Protein AF-0000000084557389 (afdb_homodimer)

Radius of gyration: 29.48 Å; Cα contacts (8 Å, |Δi|>4): 893; chains: 2; bounding box: 69×88×70 Å

Sequence (562 aa):
MQDIIFGEVLIMKFTFINSYTQDKFFKGLSLVSSILTIILLFGTPDILQECTVFCKYFVIFLLFAMPVVYSLTSWHCRKRFSIPVVGEKYINVLSGDLFNQKGIIVIPVNSAFDTIVDNRIIAESTVHGSFINKFFKNNTHRLDLEIKQQLANCGITPVKQNKAGNCEKYPLGTIVEIPCGEVKAVLVAITDFDDDNHIIDNPEGYFQALFRLFQYICKCSQALPVYMPLIGLGISKVAMSSEDSIRNVVQVVRSLHMNLPVEISIVVLPKEFPKVNKDFEMQDIIFGEVLIMKFTFINSYTQDKFFKGLSLVSSILTIILLFGTPDILQECTVFCKYFVIFLLFAMPVVYSLTSWHCRKRFSIPVVGEKYINVLSGDLFNQKGIIVIPVNSAFDTIVDNRIIAESTVHGSFINKFFKNNTHRLDLEIKQQLANCGITPVKQNKAGNCEKYPLGTIVEIPCGEVKAVLVAITDFDDDNHIIDNPEGYFQALFRLFQYICKCSQALPVYMPLIGLGISKVAMSSEDSIRNVVQVVRSLHMNLPVEISIVVLPKEFPKVNKDFE

Organism: NCBI:txid82374

InterPro domains:
  IPR045535 Thoeris protein ThsA, Macro domain [PF20016] (91-268)

Structure (mmCIF, N/CA/C/O backbone):
data_AF-0000000084557389-model_v1
#
loop_
_entity.id
_entity.type
_entity.pdbx_description
1 polymer 'Thoeris protein ThsA Macro domain-containing protein'
#
loop_
_atom_site.group_PDB
_atom_site.id
_atom_site.type_symbol
_atom_site.label_atom_id
_atom_site.label_alt_id
_atom_site.label_comp_id
_atom_site.label_asym_id
_atom_site.label_entity_id
_atom_site.label_seq_id
_atom_site.pdbx_PDB_ins_code
_atom_site.Cartn_x
_atom_site.Cartn_y
_atom_site.Cartn_z
_atom_site.occupancy
_atom_site.B_iso_or_equiv
_atom_site.auth_seq_id
_atom_site.auth_comp_id
_atom_site.auth_asym_id
_atom_site.auth_atom_id
_atom_site.pdbx_PDB_model_num
ATOM 1 N N . MET A 1 1 ? -4.746 47.5 -6.957 1 28.09 1 MET A N 1
ATOM 2 C CA . MET A 1 1 ? -4.727 46.344 -7.836 1 28.09 1 MET A CA 1
ATOM 3 C C . MET A 1 1 ? -3.414 45.562 -7.699 1 28.09 1 MET A C 1
ATOM 5 O O . MET A 1 1 ? -3.393 44.344 -7.793 1 28.09 1 MET A O 1
ATOM 9 N N . GLN A 1 2 ? -2.279 46.219 -7.48 1 35.84 2 GLN A N 1
ATOM 10 C CA . GLN A 1 2 ? -0.951 45.625 -7.402 1 35.84 2 GLN A CA 1
ATOM 11 C C . GLN A 1 2 ? -0.756 44.875 -6.078 1 35.84 2 GLN A C 1
ATOM 13 O O . GLN A 1 2 ? -0.13 43.812 -6.039 1 35.84 2 GLN A O 1
ATOM 18 N N . ASP A 1 3 ? -1.16 45.438 -4.965 1 37.72 3 ASP A N 1
ATOM 19 C CA . ASP A 1 3 ? -0.923 44.844 -3.648 1 37.72 3 ASP A CA 1
ATOM 20 C C . ASP A 1 3 ? -1.721 43.531 -3.471 1 37.72 3 ASP A C 1
ATOM 22 O O . ASP A 1 3 ? -1.301 42.656 -2.738 1 37.72 3 ASP A O 1
ATOM 26 N N . ILE A 1 4 ? -2.926 43.469 -4.102 1 36.59 4 ILE A N 1
ATOM 27 C CA . ILE A 1 4 ? -3.691 42.219 -4.059 1 36.59 4 ILE A CA 1
ATOM 28 C C . ILE A 1 4 ? -2.941 41.125 -4.809 1 36.59 4 ILE A C 1
ATOM 30 O O . ILE A 1 4 ? -2.973 39.969 -4.41 1 36.59 4 ILE A O 1
ATOM 34 N N . ILE A 1 5 ? -2.205 41.5 -5.859 1 36.78 5 ILE A N 1
ATOM 35 C CA . ILE A 1 5 ? -1.468 40.531 -6.652 1 36.78 5 ILE A CA 1
ATOM 36 C C . ILE A 1 5 ? -0.301 39.969 -5.836 1 36.78 5 ILE A C 1
ATOM 38 O O . ILE A 1 5 ? -0.017 38.781 -5.883 1 36.78 5 ILE A O 1
ATOM 42 N N . PHE A 1 6 ? 0.349 40.812 -5.031 1 35.75 6 PHE A N 1
ATOM 43 C CA . PHE A 1 6 ? 1.465 40.312 -4.234 1 35.75 6 PHE A CA 1
ATOM 44 C C . PHE A 1 6 ? 0.976 39.344 -3.156 1 35.75 6 PHE A C 1
ATOM 46 O O . PHE A 1 6 ? 1.679 38.406 -2.797 1 35.75 6 PHE A O 1
ATOM 53 N N . GLY A 1 7 ? -0.168 39.531 -2.596 1 3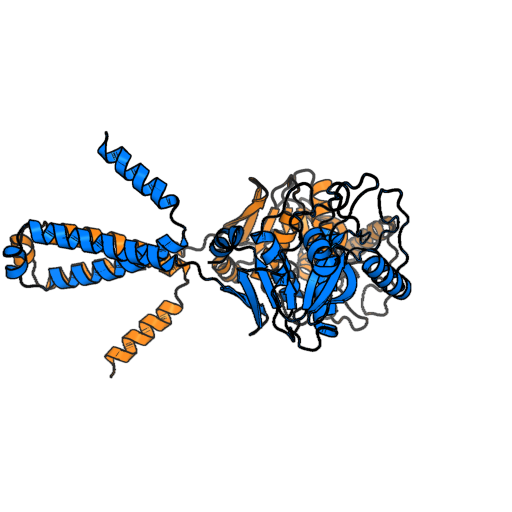4.22 7 GLY A N 1
ATOM 54 C CA . GLY A 1 7 ? -0.729 38.594 -1.64 1 34.22 7 GLY A CA 1
ATOM 55 C C . GLY A 1 7 ? -1.031 37.219 -2.246 1 34.22 7 GLY A C 1
ATOM 56 O O . GLY A 1 7 ? -0.771 36.188 -1.628 1 34.22 7 GLY A O 1
ATOM 57 N N . GLU A 1 8 ? -1.6 37.219 -3.369 1 37.19 8 GLU A N 1
ATOM 58 C CA . GLU A 1 8 ? -1.9 35.969 -4.039 1 37.19 8 GLU A CA 1
ATOM 59 C C . GLU A 1 8 ? -0.622 35.25 -4.453 1 37.19 8 GLU A C 1
ATOM 61 O O . GLU A 1 8 ? -0.541 34 -4.363 1 37.19 8 GLU A O 1
ATOM 66 N N . VAL A 1 9 ? 0.336 35.969 -5.016 1 35.66 9 VAL A N 1
ATOM 67 C CA . VAL A 1 9 ? 1.594 35.344 -5.41 1 35.66 9 VAL A CA 1
ATOM 68 C C . VAL A 1 9 ? 2.311 34.812 -4.18 1 35.66 9 VAL A C 1
ATOM 70 O O . VAL A 1 9 ? 2.896 33.719 -4.223 1 35.66 9 VAL A O 1
ATOM 73 N N . LEU A 1 10 ? 2.348 35.562 -3.086 1 33.91 10 LEU A N 1
ATOM 74 C CA . LEU A 1 10 ? 2.936 35.031 -1.856 1 33.91 10 LEU A CA 1
ATOM 75 C C . LEU A 1 10 ? 2.145 33.812 -1.344 1 33.91 10 LEU A C 1
ATOM 77 O O . LEU A 1 10 ? 2.73 32.844 -0.866 1 33.91 10 LEU A O 1
ATOM 81 N N . ILE A 1 11 ? 0.824 33.906 -1.316 1 36.94 11 ILE A N 1
ATOM 82 C CA . ILE A 1 11 ? 0.01 32.75 -0.955 1 36.94 11 ILE A CA 1
ATOM 83 C C . ILE A 1 11 ? 0.259 31.609 -1.944 1 36.94 11 ILE A C 1
ATOM 85 O O . ILE A 1 11 ? 0.341 30.438 -1.551 1 36.94 11 ILE A O 1
ATOM 89 N N . MET A 1 12 ? 0.231 31.844 -3.238 1 36.38 12 MET A N 1
ATOM 90 C CA . MET A 1 12 ? 0.483 30.797 -4.227 1 36.38 12 MET A CA 1
ATOM 91 C C . MET A 1 12 ? 1.869 30.188 -4.039 1 36.38 12 MET A C 1
ATOM 93 O O . MET A 1 12 ? 2.053 28.984 -4.211 1 36.38 12 MET A O 1
ATOM 97 N N . LYS A 1 13 ? 2.916 31.031 -4.094 1 39.62 13 LYS A N 1
ATOM 98 C CA . LYS A 1 13 ? 4.273 30.531 -3.902 1 39.62 13 LYS A CA 1
ATOM 99 C C . LYS A 1 13 ? 4.414 29.828 -2.553 1 39.62 13 LYS A C 1
ATOM 101 O O . LYS A 1 13 ? 5.203 28.891 -2.414 1 39.62 13 LYS A O 1
ATOM 106 N N . PHE A 1 14 ? 3.826 30.375 -1.591 1 37.66 14 PHE A N 1
ATOM 107 C CA . PHE A 1 14 ? 3.791 29.656 -0.323 1 37.66 14 PHE A CA 1
ATOM 108 C C . PHE A 1 14 ? 3.051 28.344 -0.47 1 37.66 14 PHE A C 1
ATOM 110 O O . PHE A 1 14 ? 3.057 27.516 0.445 1 37.66 14 PHE A O 1
ATOM 117 N N . THR A 1 15 ? 2.166 28.297 -1.313 1 37.75 15 THR A N 1
ATOM 118 C CA . THR A 1 15 ? 1.529 27.016 -1.591 1 37.75 15 THR A CA 1
ATOM 119 C C . THR A 1 15 ? 2.57 25.969 -1.964 1 37.75 15 THR A C 1
ATOM 121 O O . THR A 1 15 ? 2.301 24.766 -1.891 1 37.75 15 THR A O 1
ATOM 124 N N . PHE A 1 16 ? 3.559 26.484 -2.676 1 39.53 16 PHE A N 1
ATOM 125 C CA . PHE A 1 16 ? 4.555 25.469 -2.977 1 39.53 16 PHE A CA 1
ATOM 126 C C . PHE A 1 16 ? 5.227 24.984 -1.701 1 39.53 16 PHE A C 1
ATOM 128 O O . PHE A 1 16 ? 6.156 24.172 -1.757 1 39.53 16 PHE A O 1
ATOM 135 N N . ILE A 1 17 ? 5.164 25.781 -0.697 1 42.81 17 ILE A N 1
ATOM 136 C CA . ILE A 1 17 ? 5.789 25.359 0.549 1 42.81 17 ILE A CA 1
ATOM 137 C C . ILE A 1 17 ? 5.09 24.109 1.077 1 42.81 17 ILE A C 1
ATOM 139 O O . ILE A 1 17 ? 3.859 24.078 1.186 1 42.81 17 ILE A O 1
ATOM 143 N N . ASN A 1 18 ? 5.738 23.016 1.062 1 50.69 18 ASN A N 1
ATOM 144 C CA . ASN A 1 18 ? 5.391 21.672 1.501 1 50.69 18 ASN A CA 1
ATOM 145 C C . ASN A 1 18 ? 4.566 21.688 2.787 1 50.69 18 ASN A C 1
ATOM 147 O O . ASN A 1 18 ? 4.719 22.594 3.607 1 50.69 18 ASN A O 1
ATOM 151 N N . SER A 1 19 ? 3.406 21.141 2.721 1 54.59 19 SER A N 1
ATOM 152 C CA . SER A 1 19 ? 2.457 21.062 3.828 1 54.59 19 SER A CA 1
ATOM 153 C C . SER A 1 19 ? 3.18 20.938 5.164 1 54.59 19 SER A C 1
ATOM 155 O O . SER A 1 19 ? 2.781 21.547 6.156 1 54.59 19 SER A O 1
ATOM 157 N N . TYR A 1 20 ? 4.277 20.297 5.039 1 56.34 20 TYR A N 1
ATOM 158 C CA . TYR A 1 20 ? 5.047 20.078 6.262 1 56.34 20 TYR A CA 1
ATOM 159 C C . TYR A 1 20 ? 5.715 21.359 6.727 1 56.34 20 TYR A C 1
ATOM 161 O O . TYR A 1 20 ? 5.68 21.703 7.914 1 56.34 20 TYR A O 1
ATOM 169 N N . THR A 1 21 ? 6.285 21.984 5.762 1 60.22 21 THR A N 1
ATOM 170 C CA . THR A 1 21 ? 6.969 23.234 6.09 1 60.22 21 THR A CA 1
ATOM 171 C C . THR A 1 21 ? 5.977 24.281 6.559 1 60.22 21 THR A C 1
ATOM 173 O O . THR A 1 21 ? 6.277 25.078 7.461 1 60.22 21 THR A O 1
ATOM 176 N N . GLN A 1 22 ? 4.836 24.062 6.062 1 62.88 22 GLN A N 1
ATOM 177 C CA . GLN A 1 22 ? 3.818 25.047 6.453 1 62.88 22 GLN A CA 1
ATOM 178 C C . GLN A 1 22 ? 3.361 24.812 7.891 1 62.88 22 GLN A C 1
ATOM 180 O O . GLN A 1 22 ? 3.158 25.766 8.641 1 62.88 22 GLN A O 1
ATOM 185 N N . ASP A 1 23 ? 3.357 23.547 8.117 1 67.12 23 ASP A N 1
ATOM 186 C CA . ASP A 1 23 ? 2.91 23.25 9.477 1 67.12 23 ASP A CA 1
ATOM 187 C C . ASP A 1 23 ? 3.928 23.734 10.508 1 67.12 23 ASP A C 1
ATOM 189 O O . ASP A 1 23 ? 3.555 24.297 11.539 1 67.12 23 ASP A O 1
ATOM 193 N N . LYS A 1 24 ? 5.098 23.547 10.18 1 66.25 24 LYS A N 1
ATOM 194 C CA . LYS A 1 24 ? 6.133 24.016 11.094 1 66.25 24 LYS A CA 1
ATOM 195 C C . LYS A 1 24 ? 6.164 25.531 11.18 1 66.25 24 LYS A C 1
ATOM 197 O O . LYS A 1 24 ? 6.402 26.094 12.25 1 66.25 24 LYS A O 1
ATOM 202 N N . PHE A 1 25 ? 5.965 26.141 10.102 1 69.5 25 PHE A N 1
ATOM 203 C CA . PHE A 1 25 ? 5.922 27.594 10.055 1 69.5 25 PHE A CA 1
ATOM 204 C C . PHE A 1 25 ? 4.809 28.141 10.938 1 69.5 25 PHE A C 1
ATOM 206 O O . PHE A 1 25 ? 5.039 29.016 11.773 1 69.5 25 PHE A O 1
ATOM 213 N N . PHE A 1 26 ? 3.672 27.531 10.812 1 71.88 26 PHE A N 1
ATOM 214 C CA . PHE A 1 26 ? 2.535 28.062 11.547 1 71.88 26 PHE A CA 1
ATOM 215 C C . PHE A 1 26 ? 2.65 27.734 13.031 1 71.88 26 PHE A C 1
ATOM 217 O O . PHE A 1 26 ? 2.219 28.5 13.883 1 71.88 26 PHE A O 1
ATOM 224 N N . LYS A 1 27 ? 3.211 26.656 13.156 1 74.25 27 LYS A N 1
ATOM 225 C CA . LYS A 1 27 ? 3.461 26.328 14.562 1 74.25 27 LYS A CA 1
ATOM 226 C C . LYS A 1 27 ? 4.453 27.312 15.18 1 74.25 27 LYS A C 1
ATOM 228 O O . LYS A 1 27 ? 4.246 27.781 16.297 1 74.25 27 LYS A O 1
ATOM 233 N N . GLY A 1 28 ? 5.512 27.562 14.469 1 69.75 28 GLY A N 1
ATOM 234 C CA . GLY A 1 28 ? 6.477 28.547 14.938 1 69.75 28 GLY A CA 1
ATOM 235 C C . GLY A 1 28 ? 5.887 29.938 15.07 1 69.75 28 GLY A C 1
ATOM 236 O O . GLY A 1 28 ? 6.117 30.609 16.078 1 69.75 28 GLY A O 1
ATOM 237 N N . LEU A 1 29 ? 5.184 30.359 14.125 1 73.81 29 LEU A N 1
ATOM 238 C CA . LEU A 1 29 ? 4.566 31.688 14.125 1 73.81 29 LEU A CA 1
ATOM 239 C C . LEU A 1 29 ? 3.592 31.828 15.289 1 73.81 29 LEU A C 1
ATOM 241 O O . LEU A 1 29 ? 3.52 32.875 15.922 1 73.81 29 LEU A O 1
ATOM 245 N N . SER A 1 30 ? 2.898 30.734 15.484 1 74.25 30 SER A N 1
ATOM 246 C CA . SER A 1 30 ? 1.932 30.781 16.578 1 74.25 30 SER A CA 1
ATOM 247 C C . SER A 1 30 ? 2.627 30.938 17.922 1 74.25 30 SER A C 1
ATOM 249 O O . SER A 1 30 ? 2.174 31.703 18.766 1 74.25 30 SER A O 1
ATOM 251 N N . LEU A 1 31 ? 3.605 30.297 18.062 1 73.25 31 LEU A N 1
ATOM 252 C CA . LEU A 1 31 ? 4.324 30.359 19.328 1 73.25 31 LEU A CA 1
ATOM 253 C C . LEU A 1 31 ? 4.926 31.75 19.547 1 73.25 31 LEU A C 1
ATOM 255 O O . LEU A 1 31 ? 4.762 32.344 20.609 1 73.25 31 LEU A O 1
ATOM 259 N N . VAL A 1 32 ? 5.594 32.281 18.578 1 73.81 32 VAL A N 1
ATOM 260 C CA . VAL A 1 32 ? 6.273 33.562 18.703 1 73.81 32 VAL A CA 1
ATOM 261 C C . VAL A 1 32 ? 5.246 34.656 18.859 1 73.81 32 VAL A C 1
ATOM 263 O O . VAL A 1 32 ? 5.406 35.562 19.703 1 73.81 32 VAL A O 1
ATOM 266 N N . SER A 1 33 ? 4.18 34.594 18.172 1 76.38 33 SER A N 1
ATOM 267 C CA . SER A 1 33 ? 3.172 35.656 18.203 1 76.38 33 SER A CA 1
ATOM 268 C C . SER A 1 33 ? 2.389 35.625 19.516 1 76.38 33 SER A C 1
ATOM 270 O O . SER A 1 33 ? 2.018 36.688 20.047 1 76.38 33 SER A O 1
ATOM 272 N N . SER A 1 34 ? 2.125 34.5 19.984 1 75.81 34 SER A N 1
ATOM 273 C CA . SER A 1 34 ? 1.401 34.406 21.25 1 75.81 34 SER A CA 1
ATOM 274 C C . SER A 1 34 ? 2.227 34.969 22.406 1 75.81 34 SER A C 1
ATOM 276 O O . SER A 1 34 ? 1.705 35.688 23.25 1 75.81 34 SER A O 1
ATOM 278 N N . ILE A 1 35 ? 3.389 34.719 22.359 1 73.94 35 ILE A N 1
ATOM 279 C CA . ILE A 1 35 ? 4.273 35.219 23.406 1 73.94 35 ILE A CA 1
ATOM 280 C C . ILE A 1 35 ? 4.375 36.75 23.297 1 73.94 35 ILE A C 1
ATOM 282 O O . ILE A 1 35 ? 4.301 37.469 24.297 1 73.94 35 ILE A O 1
ATOM 286 N N . LEU A 1 36 ? 4.539 37.25 22.125 1 74.69 36 LEU A N 1
ATOM 287 C CA . LEU A 1 36 ? 4.648 38.688 21.906 1 74.69 36 LEU A CA 1
ATOM 288 C C . LEU A 1 36 ? 3.355 39.375 22.297 1 74.69 36 LEU A C 1
ATOM 290 O O . LEU A 1 36 ? 3.389 40.469 22.875 1 74.69 36 LEU A O 1
ATOM 294 N N . THR A 1 37 ? 2.275 38.719 22.047 1 72.62 37 THR A N 1
ATOM 295 C CA . THR A 1 37 ? 0.989 39.312 22.422 1 72.62 37 THR A CA 1
ATOM 296 C C . THR A 1 37 ? 0.854 39.406 23.938 1 72.62 37 THR A C 1
ATOM 298 O O . THR A 1 37 ? 0.386 40.406 24.453 1 72.62 37 THR A O 1
ATOM 301 N N . ILE A 1 38 ? 1.324 38.406 24.531 1 70.12 38 ILE A N 1
ATOM 302 C CA . ILE A 1 38 ? 1.242 38.406 25.984 1 70.12 38 ILE A CA 1
ATOM 303 C C . ILE A 1 38 ? 2.162 39.5 26.547 1 70.12 38 ILE A C 1
ATOM 305 O O . ILE A 1 38 ? 1.779 40.219 27.469 1 70.12 38 ILE A O 1
ATOM 309 N N . ILE A 1 39 ? 3.324 39.656 26 1 70.81 39 ILE A N 1
ATOM 310 C CA . ILE A 1 39 ? 4.285 40.656 26.469 1 70.81 39 ILE A CA 1
ATOM 311 C C . ILE A 1 39 ? 3.756 42.062 26.203 1 70.81 39 ILE A C 1
ATOM 313 O O . ILE A 1 39 ? 3.885 42.938 27.047 1 70.81 39 ILE A O 1
ATOM 317 N N . LEU A 1 40 ? 3.119 42.25 25.094 1 71.25 40 LEU A N 1
ATOM 318 C CA . LEU A 1 40 ? 2.607 43.562 24.734 1 71.25 40 LEU A CA 1
ATOM 319 C C . LEU A 1 40 ? 1.377 43.938 25.562 1 71.25 40 LEU A C 1
ATOM 321 O O . LEU A 1 40 ? 1.141 45.094 25.875 1 71.25 40 LEU A O 1
ATOM 325 N N . LEU A 1 41 ? 0.66 42.875 25.875 1 67.81 41 LEU A N 1
ATOM 326 C CA . LEU A 1 41 ? -0.543 43.125 26.672 1 67.81 41 LEU A CA 1
ATOM 327 C C . LEU A 1 41 ? -0.186 43.5 28.109 1 67.81 41 LEU A C 1
ATOM 329 O O . LEU A 1 41 ? -0.832 44.375 28.703 1 67.81 41 LEU A O 1
ATOM 333 N N . PHE A 1 42 ? 0.8 42.781 28.609 1 63.69 42 PHE A N 1
ATOM 334 C CA . PHE A 1 42 ? 1.16 43.031 30 1 63.69 42 PHE A CA 1
ATOM 335 C C . PHE A 1 42 ? 2.301 44.031 30.094 1 63.69 42 PHE A C 1
ATOM 337 O O . PHE A 1 42 ? 2.602 44.531 31.172 1 63.69 42 PHE A O 1
ATOM 344 N N . GLY A 1 43 ? 2.977 44.188 29.047 1 60.12 43 GLY A N 1
ATOM 345 C CA . GLY A 1 43 ? 4.078 45.156 29.094 1 60.12 43 GLY A CA 1
ATOM 346 C C . GLY A 1 43 ? 3.621 46.594 29.266 1 60.12 43 GLY A C 1
ATOM 347 O O . GLY A 1 43 ? 2.479 46.938 28.953 1 60.12 43 GLY A O 1
ATOM 348 N N . THR A 1 44 ? 4.297 47.344 30.094 1 56.62 44 THR A N 1
ATOM 349 C CA . THR A 1 44 ? 4.039 48.719 30.516 1 56.62 44 THR A CA 1
ATOM 350 C C . THR A 1 44 ? 3.879 49.656 29.312 1 56.62 44 THR A C 1
ATOM 352 O O . THR A 1 44 ? 4.688 49.594 28.375 1 56.62 44 THR A O 1
ATOM 355 N N . PRO A 1 45 ? 2.619 50.188 29.141 1 56.34 45 PRO A N 1
ATOM 356 C CA . PRO A 1 45 ? 2.352 51.188 28.109 1 56.34 45 PRO A CA 1
ATOM 357 C C . PRO A 1 45 ? 3.557 52.094 27.828 1 56.34 45 PRO A C 1
ATOM 359 O O . PRO A 1 45 ? 3.727 52.562 26.703 1 56.34 45 PRO A O 1
ATOM 362 N N . ASP A 1 46 ? 4.367 52.219 28.859 1 58.62 46 ASP A N 1
ATOM 363 C CA . ASP A 1 46 ? 5.484 53.156 28.688 1 58.62 46 ASP A CA 1
ATOM 364 C C . ASP A 1 46 ? 6.516 52.594 27.719 1 58.62 46 ASP A C 1
ATOM 366 O O . ASP A 1 46 ? 7.125 53.344 26.953 1 58.62 46 ASP A O 1
ATOM 370 N N . ILE A 1 47 ? 6.648 51.312 27.688 1 56.69 47 ILE A N 1
ATOM 371 C CA . ILE A 1 47 ? 7.668 50.719 26.828 1 56.69 47 ILE A CA 1
ATOM 372 C C . ILE A 1 47 ? 7.211 50.781 25.375 1 56.69 47 ILE A C 1
ATOM 374 O O . ILE A 1 47 ? 8.016 51.031 24.469 1 56.69 47 ILE A O 1
ATOM 378 N N . LEU A 1 48 ? 5.965 50.656 25.203 1 57.56 48 LEU A N 1
ATOM 379 C CA . LEU A 1 48 ? 5.406 50.719 23.859 1 57.56 48 LEU A CA 1
ATOM 380 C C . LEU A 1 48 ? 5.41 52.125 23.328 1 57.56 48 LEU A C 1
ATOM 382 O O . LEU A 1 48 ? 5.539 52.344 22.125 1 57.56 48 LEU A O 1
ATOM 386 N N . GLN A 1 49 ? 5.211 53 24.344 1 57.78 49 GLN A N 1
ATOM 387 C CA . GLN A 1 49 ? 5.258 54.406 23.938 1 57.78 49 GLN A CA 1
ATOM 388 C C . GLN A 1 49 ? 6.672 54.812 23.547 1 57.78 49 GLN A C 1
ATOM 390 O O . GLN A 1 49 ? 6.859 55.656 22.672 1 57.78 49 GLN A O 1
ATOM 395 N N . GLU A 1 50 ? 7.652 54.281 24.328 1 58.5 50 GLU A N 1
ATOM 396 C CA . GLU A 1 50 ? 9.016 54.688 24.016 1 58.5 50 GLU A CA 1
ATOM 397 C C . GLU A 1 50 ? 9.555 53.906 22.797 1 58.5 50 GLU A C 1
ATOM 399 O O . GLU A 1 50 ? 10.57 54.281 22.219 1 58.5 50 GLU A O 1
ATOM 404 N N . CYS A 1 51 ? 8.805 52.938 22.5 1 56.19 51 CYS A N 1
ATOM 405 C CA . CYS A 1 51 ? 9.336 52.188 21.359 1 56.19 51 CYS A CA 1
ATOM 406 C C . CYS A 1 51 ? 9.039 52.906 20.047 1 56.19 51 CYS A C 1
ATOM 408 O O . CYS A 1 51 ? 7.898 53.312 19.797 1 56.19 51 CYS A O 1
ATOM 410 N N . THR A 1 52 ? 10.109 53.562 19.484 1 58.22 52 THR A N 1
ATOM 411 C CA . THR A 1 52 ? 10.039 54.219 18.188 1 58.22 52 THR A CA 1
ATOM 412 C C . THR A 1 52 ? 9.383 53.344 17.141 1 58.22 52 THR A C 1
ATOM 414 O O . THR A 1 52 ? 9.32 52.125 17.328 1 58.22 52 THR A O 1
ATOM 417 N N . VAL A 1 53 ? 8.594 53.844 16.281 1 59.22 53 VAL A N 1
ATOM 418 C CA . VAL A 1 53 ? 7.922 53.188 15.164 1 59.22 53 VAL A CA 1
ATOM 419 C C . VAL A 1 53 ? 8.867 52.188 14.516 1 59.22 53 VAL A C 1
ATOM 421 O O . VAL A 1 53 ? 8.438 51.125 14.086 1 59.22 53 VAL A O 1
ATOM 424 N N . PHE A 1 54 ? 10.125 52.625 14.531 1 57.12 54 PHE A N 1
ATOM 425 C CA . PHE A 1 54 ? 11.117 51.75 13.914 1 57.12 54 PHE A CA 1
ATOM 426 C C . PHE A 1 54 ? 11.25 50.438 14.688 1 57.12 54 PHE A C 1
ATOM 428 O O . PHE A 1 54 ? 11.359 49.375 14.094 1 57.12 54 PHE A O 1
ATOM 435 N N . CYS A 1 55 ? 11.141 50.5 15.961 1 62.38 55 CYS A N 1
ATOM 436 C CA . CYS A 1 55 ? 11.258 49.281 16.781 1 62.38 55 CYS A CA 1
ATOM 437 C C . CYS A 1 55 ? 10.039 48.406 16.609 1 62.38 55 CYS A C 1
ATOM 439 O O . CYS A 1 55 ? 10.164 47.156 16.594 1 62.38 55 CYS A O 1
ATOM 441 N N . LYS A 1 56 ? 8.977 49.031 16.375 1 66.75 56 LYS A N 1
ATOM 442 C CA . LYS A 1 56 ? 7.754 48.25 16.172 1 66.75 56 LYS A CA 1
ATOM 443 C C . LYS A 1 56 ? 7.809 47.469 14.867 1 66.75 56 LYS A C 1
ATOM 445 O O . LYS A 1 56 ? 7.438 46.281 14.836 1 66.75 56 LYS A O 1
ATOM 450 N N . TYR A 1 57 ? 8.336 48.094 13.82 1 64.5 57 TYR A N 1
ATOM 451 C CA . TYR A 1 57 ? 8.477 47.438 12.539 1 64.5 57 TYR A CA 1
ATOM 452 C C . TYR A 1 57 ? 9.508 46.312 12.625 1 64.5 57 TYR A C 1
ATOM 454 O O . TYR A 1 57 ? 9.352 45.25 12 1 64.5 57 TYR A O 1
ATOM 462 N N . PHE A 1 58 ? 10.422 46.531 13.43 1 66.25 58 PHE A N 1
ATOM 463 C CA . PHE A 1 58 ? 11.484 45.531 13.586 1 66.25 58 PHE A CA 1
ATOM 464 C C . PHE A 1 58 ? 10.953 44.312 14.297 1 66.25 58 PHE A C 1
ATOM 466 O O . PHE A 1 58 ? 11.289 43.188 13.914 1 66.25 58 PHE A O 1
ATOM 473 N N . VAL A 1 59 ? 10.102 44.438 15.18 1 68.06 59 VAL A N 1
ATOM 474 C CA . VAL A 1 59 ? 9.547 43.312 15.93 1 68.06 59 VAL A CA 1
ATOM 475 C C . VAL A 1 59 ? 8.625 42.5 15.023 1 68.06 59 VAL A C 1
ATOM 477 O O . VAL A 1 59 ? 8.648 41.281 15.047 1 68.06 59 VAL A O 1
ATOM 480 N N . ILE A 1 60 ? 7.918 43.219 14.203 1 69.88 60 ILE A N 1
ATOM 481 C CA . ILE A 1 60 ? 7.043 42.531 13.258 1 69.88 60 ILE A CA 1
ATOM 482 C C . ILE A 1 60 ? 7.879 41.719 12.273 1 69.88 60 ILE A C 1
ATOM 484 O O . ILE A 1 60 ? 7.547 40.594 11.953 1 69.88 60 ILE A O 1
ATOM 488 N N . PHE A 1 61 ? 8.961 42.344 11.852 1 69.38 61 PHE A N 1
ATOM 489 C CA . PHE A 1 61 ? 9.852 41.656 10.914 1 69.38 61 PHE A CA 1
ATOM 490 C C . PHE A 1 61 ? 10.438 40.406 11.539 1 69.38 61 PHE A C 1
ATOM 492 O O . PHE A 1 61 ? 10.484 39.344 10.898 1 69.38 61 PHE A O 1
ATOM 499 N N . LEU A 1 62 ? 10.781 40.5 12.75 1 68.06 62 LEU A N 1
ATOM 500 C CA . LEU A 1 62 ? 11.375 39.344 13.438 1 68.06 62 LEU A CA 1
ATOM 501 C C . LEU A 1 62 ? 10.344 38.25 13.664 1 68.06 62 LEU A C 1
ATOM 503 O O . LEU A 1 62 ? 10.672 37.062 13.586 1 68.06 62 LEU A O 1
ATOM 507 N N . LEU A 1 63 ? 9.141 38.594 13.914 1 73.94 63 LEU A N 1
ATOM 508 C CA . LEU A 1 63 ? 8.039 37.656 14.148 1 73.94 63 LEU A CA 1
ATOM 509 C C . LEU A 1 63 ? 7.816 36.781 12.938 1 73.94 63 LEU A C 1
ATOM 511 O O . LEU A 1 63 ? 7.547 35.594 13.078 1 73.94 63 LEU A O 1
ATOM 515 N N . PHE A 1 64 ? 8.039 37.312 11.789 1 74.81 64 PHE A N 1
ATOM 516 C CA . PHE A 1 64 ? 7.777 36.562 10.57 1 74.81 64 PHE A CA 1
ATOM 517 C C . PHE A 1 64 ? 9.047 35.875 10.062 1 74.81 64 PHE A C 1
ATOM 519 O O . PHE A 1 64 ? 9 34.812 9.469 1 74.81 64 PHE A O 1
ATOM 526 N N . ALA A 1 65 ? 10.156 36.5 10.32 1 69.31 65 ALA A N 1
ATOM 527 C CA . ALA A 1 65 ? 11.422 36 9.789 1 69.31 65 ALA A CA 1
ATOM 528 C C . ALA A 1 65 ? 11.859 34.75 10.516 1 69.31 65 ALA A C 1
ATOM 530 O O . ALA A 1 65 ? 12.367 33.812 9.891 1 69.31 65 ALA A O 1
ATOM 531 N N . MET A 1 66 ? 11.594 34.719 11.766 1 74 66 MET A N 1
ATOM 532 C CA . MET A 1 66 ? 12.086 33.594 12.562 1 74 66 MET A CA 1
ATOM 533 C C . MET A 1 66 ? 11.414 32.281 12.141 1 74 66 MET A C 1
ATOM 535 O O . MET A 1 66 ? 12.086 31.266 11.922 1 74 66 MET A O 1
ATOM 539 N N . PRO A 1 67 ? 10.086 32.219 12.055 1 70.5 67 PRO A N 1
ATOM 540 C CA . PRO A 1 67 ? 9.492 30.953 11.617 1 70.5 67 PRO A CA 1
ATOM 541 C C . PRO A 1 67 ? 9.898 30.562 10.203 1 70.5 67 PRO A C 1
ATOM 543 O O . PRO A 1 67 ? 10.008 29.375 9.891 1 70.5 67 PRO A O 1
ATOM 546 N N . VAL A 1 68 ? 10.156 31.5 9.414 1 67.25 68 VAL A N 1
ATOM 547 C CA . VAL A 1 68 ? 10.586 31.234 8.047 1 67.25 68 VAL A CA 1
ATOM 548 C C . VAL A 1 68 ? 11.969 30.578 8.062 1 67.25 68 VAL A C 1
ATOM 550 O O . VAL A 1 68 ? 12.203 29.578 7.359 1 67.25 68 VAL A O 1
ATOM 553 N N . VAL A 1 69 ? 12.867 31.188 8.789 1 64.25 69 VAL A N 1
ATOM 554 C CA . VAL A 1 69 ? 14.211 30.609 8.891 1 64.25 69 VAL A CA 1
ATOM 555 C C . VAL A 1 69 ? 14.133 29.203 9.453 1 64.25 69 VAL A C 1
ATOM 557 O O . VAL A 1 69 ? 14.797 28.281 8.961 1 64.25 69 VAL A O 1
ATOM 560 N N . TYR A 1 70 ? 13.305 29.047 10.453 1 64.25 70 TYR A N 1
ATOM 561 C CA . TYR A 1 70 ? 13.133 27.734 11.07 1 64.25 70 TYR A CA 1
ATOM 562 C C . TYR A 1 70 ? 12.602 26.719 10.062 1 64.25 70 TYR A C 1
ATOM 564 O O . TYR A 1 70 ? 13.062 25.578 10.016 1 64.25 70 TYR A O 1
ATOM 572 N N . SER A 1 71 ? 11.672 27.094 9.375 1 63.84 71 SER A N 1
ATOM 573 C CA . SER A 1 71 ? 11.078 26.203 8.375 1 63.84 71 SER A CA 1
ATOM 574 C C . SER A 1 71 ? 12.086 25.859 7.285 1 63.84 71 SER A C 1
ATOM 576 O O . SER A 1 71 ? 12.102 24.734 6.785 1 63.84 71 SER A O 1
ATOM 578 N N . LEU A 1 72 ? 12.852 26.781 6.98 1 60.28 72 LEU A N 1
ATOM 579 C CA . LEU A 1 72 ? 13.836 26.578 5.922 1 60.28 72 LEU A CA 1
ATOM 580 C C . LEU A 1 72 ? 14.961 25.656 6.387 1 60.28 72 LEU A C 1
ATOM 582 O O . LEU A 1 72 ? 15.438 24.828 5.621 1 60.28 72 LEU A O 1
ATOM 586 N N . THR A 1 73 ? 15.43 25.875 7.543 1 57.88 73 THR A N 1
ATOM 587 C CA . THR A 1 73 ? 16.516 25.047 8.047 1 57.88 73 THR A CA 1
ATOM 588 C C . THR A 1 73 ? 16.047 23.609 8.297 1 57.88 73 THR A C 1
ATOM 590 O O . THR A 1 73 ? 16.828 22.672 8.234 1 57.88 73 THR A O 1
ATOM 593 N N . SER A 1 74 ? 14.859 23.469 8.719 1 53.84 74 SER A N 1
ATOM 594 C CA . SER A 1 74 ? 14.336 22.125 8.945 1 53.84 74 SER A CA 1
ATOM 595 C C . SER A 1 74 ? 14.273 21.328 7.641 1 53.84 74 SER A C 1
ATOM 597 O O . SER A 1 74 ? 14.062 20.109 7.656 1 53.84 74 SER A O 1
ATOM 599 N N . TRP A 1 75 ? 14.273 22.125 6.699 1 50.59 75 TRP A N 1
ATOM 600 C CA . TRP A 1 75 ? 14.367 21.469 5.402 1 50.59 75 TRP A CA 1
ATOM 601 C C . TRP A 1 75 ? 15.672 20.688 5.289 1 50.59 75 TRP A C 1
ATOM 603 O O . TRP A 1 75 ? 15.852 19.891 4.352 1 50.59 75 TRP A O 1
ATOM 613 N N . HIS A 1 76 ? 16.516 20.922 6.242 1 51.66 76 HIS A N 1
ATOM 614 C CA . HIS A 1 76 ? 17.75 20.188 6.07 1 51.66 76 HIS A CA 1
ATOM 615 C C . HIS A 1 76 ? 17.484 18.688 5.902 1 51.66 76 HIS A C 1
ATOM 617 O O . HIS A 1 76 ? 16.75 18.094 6.699 1 51.66 76 HIS A O 1
ATOM 623 N N . CYS A 1 77 ? 17.672 18.391 4.723 1 54.69 77 CYS A N 1
ATOM 624 C CA . CYS A 1 77 ? 17.469 17.109 4.043 1 54.69 77 CYS A CA 1
ATOM 625 C C . CYS A 1 77 ? 17.859 15.945 4.941 1 54.69 77 CYS A C 1
ATOM 627 O O . CYS A 1 77 ? 19.031 15.812 5.312 1 54.69 77 CYS A O 1
ATOM 629 N N . ARG A 1 78 ? 16.875 15.461 5.777 1 63.03 78 ARG A N 1
ATOM 630 C CA . ARG A 1 78 ? 17.125 14.172 6.414 1 63.03 78 ARG A CA 1
ATOM 631 C C . ARG A 1 78 ? 17.609 13.148 5.391 1 63.03 78 ARG A C 1
ATOM 633 O O . ARG A 1 78 ? 17.141 13.141 4.25 1 63.03 78 ARG A O 1
ATOM 640 N N . LYS A 1 79 ? 18.812 12.602 5.652 1 78.62 79 LYS A N 1
ATOM 641 C CA . LYS A 1 79 ? 19.375 11.586 4.754 1 78.62 79 LYS A CA 1
ATOM 642 C C . LYS A 1 79 ? 18.75 10.219 5.012 1 78.62 79 LYS A C 1
ATOM 644 O O . LYS A 1 79 ? 19.031 9.258 4.301 1 78.62 79 LYS A O 1
ATOM 649 N N . ARG A 1 80 ? 17.938 10.18 6.016 1 83.56 80 ARG A N 1
ATOM 650 C CA . ARG A 1 80 ? 17.312 8.891 6.309 1 83.56 80 ARG A CA 1
ATOM 651 C C . ARG A 1 80 ? 16.016 9.086 7.086 1 83.56 80 ARG A C 1
ATOM 653 O O . ARG A 1 80 ? 15.859 10.07 7.812 1 83.56 80 ARG A O 1
ATOM 660 N N . PHE A 1 81 ? 15.008 8.273 6.77 1 85.81 81 PHE A N 1
ATOM 661 C CA . PHE A 1 81 ? 13.805 8.211 7.59 1 85.81 81 PHE A CA 1
ATOM 662 C C . PHE A 1 81 ? 13.297 6.777 7.703 1 85.81 81 PHE A C 1
ATOM 664 O O . PHE A 1 81 ? 13.68 5.914 6.906 1 85.81 81 PHE A O 1
ATOM 671 N N . SER A 1 82 ? 12.578 6.527 8.82 1 88.06 82 SER A N 1
ATOM 672 C CA . SER A 1 82 ? 12.094 5.176 9.062 1 88.06 82 SER A CA 1
ATOM 673 C C . SER A 1 82 ? 10.57 5.121 9.016 1 88.06 82 SER A C 1
ATOM 675 O O . SER A 1 82 ? 9.891 6.047 9.469 1 88.06 82 SER A O 1
ATOM 677 N N . ILE A 1 83 ? 10.07 4.152 8.375 1 87.38 83 ILE A N 1
ATOM 678 C CA . ILE A 1 83 ? 8.633 3.918 8.305 1 87.38 83 ILE A CA 1
ATOM 679 C C . ILE A 1 83 ? 8.25 2.75 9.211 1 87.38 83 ILE A C 1
ATOM 681 O O . ILE A 1 83 ? 8.781 1.646 9.062 1 87.38 83 ILE A O 1
ATOM 685 N N . PRO A 1 84 ? 7.316 3.035 10.094 1 84.81 84 PRO A N 1
ATOM 686 C CA . PRO A 1 84 ? 6.898 1.936 10.961 1 84.81 84 PRO A CA 1
ATOM 687 C C . PRO A 1 84 ? 6.074 0.88 10.234 1 84.81 84 PRO A C 1
ATOM 689 O O . PRO A 1 84 ? 5.215 1.222 9.414 1 84.81 84 PRO A O 1
ATOM 692 N N . VAL A 1 85 ? 6.371 -0.221 10.398 1 82.44 85 VAL A N 1
ATOM 693 C CA . VAL A 1 85 ? 5.613 -1.334 9.836 1 82.44 85 VAL A CA 1
ATOM 694 C C . VAL A 1 85 ? 4.867 -2.064 10.953 1 82.44 85 VAL A C 1
ATOM 696 O O . VAL A 1 85 ? 4.16 -1.44 11.75 1 82.44 85 VAL A O 1
ATOM 699 N N . VAL A 1 86 ? 5.039 -3.299 11.328 1 72.75 86 VAL A N 1
ATOM 700 C CA . VAL A 1 86 ? 4.328 -4.055 12.352 1 72.75 86 VAL A CA 1
ATOM 701 C C . VAL A 1 86 ? 5.18 -4.125 13.617 1 72.75 86 VAL A C 1
ATOM 703 O O . VAL A 1 86 ? 6.379 -4.41 13.555 1 72.75 86 VAL A O 1
ATOM 706 N N . GLY A 1 87 ? 4.465 -3.729 14.711 1 69.94 87 GLY A N 1
ATOM 707 C CA . GLY A 1 87 ? 5.16 -3.809 15.984 1 69.94 87 GLY A CA 1
ATOM 708 C C . GLY A 1 87 ? 6.227 -2.742 16.156 1 69.94 87 GLY A C 1
ATOM 709 O O . GLY A 1 87 ? 5.953 -1.553 15.977 1 69.94 87 GLY A O 1
ATOM 710 N N . GLU A 1 88 ? 7.449 -3.096 16.562 1 71.75 88 GLU A N 1
ATOM 711 C CA . GLU A 1 88 ? 8.578 -2.191 16.781 1 71.75 88 GLU A CA 1
ATOM 712 C C . GLU A 1 88 ? 9.578 -2.285 15.633 1 71.75 88 GLU A C 1
ATOM 714 O O . GLU A 1 88 ? 10.766 -2.002 15.812 1 71.75 88 GLU A O 1
ATOM 719 N N . LYS A 1 89 ? 8.984 -2.736 14.531 1 82.38 89 LYS A N 1
ATOM 720 C CA . LYS A 1 89 ? 9.898 -2.855 13.398 1 82.38 89 LYS A CA 1
ATOM 721 C C . LYS A 1 89 ? 9.688 -1.727 12.398 1 82.38 89 LYS A C 1
ATOM 723 O O . LYS A 1 89 ? 8.578 -1.198 12.273 1 82.38 89 LYS A O 1
ATOM 728 N N . TYR A 1 90 ? 10.859 -1.378 11.695 1 86.62 90 TYR A N 1
ATOM 729 C CA . TYR A 1 90 ? 10.828 -0.257 10.766 1 86.62 90 TYR A CA 1
ATOM 730 C C . TYR A 1 90 ? 11.539 -0.612 9.461 1 86.62 90 TYR A C 1
ATOM 732 O O . TYR A 1 90 ? 12.422 -1.473 9.445 1 86.62 90 TYR A O 1
ATOM 740 N N . ILE A 1 91 ? 11.062 0.012 8.453 1 90.31 91 ILE A N 1
ATOM 741 C CA . ILE A 1 91 ? 11.797 0.041 7.191 1 90.31 91 ILE A CA 1
ATOM 742 C C . ILE A 1 91 ? 12.492 1.392 7.031 1 90.31 91 ILE A C 1
ATOM 744 O O . ILE A 1 91 ? 11.859 2.441 7.16 1 90.31 91 ILE A O 1
ATOM 748 N N . ASN A 1 92 ? 13.773 1.295 6.777 1 91.69 92 ASN A N 1
ATOM 749 C CA . ASN A 1 92 ? 14.547 2.525 6.629 1 91.69 92 ASN A CA 1
ATOM 750 C C . ASN A 1 92 ? 14.648 2.945 5.164 1 91.69 92 ASN A C 1
ATOM 752 O O . ASN A 1 92 ? 14.797 2.1 4.281 1 91.69 92 ASN A O 1
ATOM 756 N N . VAL A 1 93 ? 14.469 4.176 4.941 1 92.44 93 VAL A N 1
ATOM 757 C CA . VAL A 1 93 ? 14.719 4.758 3.629 1 92.44 93 VAL A CA 1
ATOM 758 C C . VAL A 1 93 ? 15.945 5.672 3.695 1 92.44 93 VAL A C 1
ATOM 760 O O . VAL A 1 93 ? 15.961 6.641 4.457 1 92.44 93 VAL A O 1
ATOM 763 N N . LEU A 1 94 ? 16.922 5.309 2.945 1 91.94 94 LEU A N 1
ATOM 764 C CA . LEU A 1 94 ? 18.219 5.988 2.988 1 91.94 94 LEU A CA 1
ATOM 765 C C . LEU A 1 94 ? 18.531 6.637 1.646 1 91.94 94 LEU A C 1
ATOM 767 O O . LEU A 1 94 ? 18.234 6.07 0.592 1 91.94 94 LEU A O 1
ATOM 771 N N . SER A 1 95 ? 19.141 7.773 1.773 1 91.12 95 SER A N 1
ATOM 772 C CA . SER A 1 95 ? 19.688 8.414 0.581 1 91.12 95 SER A CA 1
ATOM 773 C C . SER A 1 95 ? 21.125 7.973 0.323 1 91.12 95 SER A C 1
ATOM 775 O O . SER A 1 95 ? 22 8.117 1.188 1 91.12 95 SER A O 1
ATOM 777 N N . GLY A 1 96 ? 21.375 7.332 -0.789 1 90.25 96 GLY A N 1
ATOM 778 C CA . GLY A 1 96 ? 22.719 6.875 -1.089 1 90.25 96 GLY A CA 1
ATOM 779 C C . GLY A 1 96 ? 22.797 5.953 -2.291 1 90.25 96 GLY A C 1
ATOM 780 O O . GLY A 1 96 ? 21.938 6.016 -3.176 1 90.25 96 GLY A O 1
ATOM 781 N N . ASP A 1 97 ? 24 5.215 -2.312 1 91.12 97 ASP A N 1
ATOM 782 C CA . ASP A 1 97 ? 24.25 4.258 -3.385 1 91.12 97 ASP A CA 1
ATOM 783 C C . ASP A 1 97 ? 24.047 2.824 -2.893 1 91.12 97 ASP A C 1
ATOM 785 O O . ASP A 1 97 ? 24.656 2.418 -1.897 1 91.12 97 ASP A O 1
ATOM 789 N N . LEU A 1 98 ? 23.203 2.123 -3.625 1 93.44 98 LEU A N 1
ATOM 790 C CA . LEU A 1 98 ? 22.875 0.744 -3.281 1 93.44 98 LEU A CA 1
ATOM 791 C C . LEU A 1 98 ? 24.125 -0.115 -3.232 1 93.44 98 LEU A C 1
ATOM 793 O O . LEU A 1 98 ? 24.281 -0.959 -2.346 1 93.44 98 LEU A O 1
ATOM 797 N N . PHE A 1 99 ? 25.109 0.18 -4.086 1 92.38 99 PHE A N 1
ATOM 798 C CA . PHE A 1 99 ? 26.25 -0.705 -4.293 1 92.38 99 PHE A CA 1
ATOM 799 C C . PHE A 1 99 ? 27.359 -0.407 -3.293 1 92.38 99 PHE A C 1
ATOM 801 O O . PHE A 1 99 ? 28.344 -1.135 -3.223 1 92.38 99 PHE A O 1
ATOM 808 N N . ASN A 1 100 ? 27.188 0.59 -2.48 1 89.44 100 ASN A N 1
ATOM 809 C CA . ASN A 1 100 ? 28.141 0.928 -1.44 1 89.44 100 ASN A CA 1
ATOM 810 C C . ASN A 1 100 ? 27.75 0.33 -0.093 1 89.44 100 ASN A C 1
ATOM 812 O O . ASN A 1 100 ? 28.5 0.435 0.88 1 89.44 100 ASN A O 1
ATOM 816 N N . GLN A 1 101 ? 26.641 -0.313 -0.09 1 89.56 101 GLN A N 1
ATOM 817 C CA . GLN A 1 101 ? 26.156 -0.884 1.163 1 89.56 101 GLN A CA 1
ATOM 818 C C . GLN A 1 101 ? 26.766 -2.26 1.411 1 89.56 101 GLN A C 1
ATOM 820 O O . GLN A 1 101 ? 27.141 -2.961 0.467 1 89.56 101 GLN A O 1
ATOM 825 N N . LYS A 1 102 ? 26.969 -2.566 2.693 1 89.56 102 LYS A N 1
ATOM 826 C CA . LYS A 1 102 ? 27.5 -3.867 3.092 1 89.56 102 LYS A CA 1
ATOM 827 C C . LYS A 1 102 ? 26.391 -4.773 3.619 1 89.56 102 LYS A C 1
ATOM 829 O O . LYS A 1 102 ? 25.594 -4.367 4.477 1 89.56 102 LYS A O 1
ATOM 834 N N . GLY A 1 103 ? 26.234 -5.992 3.115 1 92.44 103 GLY A N 1
ATOM 835 C CA . GLY A 1 103 ? 25.188 -6.953 3.449 1 92.44 103 GLY A CA 1
ATOM 836 C C . GLY A 1 103 ? 24.516 -7.555 2.229 1 92.44 103 GLY A C 1
ATOM 837 O O . GLY A 1 103 ? 25.188 -7.844 1.229 1 92.44 103 GLY A O 1
ATOM 838 N N . ILE A 1 104 ? 23.266 -7.777 2.35 1 95.06 104 ILE A N 1
ATOM 839 C CA . ILE A 1 104 ? 22.5 -8.328 1.236 1 95.06 104 ILE A CA 1
ATOM 840 C C . ILE A 1 104 ? 21.922 -7.191 0.402 1 95.06 104 ILE A C 1
ATOM 842 O O . ILE A 1 104 ? 21.281 -6.277 0.94 1 95.06 104 ILE A O 1
ATOM 846 N N . ILE A 1 105 ? 22.203 -7.211 -0.851 1 96 105 ILE A N 1
ATOM 847 C CA . ILE A 1 105 ? 21.625 -6.207 -1.738 1 96 105 ILE A CA 1
ATOM 848 C C . ILE A 1 105 ? 20.656 -6.871 -2.713 1 96 105 ILE A C 1
ATOM 850 O O . ILE A 1 105 ? 20.969 -7.906 -3.303 1 96 105 ILE A O 1
ATOM 854 N N . VAL A 1 106 ? 19.5 -6.293 -2.83 1 96.88 106 VAL A N 1
ATOM 855 C CA . VAL A 1 106 ? 18.469 -6.82 -3.717 1 96.88 106 VAL A CA 1
ATOM 856 C C . VAL A 1 106 ? 18.562 -6.133 -5.078 1 96.88 106 VAL A C 1
ATOM 858 O O . VAL A 1 106 ? 18.609 -4.906 -5.156 1 96.88 106 VAL A O 1
ATOM 861 N N . ILE A 1 107 ? 18.578 -6.941 -6.129 1 96.25 107 ILE A N 1
ATOM 862 C CA . ILE A 1 107 ? 18.656 -6.426 -7.492 1 96.25 107 ILE A CA 1
ATOM 863 C C . ILE A 1 107 ? 17.453 -6.902 -8.297 1 96.25 107 ILE A C 1
ATOM 865 O O . ILE A 1 107 ? 17.375 -8.078 -8.68 1 96.25 107 ILE A O 1
ATOM 869 N N . PRO A 1 108 ? 16.562 -5.977 -8.57 1 95.81 108 PRO A N 1
ATOM 870 C CA . PRO A 1 108 ? 15.469 -6.363 -9.469 1 95.81 108 PRO A CA 1
ATOM 871 C C . PRO A 1 108 ? 15.945 -6.625 -10.898 1 95.81 108 PRO A C 1
ATOM 873 O O . PRO A 1 108 ? 16.656 -5.801 -11.477 1 95.81 108 PRO A O 1
ATOM 876 N N . VAL A 1 109 ? 15.594 -7.754 -11.422 1 94.06 109 VAL A N 1
ATOM 877 C CA . VAL A 1 109 ? 15.984 -8.133 -12.773 1 94.06 109 VAL A CA 1
ATOM 878 C C . VAL A 1 109 ? 14.758 -8.578 -13.562 1 94.06 109 VAL A C 1
ATOM 880 O O . VAL A 1 109 ? 13.648 -8.609 -13.023 1 94.06 109 VAL A O 1
ATOM 883 N N . ASN A 1 110 ? 14.969 -8.836 -14.836 1 90.81 110 ASN A N 1
ATOM 884 C CA . ASN A 1 110 ? 13.867 -9.32 -15.656 1 90.81 110 ASN A CA 1
ATOM 885 C C . ASN A 1 110 ? 13.672 -10.828 -15.5 1 90.81 110 ASN A C 1
ATOM 887 O O . ASN A 1 110 ? 14.547 -11.523 -14.984 1 90.81 110 ASN A O 1
ATOM 891 N N . SER A 1 111 ? 12.586 -11.32 -15.977 1 92.44 111 SER A N 1
ATOM 892 C CA . SER A 1 111 ? 12.188 -12.719 -15.773 1 92.44 111 SER A CA 1
ATOM 893 C C . SER A 1 111 ? 13.133 -13.664 -16.5 1 92.44 111 SER A C 1
ATOM 895 O O . SER A 1 111 ? 13.18 -14.859 -16.188 1 92.44 111 SER A O 1
ATOM 897 N N . ALA A 1 112 ? 13.922 -13.188 -17.422 1 92.12 112 ALA A N 1
ATOM 898 C CA . ALA A 1 112 ? 14.859 -14.023 -18.172 1 92.12 112 ALA A CA 1
ATOM 899 C C . ALA A 1 112 ? 16.25 -13.945 -17.578 1 92.12 112 ALA A C 1
ATOM 901 O O . ALA A 1 112 ? 17.172 -14.656 -18.016 1 92.12 112 ALA A O 1
ATOM 902 N N . PHE A 1 113 ? 16.453 -13.094 -16.594 1 93.62 113 PHE A N 1
ATOM 903 C CA . PHE A 1 113 ? 17.75 -12.898 -15.961 1 93.62 113 PHE A CA 1
ATOM 904 C C . PHE A 1 113 ? 18.812 -12.578 -17 1 93.62 113 PHE A C 1
ATOM 906 O O . PHE A 1 113 ? 19.891 -13.18 -17 1 93.62 113 PHE A O 1
ATOM 913 N N . ASP A 1 114 ? 18.5 -11.656 -17.797 1 90.56 114 ASP A N 1
ATOM 914 C CA . ASP A 1 114 ? 19.422 -11.242 -18.844 1 90.56 114 ASP A CA 1
ATOM 915 C C . ASP A 1 114 ? 20.672 -10.609 -18.234 1 90.56 114 ASP A C 1
ATOM 917 O O . ASP A 1 114 ? 20.625 -9.977 -17.188 1 90.56 114 ASP A O 1
ATOM 921 N N . THR A 1 115 ? 21.812 -10.82 -18.953 1 91.19 115 THR A N 1
ATOM 922 C CA . THR A 1 115 ? 23.062 -10.266 -18.453 1 91.19 115 THR A CA 1
ATOM 923 C C . THR A 1 115 ? 23.703 -9.352 -19.5 1 91.19 115 THR A C 1
ATOM 925 O O . THR A 1 115 ? 24.797 -8.836 -19.297 1 91.19 115 THR A O 1
ATOM 928 N N . ILE A 1 116 ? 23.031 -9.156 -20.594 1 87.19 116 ILE A N 1
ATOM 929 C CA . ILE A 1 116 ? 23.562 -8.328 -21.672 1 87.19 116 ILE A CA 1
ATOM 930 C C . ILE A 1 116 ? 23.125 -6.883 -21.484 1 87.19 116 ILE A C 1
ATOM 932 O O . ILE A 1 116 ? 21.938 -6.574 -21.609 1 87.19 116 ILE A O 1
ATOM 936 N N . VAL A 1 117 ? 24.109 -6.062 -21.234 1 88.88 117 VAL A N 1
ATOM 937 C CA . VAL A 1 117 ? 23.828 -4.641 -21.062 1 88.88 117 VAL A CA 1
ATOM 938 C C . VAL A 1 117 ? 24.156 -3.885 -22.344 1 88.88 117 VAL A C 1
ATOM 940 O O . VAL A 1 117 ? 25.281 -3.426 -22.547 1 88.88 117 VAL A O 1
ATOM 943 N N . ASP A 1 118 ? 23.25 -3.773 -23.266 1 85.06 118 ASP A N 1
ATOM 944 C CA . ASP A 1 118 ? 23.484 -3.125 -24.562 1 85.06 118 ASP A CA 1
ATOM 945 C C . ASP A 1 118 ? 22.469 -2.016 -24.812 1 85.06 118 ASP A C 1
ATOM 947 O O . ASP A 1 118 ? 22.281 -1.586 -25.953 1 85.06 118 ASP A O 1
ATOM 951 N N . ASN A 1 119 ? 21.734 -1.623 -23.812 1 81.12 119 ASN A N 1
ATOM 952 C CA . ASN A 1 119 ? 20.719 -0.585 -23.859 1 81.12 119 ASN A CA 1
ATOM 953 C C . ASN A 1 119 ? 19.547 -0.996 -24.75 1 81.12 119 ASN A C 1
ATOM 955 O O . ASN A 1 119 ? 18.75 -0.151 -25.172 1 81.12 119 ASN A O 1
ATOM 959 N N . ARG A 1 120 ? 19.641 -2.139 -25.281 1 78.75 120 ARG A N 1
ATOM 960 C CA . ARG A 1 120 ? 18.5 -2.725 -25.984 1 78.75 120 ARG A CA 1
ATOM 961 C C . ARG A 1 120 ? 17.781 -3.744 -25.109 1 78.75 120 ARG A C 1
ATOM 963 O O . ARG A 1 120 ? 16.562 -3.668 -24.938 1 78.75 120 ARG A O 1
ATOM 970 N N . ILE A 1 121 ? 18.484 -4.602 -24.469 1 79.56 121 ILE A N 1
ATOM 971 C CA . ILE A 1 121 ? 17.922 -5.609 -23.578 1 79.56 121 ILE A CA 1
ATOM 972 C C . ILE A 1 121 ? 17.891 -5.066 -22.156 1 79.56 121 ILE A C 1
ATOM 974 O O . ILE A 1 121 ? 16.828 -5.004 -21.531 1 79.56 121 ILE A O 1
ATOM 978 N N . ILE A 1 122 ? 19.031 -4.73 -21.688 1 83.38 122 ILE A N 1
ATOM 979 C CA . ILE A 1 122 ? 19.141 -4.098 -20.375 1 83.38 122 ILE A CA 1
ATOM 980 C C . ILE A 1 122 ? 19.75 -2.707 -20.516 1 83.38 122 ILE A C 1
ATOM 982 O O . ILE A 1 122 ? 20.781 -2.545 -21.172 1 83.38 122 ILE A O 1
ATOM 986 N N . ALA A 1 123 ? 19.125 -1.758 -19.969 1 83.19 123 ALA A N 1
ATOM 987 C CA . ALA A 1 123 ? 19.656 -0.395 -20 1 83.19 123 ALA A CA 1
ATOM 988 C C . ALA A 1 123 ? 20.734 -0.2 -18.938 1 83.19 123 ALA A C 1
ATOM 990 O O . ALA A 1 123 ? 20.609 -0.699 -17.812 1 83.19 123 ALA A O 1
ATOM 991 N N . GLU A 1 124 ? 21.75 0.566 -19.25 1 86.19 124 GLU A N 1
ATOM 992 C CA . GLU A 1 124 ? 22.859 0.841 -18.344 1 86.19 124 GLU A CA 1
ATOM 993 C C . GLU A 1 124 ? 22.422 1.705 -17.172 1 86.19 124 GLU A C 1
ATOM 995 O O . GLU A 1 124 ? 23.016 1.655 -16.094 1 86.19 124 GLU A O 1
ATOM 1000 N N . SER A 1 125 ? 21.391 2.408 -17.438 1 84.19 125 SER A N 1
ATOM 1001 C CA . SER A 1 125 ? 20.938 3.373 -16.438 1 84.19 125 SER A CA 1
ATOM 1002 C C . SER A 1 125 ? 20.094 2.703 -15.359 1 84.19 125 SER A C 1
ATOM 1004 O O . SER A 1 125 ? 19.812 3.299 -14.312 1 84.19 125 SER A O 1
ATOM 1006 N N . THR A 1 126 ? 19.734 1.455 -15.523 1 86.5 126 THR A N 1
ATOM 1007 C CA . THR A 1 126 ? 18.922 0.735 -14.555 1 86.5 126 THR A CA 1
ATOM 1008 C C . THR A 1 126 ? 19.781 0.114 -13.461 1 86.5 126 THR A C 1
ATOM 1010 O O . THR A 1 126 ? 21 -0.004 -13.617 1 86.5 126 THR A O 1
ATOM 1013 N N . VAL A 1 127 ? 19.188 -0.21 -12.398 1 90.62 127 VAL A N 1
ATOM 1014 C CA . VAL A 1 127 ? 19.891 -0.881 -11.305 1 90.62 127 VAL A CA 1
ATOM 1015 C C . VAL A 1 127 ? 20.469 -2.209 -11.797 1 90.62 127 VAL A C 1
ATOM 1017 O O . VAL A 1 127 ? 21.594 -2.562 -11.461 1 90.62 127 VAL A O 1
ATOM 1020 N N . HIS A 1 128 ? 19.672 -2.857 -12.617 1 91.06 128 HIS A N 1
ATOM 1021 C CA . HIS A 1 128 ? 20.109 -4.117 -13.211 1 91.06 128 HIS A CA 1
ATOM 1022 C C . HIS A 1 128 ? 21.391 -3.932 -14.016 1 91.06 128 HIS A C 1
ATOM 1024 O O . HIS A 1 128 ? 22.359 -4.648 -13.805 1 91.06 128 HIS A O 1
ATOM 1030 N N . GLY A 1 129 ? 21.438 -3 -14.844 1 91 129 GLY A N 1
ATOM 1031 C CA . GLY A 1 129 ? 22.609 -2.715 -15.656 1 91 129 GLY A CA 1
ATOM 1032 C C . GLY A 1 129 ? 23.797 -2.24 -14.836 1 91 129 GLY A C 1
ATOM 1033 O O . GLY A 1 129 ? 24.922 -2.656 -15.078 1 91 129 GLY A O 1
ATOM 1034 N N . SER A 1 130 ? 23.516 -1.388 -13.875 1 91.62 130 SER A N 1
ATOM 1035 C CA . SER A 1 130 ? 24.562 -0.866 -13 1 91.62 130 SER A CA 1
ATOM 1036 C C . SER A 1 130 ? 25.234 -1.982 -12.203 1 91.62 130 SER A C 1
ATOM 1038 O O . SER A 1 130 ? 26.438 -1.967 -11.984 1 91.62 130 SER A O 1
ATOM 1040 N N . PHE A 1 131 ? 24.469 -2.883 -11.852 1 92.88 131 PHE A N 1
ATOM 1041 C CA . PHE A 1 131 ? 24.969 -4.027 -11.102 1 92.88 131 PHE A CA 1
ATOM 1042 C C . PHE A 1 131 ? 25.953 -4.832 -11.945 1 92.88 131 PHE A C 1
ATOM 1044 O O . PHE A 1 131 ? 27.062 -5.129 -11.5 1 92.88 131 PHE A O 1
ATOM 1051 N N . ILE A 1 132 ? 25.516 -5.141 -13.133 1 92.81 132 ILE A N 1
ATOM 1052 C CA . ILE A 1 132 ? 26.344 -5.938 -14.031 1 92.81 132 ILE A CA 1
ATOM 1053 C C . ILE A 1 132 ? 27.641 -5.188 -14.352 1 92.81 132 ILE A C 1
ATOM 1055 O O . ILE A 1 132 ? 28.719 -5.766 -14.312 1 92.81 132 ILE A O 1
ATOM 1059 N N . ASN A 1 133 ? 27.531 -3.926 -14.578 1 91.12 133 ASN A N 1
ATOM 1060 C CA . ASN A 1 133 ? 28.688 -3.113 -14.945 1 91.12 133 ASN A CA 1
ATOM 1061 C C . ASN A 1 133 ? 29.656 -2.955 -13.773 1 91.12 133 ASN A C 1
ATOM 1063 O O . ASN A 1 133 ? 30.875 -2.924 -13.969 1 91.12 133 ASN A O 1
ATOM 1067 N N . LYS A 1 134 ? 29.156 -2.871 -12.617 1 89.75 134 LYS A N 1
ATOM 1068 C CA . LYS A 1 134 ? 29.969 -2.607 -11.445 1 89.75 134 LYS A CA 1
ATOM 1069 C C . LYS A 1 134 ? 30.672 -3.877 -10.969 1 89.75 134 LYS A C 1
ATOM 1071 O O . LYS A 1 134 ? 31.859 -3.854 -10.648 1 89.75 134 LYS A O 1
ATOM 1076 N N . PHE A 1 135 ? 29.969 -4.961 -10.969 1 90.12 135 PHE A N 1
ATOM 1077 C CA . PHE A 1 135 ? 30.516 -6.156 -10.336 1 90.12 135 PHE A CA 1
ATOM 1078 C C . PHE A 1 135 ? 31.031 -7.141 -11.383 1 90.12 135 PHE A C 1
ATOM 1080 O O . PHE A 1 135 ? 31.891 -7.961 -11.094 1 90.12 135 PHE A O 1
ATOM 1087 N N . PHE A 1 136 ? 30.5 -7.016 -12.625 1 90.56 136 PHE A N 1
ATOM 1088 C CA . PHE A 1 136 ? 30.812 -8.055 -13.594 1 90.56 136 PHE A CA 1
ATOM 1089 C C . PHE A 1 136 ? 31.188 -7.441 -14.945 1 90.56 136 PHE A C 1
ATOM 1091 O O . PHE A 1 136 ? 31.016 -8.078 -15.984 1 90.56 136 PHE A O 1
ATOM 1098 N N . LYS A 1 137 ? 31.516 -6.266 -15.086 1 81.5 137 LYS A N 1
ATOM 1099 C CA . LYS A 1 137 ? 31.828 -5.559 -16.328 1 81.5 137 LYS A CA 1
ATOM 1100 C C . LYS A 1 137 ? 32.594 -6.457 -17.297 1 81.5 137 LYS A C 1
ATOM 1102 O O . LYS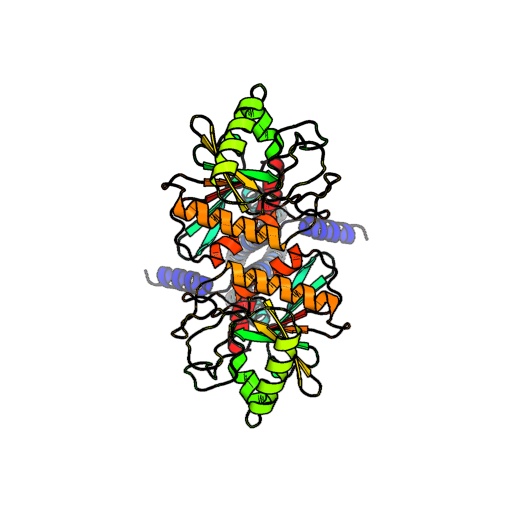 A 1 137 ? 32.25 -6.539 -18.469 1 81.5 137 LYS A O 1
ATOM 1107 N N . ASN A 1 138 ? 33.656 -7.152 -16.859 1 79.25 138 ASN A N 1
ATOM 1108 C CA . ASN A 1 138 ? 34.469 -7.977 -17.766 1 79.25 138 ASN A CA 1
ATOM 1109 C C . ASN A 1 138 ? 34.281 -9.461 -17.469 1 79.25 138 ASN A C 1
ATOM 1111 O O . ASN A 1 138 ? 35.094 -10.281 -17.875 1 79.25 138 ASN A O 1
ATOM 1115 N N . ASN A 1 139 ? 33.25 -9.828 -16.859 1 86.12 139 ASN A N 1
ATOM 1116 C CA . ASN A 1 139 ? 33.062 -11.219 -16.469 1 86.12 139 ASN A CA 1
ATOM 1117 C C . ASN A 1 139 ? 31.594 -11.617 -16.469 1 86.12 139 ASN A C 1
ATOM 1119 O O . ASN A 1 139 ? 31.109 -12.242 -15.516 1 86.12 139 ASN A O 1
ATOM 1123 N N . THR A 1 140 ? 30.969 -11.211 -17.531 1 88.75 140 THR A N 1
ATOM 1124 C CA . THR A 1 140 ? 29.547 -11.5 -17.625 1 88.75 140 THR A CA 1
ATOM 1125 C C . THR A 1 140 ? 29.297 -12.992 -17.797 1 88.75 140 THR A C 1
ATOM 1127 O O . THR A 1 140 ? 28.25 -13.508 -17.406 1 88.75 140 THR A O 1
ATOM 1130 N N . HIS A 1 141 ? 30.297 -13.656 -18.312 1 89.5 141 HIS A N 1
ATOM 1131 C CA . HIS A 1 141 ? 30.188 -15.094 -18.516 1 89.5 141 HIS A CA 1
ATOM 1132 C C . HIS A 1 141 ? 30.078 -15.828 -17.188 1 89.5 141 HIS A C 1
ATOM 1134 O O . HIS A 1 141 ? 29.312 -16.781 -17.062 1 89.5 141 HIS A O 1
ATOM 1140 N N . ARG A 1 142 ? 30.875 -15.391 -16.25 1 90.12 142 ARG A N 1
ATOM 1141 C CA . ARG A 1 142 ? 30.812 -15.977 -14.914 1 90.12 142 ARG A CA 1
ATOM 1142 C C . ARG A 1 142 ? 29.438 -15.781 -14.297 1 90.12 142 ARG A C 1
ATOM 1144 O O . ARG A 1 142 ? 28.891 -16.703 -13.688 1 90.12 142 ARG A O 1
ATOM 1151 N N . LEU A 1 143 ? 28.906 -14.617 -14.422 1 92.25 143 LEU A N 1
ATOM 1152 C CA . LEU A 1 143 ? 27.562 -14.312 -13.914 1 92.25 143 LEU A CA 1
ATOM 1153 C C . LEU A 1 143 ? 26.516 -15.211 -14.562 1 92.25 143 LEU A C 1
ATOM 1155 O O . LEU A 1 143 ? 25.672 -15.781 -13.867 1 92.25 143 LEU A O 1
ATOM 1159 N N . ASP A 1 144 ? 26.656 -15.383 -15.836 1 91.44 144 ASP A N 1
ATOM 1160 C CA . ASP A 1 144 ? 25.703 -16.219 -16.578 1 91.44 144 ASP A CA 1
ATOM 1161 C C . ASP A 1 144 ? 25.75 -17.656 -16.094 1 91.44 144 ASP A C 1
ATOM 1163 O O . ASP A 1 144 ? 24.719 -18.297 -15.93 1 91.44 144 ASP A O 1
ATOM 1167 N N . LEU A 1 145 ? 26.922 -18.094 -15.891 1 91.38 145 LEU A N 1
ATOM 1168 C CA . LEU A 1 145 ? 27.094 -19.469 -15.445 1 91.38 145 LEU A CA 1
ATOM 1169 C C . LEU A 1 145 ? 26.5 -19.672 -14.055 1 91.38 145 LEU A C 1
ATOM 1171 O O . LEU A 1 145 ? 25.828 -20.688 -13.812 1 91.38 145 LEU A O 1
ATOM 1175 N N . GLU A 1 146 ? 26.766 -18.75 -13.172 1 91.56 146 GLU A N 1
ATOM 1176 C CA . GLU A 1 146 ? 26.234 -18.844 -11.812 1 91.56 146 GLU A CA 1
ATOM 1177 C C . GLU A 1 146 ? 24.703 -18.812 -11.812 1 91.56 146 GLU A C 1
ATOM 1179 O O . GLU A 1 146 ? 24.078 -19.578 -11.086 1 91.56 146 GLU A O 1
ATOM 1184 N N . ILE A 1 147 ? 24.141 -17.969 -12.602 1 94.06 147 ILE A N 1
ATOM 1185 C CA . ILE A 1 147 ? 22.688 -17.828 -12.703 1 94.06 147 ILE A CA 1
ATOM 1186 C C . ILE A 1 147 ? 22.094 -19.125 -13.258 1 94.06 147 ILE A C 1
ATOM 1188 O O . ILE A 1 147 ? 21.125 -19.656 -12.703 1 94.06 147 ILE A O 1
ATOM 1192 N N . LYS A 1 148 ? 22.688 -19.625 -14.344 1 91.62 148 LYS A N 1
ATOM 1193 C CA . LYS A 1 148 ? 22.188 -20.828 -14.992 1 91.62 148 LYS A CA 1
ATOM 1194 C C . LYS A 1 148 ? 22.234 -22.016 -14.055 1 91.62 148 LYS A C 1
ATOM 1196 O O . LYS A 1 148 ? 21.312 -22.828 -14.023 1 91.62 148 LYS A O 1
ATOM 1201 N N . GLN A 1 149 ? 23.297 -22.094 -13.32 1 92.62 149 GLN A N 1
ATOM 1202 C CA . GLN A 1 149 ? 23.453 -23.203 -12.383 1 92.62 149 GLN A CA 1
ATOM 1203 C C . GLN A 1 149 ? 22.375 -23.172 -11.305 1 92.62 149 GLN A C 1
ATOM 1205 O O . GLN A 1 149 ? 21.781 -24.203 -10.977 1 92.62 149 GLN A O 1
ATOM 1210 N N . GLN A 1 150 ? 22.109 -22.047 -10.734 1 93.5 150 GLN A N 1
ATOM 1211 C CA . GLN A 1 150 ? 21.109 -21.938 -9.672 1 93.5 150 GLN A CA 1
ATOM 1212 C C . GLN A 1 150 ? 19.703 -22.141 -10.211 1 93.5 150 GLN A C 1
ATOM 1214 O O . GLN A 1 150 ? 18.859 -22.75 -9.555 1 93.5 150 GLN A O 1
ATOM 1219 N N . LEU A 1 151 ? 19.469 -21.625 -11.375 1 93.06 151 LEU A N 1
ATOM 1220 C CA . LEU A 1 151 ? 18.141 -21.766 -11.984 1 93.06 151 LEU A CA 1
ATOM 1221 C C . LEU A 1 151 ? 17.859 -23.203 -12.367 1 93.06 151 LEU A C 1
ATOM 1223 O O . LEU A 1 151 ? 16.719 -23.656 -12.312 1 93.06 151 LEU A O 1
ATOM 1227 N N . ALA A 1 152 ? 18.859 -23.875 -12.773 1 89.06 152 ALA A N 1
ATOM 1228 C CA . ALA A 1 152 ? 18.719 -25.281 -13.117 1 89.06 152 ALA A CA 1
ATOM 1229 C C . ALA A 1 152 ? 18.328 -26.109 -11.891 1 89.06 152 ALA A C 1
ATOM 1231 O O . ALA A 1 152 ? 17.609 -27.109 -12.008 1 89.06 152 ALA A O 1
ATOM 1232 N N . ASN A 1 153 ? 18.688 -25.625 -10.695 1 86.88 153 ASN A N 1
ATOM 1233 C CA . ASN A 1 153 ? 18.484 -26.375 -9.461 1 86.88 153 ASN A CA 1
ATOM 1234 C C . ASN A 1 153 ? 17.234 -25.922 -8.711 1 86.88 153 ASN A C 1
ATOM 1236 O O . ASN A 1 153 ? 16.875 -26.5 -7.688 1 86.88 153 ASN A O 1
ATOM 1240 N N . CYS A 1 154 ? 16.578 -24.891 -9.172 1 85.25 154 CYS A N 1
ATOM 1241 C CA . CYS A 1 154 ? 15.484 -24.312 -8.398 1 85.25 154 CYS A CA 1
ATOM 1242 C C . CYS A 1 154 ? 14.188 -25.062 -8.656 1 85.25 154 CYS A C 1
ATOM 1244 O O . CYS A 1 154 ? 13.172 -24.812 -8.008 1 85.25 154 CYS A O 1
ATOM 1246 N N . GLY A 1 155 ? 14.148 -26.016 -9.523 1 83.5 155 GLY A N 1
ATOM 1247 C CA . GLY A 1 155 ? 13 -26.875 -9.742 1 83.5 155 GLY A CA 1
ATOM 1248 C C . GLY A 1 155 ? 11.898 -26.188 -10.539 1 83.5 155 GLY A C 1
ATOM 1249 O O . GLY A 1 155 ? 10.773 -26.703 -10.602 1 83.5 155 GLY A O 1
ATOM 1250 N N . ILE A 1 156 ? 12.125 -25.031 -11.031 1 86.5 156 ILE A N 1
ATOM 1251 C CA . ILE A 1 156 ? 11.133 -24.312 -11.82 1 86.5 156 ILE A CA 1
ATOM 1252 C C . ILE A 1 156 ? 11.367 -24.578 -13.312 1 86.5 156 ILE A C 1
ATOM 1254 O O . ILE A 1 156 ? 12.508 -24.5 -13.781 1 86.5 156 ILE A O 1
ATOM 1258 N N . THR A 1 157 ? 10.328 -24.891 -14.016 1 84.31 157 THR A N 1
ATOM 1259 C CA . THR A 1 157 ? 10.414 -25.062 -15.461 1 84.31 157 THR A CA 1
ATOM 1260 C C . THR A 1 157 ? 10.211 -23.719 -16.172 1 84.31 157 THR A C 1
ATOM 1262 O O . THR A 1 157 ? 9.148 -23.109 -16.078 1 84.31 157 THR A O 1
ATOM 1265 N N . PRO A 1 158 ? 11.305 -23.359 -16.828 1 89.06 158 PRO A N 1
ATOM 1266 C CA . PRO A 1 158 ? 11.172 -22.078 -17.531 1 89.06 158 PRO A CA 1
ATOM 1267 C C . PRO A 1 158 ? 10.273 -22.172 -18.766 1 89.06 158 PRO A C 1
ATOM 1269 O O . PRO A 1 158 ? 9.984 -23.266 -19.234 1 89.06 158 PRO A O 1
ATOM 1272 N N . VAL A 1 159 ? 9.719 -21.078 -19.156 1 88.06 159 VAL A N 1
ATOM 1273 C CA . VAL A 1 159 ? 8.961 -20.969 -20.406 1 88.06 159 VAL A CA 1
ATOM 1274 C C . VAL A 1 159 ? 9.875 -20.469 -21.516 1 88.06 159 VAL A C 1
ATOM 1276 O O . VAL A 1 159 ? 10.586 -19.469 -21.344 1 88.06 159 VAL A O 1
ATOM 1279 N N . LYS A 1 160 ? 9.812 -21.188 -22.609 1 87.94 160 LYS A N 1
ATOM 1280 C CA . LYS A 1 160 ? 10.672 -20.797 -23.719 1 87.94 160 LYS A CA 1
ATOM 1281 C C . LYS A 1 160 ? 10.117 -19.578 -24.438 1 87.94 160 LYS A C 1
ATOM 1283 O O . LYS A 1 160 ? 8.898 -19.453 -24.625 1 87.94 160 LYS A O 1
ATOM 1288 N N . GLN A 1 161 ? 11.094 -18.656 -24.656 1 83.31 161 GLN A N 1
ATOM 1289 C CA . GLN A 1 161 ? 10.727 -17.453 -25.391 1 83.31 161 GLN A CA 1
ATOM 1290 C C . GLN A 1 161 ? 11.711 -17.188 -26.531 1 83.31 161 GLN A C 1
ATOM 1292 O O . GLN A 1 161 ? 12.844 -17.672 -26.5 1 83.31 161 GLN A O 1
ATOM 1297 N N . ASN A 1 162 ? 11.125 -16.516 -27.547 1 78.5 162 ASN A N 1
ATOM 1298 C CA . ASN A 1 162 ? 11.961 -16.141 -28.688 1 78.5 162 ASN A CA 1
ATOM 1299 C C . ASN A 1 162 ? 12.344 -14.664 -28.625 1 78.5 162 ASN A C 1
ATOM 1301 O O . ASN A 1 162 ? 11.672 -13.812 -29.219 1 78.5 162 ASN A O 1
ATOM 1305 N N . LYS A 1 163 ? 13.312 -14.43 -27.844 1 75.56 163 LYS A N 1
ATOM 1306 C CA . LYS A 1 163 ? 13.742 -13.031 -27.75 1 75.56 163 LYS A CA 1
ATOM 1307 C C . LYS A 1 163 ? 15.258 -12.93 -27.797 1 75.56 163 LYS A C 1
ATOM 1309 O O . LYS A 1 163 ? 15.961 -13.938 -27.719 1 75.56 163 LYS A O 1
ATOM 1314 N N . ALA A 1 164 ? 15.703 -11.664 -27.984 1 79.25 164 ALA A N 1
ATOM 1315 C CA . ALA A 1 164 ? 17.141 -11.398 -27.859 1 79.25 164 ALA A CA 1
ATOM 1316 C C . ALA A 1 164 ? 17.594 -11.562 -26.406 1 79.25 164 ALA A C 1
ATOM 1318 O O . ALA A 1 164 ? 16.859 -11.203 -25.469 1 79.25 164 ALA A O 1
ATOM 1319 N N . GLY A 1 165 ? 18.656 -12.273 -26.172 1 80.56 165 GLY A N 1
ATOM 1320 C CA . GLY A 1 165 ? 19.141 -12.586 -24.828 1 80.56 165 GLY A CA 1
ATOM 1321 C C . GLY A 1 165 ? 18.844 -14.008 -24.406 1 80.56 165 GLY A C 1
ATOM 1322 O O . GLY A 1 165 ? 18.953 -14.938 -25.203 1 80.56 165 GLY A O 1
ATOM 1323 N N . ASN A 1 166 ? 18.531 -14.07 -23.078 1 85.44 166 ASN A N 1
ATOM 1324 C CA . ASN A 1 166 ? 18.172 -15.398 -22.578 1 85.44 166 ASN A CA 1
ATOM 1325 C C . ASN A 1 166 ? 16.781 -15.82 -23.047 1 85.44 166 ASN A C 1
ATOM 1327 O O . ASN A 1 166 ? 15.828 -15.047 -22.922 1 85.44 166 ASN A O 1
ATOM 1331 N N . CYS A 1 167 ? 16.625 -17.031 -23.484 1 84.88 167 CYS A N 1
ATOM 1332 C CA . CYS A 1 167 ? 15.391 -17.469 -24.125 1 84.88 167 CYS A CA 1
ATOM 1333 C C . CYS A 1 167 ? 14.531 -18.281 -23.156 1 84.88 167 CYS A C 1
ATOM 1335 O O . CYS A 1 167 ? 13.617 -18.984 -23.578 1 84.88 167 CYS A O 1
ATOM 1337 N N . GLU A 1 168 ? 14.914 -18.219 -21.938 1 89.31 168 GLU A N 1
ATOM 1338 C CA . GLU A 1 168 ? 14.117 -18.875 -20.906 1 89.31 168 GLU A CA 1
ATOM 1339 C C . GLU A 1 168 ? 13.57 -17.859 -19.906 1 89.31 168 GLU A C 1
ATOM 1341 O O . GLU A 1 168 ? 14.305 -16.984 -19.438 1 89.31 168 GLU A O 1
ATOM 1346 N N . LYS A 1 169 ? 12.336 -18.047 -19.734 1 91.19 169 LYS A N 1
ATOM 1347 C CA . LYS A 1 169 ? 11.664 -17.141 -18.812 1 91.19 169 LYS A CA 1
ATOM 1348 C C . LYS A 1 169 ? 11.227 -17.875 -17.547 1 91.19 169 LYS A C 1
ATOM 1350 O O . LYS A 1 169 ? 10.742 -19 -17.609 1 91.19 169 LYS A O 1
ATOM 1355 N N . TYR A 1 170 ? 11.461 -17.188 -16.438 1 93.25 170 TYR A N 1
ATOM 1356 C CA . TYR A 1 170 ? 11.086 -17.734 -15.133 1 93.25 170 TYR A CA 1
ATOM 1357 C C . TYR A 1 170 ? 9.969 -16.906 -14.492 1 93.25 170 TYR A C 1
ATOM 1359 O O . TYR A 1 170 ? 9.773 -15.742 -14.844 1 93.25 170 TYR A O 1
ATOM 1367 N N . PRO A 1 171 ? 9.211 -17.547 -13.602 1 93 171 PRO A N 1
ATOM 1368 C CA . PRO A 1 171 ? 8.141 -16.797 -12.938 1 93 171 PRO A CA 1
ATOM 1369 C C . PRO A 1 171 ? 8.656 -15.625 -12.109 1 93 171 PRO A C 1
ATOM 1371 O O . PRO A 1 171 ? 9.758 -15.703 -11.547 1 93 171 PRO A O 1
ATOM 1374 N N . LEU A 1 172 ? 7.859 -14.617 -12.094 1 93.81 172 LEU A N 1
ATOM 1375 C CA . LEU A 1 172 ? 8.203 -13.484 -11.234 1 93.81 172 LEU A CA 1
ATOM 1376 C C . LEU A 1 172 ? 8.344 -13.93 -9.781 1 93.81 172 LEU A C 1
ATOM 1378 O O . LEU A 1 172 ? 7.559 -14.75 -9.297 1 93.81 172 LEU A O 1
ATOM 1382 N N . GLY A 1 173 ? 9.391 -13.414 -9.133 1 94.38 173 GLY A N 1
ATOM 1383 C CA . GLY A 1 173 ? 9.656 -13.805 -7.758 1 94.38 173 GLY A CA 1
ATOM 1384 C C . GLY A 1 173 ? 10.773 -14.828 -7.633 1 94.38 173 GLY A C 1
ATOM 1385 O O . GLY A 1 173 ? 11.234 -15.117 -6.527 1 94.38 173 GLY A O 1
ATOM 1386 N N . THR A 1 174 ? 11.18 -15.375 -8.773 1 95.38 174 THR A N 1
ATOM 1387 C CA . THR A 1 174 ? 12.336 -16.266 -8.734 1 95.38 174 THR A CA 1
ATOM 1388 C C . THR A 1 174 ? 13.57 -15.531 -8.234 1 95.38 174 THR A C 1
ATOM 1390 O O . THR A 1 174 ? 13.812 -14.383 -8.617 1 95.38 174 THR A O 1
ATOM 1393 N N . ILE A 1 175 ? 14.281 -16.219 -7.363 1 96 175 ILE A N 1
ATOM 1394 C CA . ILE A 1 175 ? 15.398 -15.555 -6.703 1 96 175 ILE A CA 1
ATOM 1395 C C . ILE A 1 175 ? 16.688 -16.312 -6.988 1 96 175 ILE A C 1
ATOM 1397 O O . ILE A 1 175 ? 16.703 -17.547 -6.988 1 96 175 ILE A O 1
ATOM 1401 N N . VAL A 1 176 ? 17.75 -15.617 -7.328 1 95.88 176 VAL A N 1
ATOM 1402 C CA . VAL A 1 176 ? 19.094 -16.156 -7.5 1 95.88 176 VAL A CA 1
ATOM 1403 C C . VAL A 1 176 ? 20.078 -15.383 -6.613 1 95.88 176 VAL A C 1
ATOM 1405 O O . VAL A 1 176 ? 20.062 -14.148 -6.594 1 95.88 176 VAL A O 1
ATOM 1408 N N . GLU A 1 177 ? 20.875 -16.094 -5.898 1 94.88 177 GLU A N 1
ATOM 1409 C CA . GLU A 1 177 ? 21.859 -15.477 -5.023 1 94.88 177 GLU A CA 1
ATOM 1410 C C . GLU A 1 177 ? 23.25 -15.469 -5.68 1 94.88 177 GLU A C 1
ATOM 1412 O O . GLU A 1 177 ? 23.719 -16.5 -6.148 1 94.88 177 GLU A O 1
ATOM 1417 N N . ILE A 1 178 ? 23.812 -14.328 -5.73 1 94.69 178 ILE A N 1
ATOM 1418 C CA . ILE A 1 178 ? 25.141 -14.195 -6.305 1 94.69 178 ILE A CA 1
ATOM 1419 C C . ILE A 1 178 ? 26.109 -13.633 -5.262 1 94.69 178 ILE A C 1
ATOM 1421 O O . ILE A 1 178 ? 25.953 -12.484 -4.828 1 94.69 178 ILE A O 1
ATOM 1425 N N . PRO A 1 179 ? 27.078 -14.383 -4.926 1 91.88 179 PRO A N 1
ATOM 1426 C CA . PRO A 1 179 ? 28.094 -13.836 -4.027 1 91.88 179 PRO A CA 1
ATOM 1427 C C . PRO A 1 179 ? 29.016 -12.828 -4.719 1 91.88 179 PRO A C 1
ATOM 1429 O O . PRO A 1 179 ? 29.562 -13.117 -5.789 1 91.88 179 PRO A O 1
ATOM 1432 N N . CYS A 1 180 ? 29.031 -11.633 -4.25 1 88.5 180 CYS A N 1
ATOM 1433 C CA . CYS A 1 180 ? 29.875 -10.57 -4.762 1 88.5 180 CYS A CA 1
ATOM 1434 C C . CYS A 1 180 ? 30.844 -10.078 -3.689 1 88.5 180 CYS A C 1
ATOM 1436 O O . CYS A 1 180 ? 30.688 -8.977 -3.166 1 88.5 180 CYS A O 1
ATOM 1438 N N . GLY A 1 181 ? 31.859 -10.828 -3.377 1 83.56 181 GLY A N 1
ATOM 1439 C CA . GLY A 1 181 ? 32.812 -10.438 -2.35 1 83.56 181 GLY A CA 1
ATOM 1440 C C . GLY A 1 181 ? 32.188 -10.336 -0.969 1 83.56 181 GLY A C 1
ATOM 1441 O O . GLY A 1 181 ? 31.734 -11.336 -0.415 1 83.56 181 GLY A O 1
ATOM 1442 N N . GLU A 1 182 ? 32.156 -9.109 -0.491 1 84.19 182 GLU A N 1
ATOM 1443 C CA . GLU A 1 182 ? 31.625 -8.859 0.847 1 84.19 182 GLU A CA 1
ATOM 1444 C C . GLU A 1 182 ? 30.125 -8.633 0.813 1 84.19 182 GLU A C 1
ATOM 1446 O O . GLU A 1 182 ? 29.484 -8.469 1.858 1 84.19 182 GLU A O 1
ATOM 1451 N N . VAL A 1 183 ? 29.672 -8.656 -0.418 1 88.88 183 VAL A N 1
ATOM 1452 C CA . VAL A 1 183 ? 28.25 -8.383 -0.595 1 88.88 183 VAL A CA 1
ATOM 1453 C C . VAL A 1 183 ? 27.578 -9.594 -1.233 1 88.88 183 VAL A C 1
ATOM 1455 O O . VAL A 1 183 ? 28.172 -10.289 -2.053 1 88.88 183 VAL A O 1
ATOM 1458 N N . LYS A 1 184 ? 26.391 -9.867 -0.7 1 93.75 184 LYS A N 1
ATOM 1459 C CA . LYS A 1 184 ? 25.562 -10.883 -1.337 1 93.75 184 LYS A CA 1
ATOM 1460 C C . LYS A 1 184 ? 24.453 -10.234 -2.164 1 93.75 184 LYS A C 1
ATOM 1462 O O . LYS A 1 184 ? 23.578 -9.562 -1.62 1 93.75 184 LYS A O 1
ATOM 1467 N N . ALA A 1 185 ? 24.562 -10.477 -3.443 1 95.69 185 ALA A N 1
ATOM 1468 C CA . ALA A 1 185 ? 23.531 -9.93 -4.332 1 95.69 185 ALA A CA 1
ATOM 1469 C C . ALA A 1 185 ? 22.391 -10.922 -4.527 1 95.69 185 ALA A C 1
ATOM 1471 O O . ALA A 1 185 ? 22.625 -12.094 -4.84 1 95.69 185 ALA A O 1
ATOM 1472 N N . VAL A 1 186 ? 21.219 -10.461 -4.266 1 96.44 186 VAL A N 1
ATOM 1473 C CA . VAL A 1 186 ? 20.016 -11.273 -4.473 1 96.44 186 VAL A CA 1
ATOM 1474 C C . VAL A 1 186 ? 19.25 -10.75 -5.684 1 96.44 186 VAL A C 1
ATOM 1476 O O . VAL A 1 186 ? 18.641 -9.68 -5.625 1 96.44 186 VAL A O 1
ATOM 1479 N N . LEU A 1 187 ? 19.312 -11.547 -6.738 1 97.06 187 LEU A N 1
ATOM 1480 C CA . LEU A 1 187 ? 18.578 -11.203 -7.949 1 97.06 187 LEU A CA 1
ATOM 1481 C C . LEU A 1 187 ? 17.141 -11.703 -7.875 1 97.06 187 LEU A C 1
ATOM 1483 O O . LEU A 1 187 ? 16.906 -12.883 -7.602 1 97.06 187 LEU A O 1
ATOM 1487 N N . VAL A 1 188 ? 16.25 -10.82 -8.078 1 96.44 188 VAL A N 1
ATOM 1488 C CA . VAL A 1 188 ? 14.836 -11.203 -8.039 1 96.44 188 VAL A CA 1
ATOM 1489 C C . VAL A 1 188 ? 14.156 -10.789 -9.336 1 96.44 188 VAL A C 1
ATOM 1491 O O . VAL A 1 188 ? 14.305 -9.656 -9.797 1 96.44 188 VAL A O 1
ATOM 1494 N N . ALA A 1 189 ? 13.469 -11.719 -9.953 1 95.19 189 ALA A N 1
ATOM 1495 C CA . ALA A 1 189 ? 12.727 -11.438 -11.18 1 95.19 189 ALA A CA 1
ATOM 1496 C C . ALA A 1 189 ? 11.492 -10.586 -10.891 1 95.19 189 ALA A C 1
ATOM 1498 O O . ALA A 1 189 ? 10.539 -11.047 -10.258 1 95.19 189 ALA A O 1
ATOM 1499 N N . ILE A 1 190 ? 11.453 -9.352 -11.383 1 93.19 190 ILE A N 1
ATOM 1500 C CA . ILE A 1 190 ? 10.383 -8.406 -11.078 1 93.19 190 ILE A CA 1
ATOM 1501 C C . ILE A 1 190 ? 9.656 -8.016 -12.359 1 93.19 190 ILE A C 1
ATOM 1503 O O . ILE A 1 190 ? 8.445 -7.766 -12.344 1 93.19 190 ILE A O 1
ATOM 1507 N N . THR A 1 191 ? 10.359 -7.938 -13.445 1 89.06 191 THR A N 1
ATOM 1508 C CA . THR A 1 191 ? 9.758 -7.441 -14.68 1 89.06 191 THR A CA 1
ATOM 1509 C C . THR A 1 191 ? 9.57 -8.578 -15.68 1 89.06 191 THR A C 1
ATOM 1511 O O . THR A 1 191 ? 10.422 -9.461 -15.789 1 89.06 191 THR A O 1
ATOM 1514 N N . ASP A 1 192 ? 8.414 -8.398 -16.297 1 86.25 192 ASP A N 1
ATOM 1515 C CA . ASP A 1 192 ? 8.078 -9.359 -17.344 1 86.25 192 ASP A CA 1
ATOM 1516 C C . ASP A 1 192 ? 8.172 -8.711 -18.719 1 86.25 192 ASP A C 1
ATOM 1518 O O . ASP A 1 192 ? 7.812 -7.547 -18.891 1 86.25 192 ASP A O 1
ATOM 1522 N N . PHE A 1 193 ? 8.734 -9.469 -19.641 1 83 193 PHE A N 1
ATOM 1523 C CA . PHE A 1 193 ? 8.906 -8.945 -21 1 83 193 PHE A CA 1
ATOM 1524 C C . PHE A 1 193 ? 8.273 -9.883 -22.016 1 83 193 PHE A C 1
ATOM 1526 O O . PHE A 1 193 ? 8.195 -11.094 -21.797 1 83 193 PHE A O 1
ATOM 1533 N N . ASP A 1 194 ? 7.836 -9.242 -23.047 1 82.69 194 ASP A N 1
ATOM 1534 C CA . ASP A 1 194 ? 7.32 -10.047 -24.141 1 82.69 194 ASP A CA 1
ATOM 1535 C C . ASP A 1 194 ? 8.438 -10.422 -25.109 1 82.69 194 ASP A C 1
ATOM 1537 O O . ASP A 1 194 ? 9.617 -10.188 -24.844 1 82.69 194 ASP A O 1
ATOM 1541 N N . ASP A 1 195 ? 8.078 -11.047 -26.219 1 81.94 195 ASP A N 1
ATOM 1542 C CA . ASP A 1 195 ? 9.047 -11.57 -27.188 1 81.94 195 ASP A CA 1
ATOM 1543 C C . ASP A 1 195 ? 9.82 -10.438 -27.859 1 81.94 195 ASP A C 1
ATOM 1545 O O . ASP A 1 195 ? 10.898 -10.656 -28.406 1 81.94 195 ASP A O 1
ATOM 1549 N N . ASP A 1 196 ? 9.266 -9.25 -27.844 1 79.12 196 ASP A N 1
ATOM 1550 C CA . ASP A 1 196 ? 9.938 -8.094 -28.438 1 79.12 196 ASP A CA 1
ATOM 1551 C C . ASP A 1 196 ? 10.68 -7.281 -27.375 1 79.12 196 ASP A C 1
ATOM 1553 O O . ASP A 1 196 ? 11.055 -6.133 -27.625 1 79.12 196 ASP A O 1
ATOM 1557 N N . ASN A 1 197 ? 10.773 -7.875 -26.219 1 77.56 197 ASN A N 1
ATOM 1558 C CA . ASN A 1 197 ? 11.484 -7.258 -25.109 1 77.56 197 ASN A CA 1
ATOM 1559 C C . ASN A 1 197 ? 10.781 -5.996 -24.625 1 77.56 197 ASN A C 1
ATOM 1561 O O . ASN A 1 197 ? 11.438 -5.035 -24.219 1 77.56 197 ASN A O 1
ATOM 1565 N N . HIS A 1 198 ? 9.523 -6.062 -24.938 1 81.69 198 HIS A N 1
ATOM 1566 C CA . HIS A 1 198 ? 8.727 -5 -24.328 1 81.69 198 HIS A CA 1
ATOM 1567 C C . HIS A 1 198 ? 8.18 -5.426 -22.969 1 81.69 1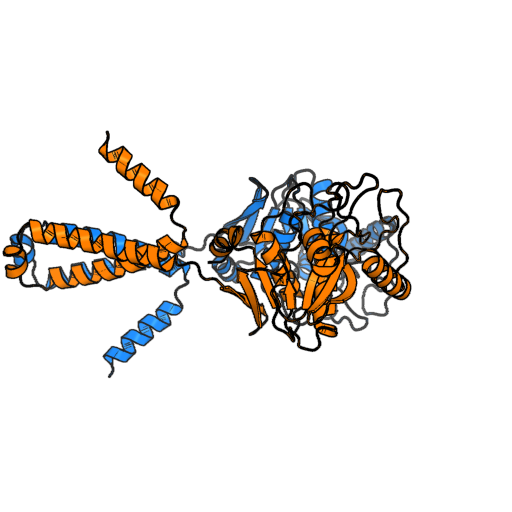98 HIS A C 1
ATOM 1569 O O . HIS A 1 198 ? 7.828 -6.594 -22.766 1 81.69 198 HIS A O 1
ATOM 1575 N N . ILE A 1 199 ? 8.117 -4.465 -22.156 1 81.69 199 ILE A N 1
ATOM 1576 C CA . ILE A 1 199 ? 7.641 -4.703 -20.797 1 81.69 199 ILE A CA 1
ATOM 1577 C C . ILE A 1 199 ? 6.164 -5.102 -20.828 1 81.69 199 ILE A C 1
ATOM 1579 O O . ILE A 1 199 ? 5.371 -4.508 -21.562 1 81.69 199 ILE A O 1
ATOM 1583 N N . ILE A 1 200 ? 5.824 -6.172 -20.141 1 83.81 200 ILE A N 1
ATOM 1584 C CA . ILE A 1 200 ? 4.449 -6.617 -19.953 1 83.81 200 ILE A CA 1
ATOM 1585 C C . ILE A 1 200 ? 3.934 -6.117 -18.609 1 83.81 200 ILE A C 1
ATOM 1587 O O . ILE A 1 200 ? 4.562 -6.348 -17.562 1 83.81 200 ILE A O 1
ATOM 1591 N N . ASP A 1 201 ? 2.848 -5.422 -18.688 1 83.5 201 ASP A N 1
ATOM 1592 C CA . ASP A 1 201 ? 2.225 -4.949 -17.453 1 83.5 201 ASP A CA 1
ATOM 1593 C C . ASP A 1 201 ? 1.637 -6.109 -16.656 1 83.5 201 ASP A C 1
ATOM 1595 O O . ASP A 1 201 ? 0.699 -6.77 -17.109 1 83.5 201 ASP A O 1
ATOM 1599 N N . ASN A 1 202 ? 2.238 -6.418 -15.539 1 88.38 202 ASN A N 1
ATOM 1600 C CA . ASN A 1 202 ? 1.798 -7.504 -14.672 1 88.38 202 ASN A CA 1
ATOM 1601 C C . ASN A 1 202 ? 1.9 -7.121 -13.195 1 88.38 202 ASN A C 1
ATOM 1603 O O . ASN A 1 202 ? 2.73 -7.664 -12.461 1 88.38 202 ASN A O 1
ATOM 1607 N N . PRO A 1 203 ? 0.962 -6.234 -12.789 1 88.88 203 PRO A N 1
ATOM 1608 C CA . PRO A 1 203 ? 1.011 -5.793 -11.391 1 88.88 203 PRO A CA 1
ATOM 1609 C C . PRO A 1 203 ? 0.835 -6.941 -10.406 1 88.88 203 PRO A C 1
ATOM 1611 O O . PRO A 1 203 ? 1.439 -6.934 -9.328 1 88.88 203 PRO A O 1
ATOM 1614 N N . GLU A 1 204 ? -0.034 -7.891 -10.719 1 90.5 204 GLU A N 1
ATOM 1615 C CA . GLU A 1 204 ? -0.213 -9.047 -9.844 1 90.5 204 GLU A CA 1
ATOM 1616 C C . GLU A 1 204 ? 1.1 -9.805 -9.656 1 90.5 204 GLU A C 1
ATOM 1618 O O . GLU A 1 204 ? 1.449 -10.18 -8.531 1 90.5 204 GLU A O 1
ATOM 1623 N N . GLY A 1 205 ? 1.781 -10.016 -10.766 1 91.75 205 GLY A N 1
ATOM 1624 C CA . GLY A 1 205 ? 3.078 -10.672 -10.703 1 91.75 205 GLY A CA 1
ATOM 1625 C C . GLY A 1 205 ? 4.094 -9.906 -9.875 1 91.75 205 GLY A C 1
ATOM 1626 O O . GLY A 1 205 ? 4.895 -10.5 -9.156 1 91.75 205 GLY A O 1
ATOM 1627 N N . TYR A 1 206 ? 4.016 -8.664 -10.016 1 92.31 206 TYR A N 1
ATOM 1628 C CA . TYR A 1 206 ? 4.895 -7.789 -9.25 1 92.31 206 TYR A CA 1
ATOM 1629 C C . TYR A 1 206 ? 4.715 -8.023 -7.75 1 92.31 206 TYR A C 1
ATOM 1631 O O . TYR A 1 206 ? 5.695 -8.203 -7.023 1 92.31 206 TYR A O 1
ATOM 1639 N N . PHE A 1 207 ? 3.525 -8.023 -7.254 1 93.12 207 PHE A N 1
ATOM 1640 C CA . PHE A 1 207 ? 3.266 -8.234 -5.832 1 93.12 207 PHE A CA 1
ATOM 1641 C C . PHE A 1 207 ? 3.66 -9.641 -5.406 1 93.12 207 PHE A C 1
ATOM 1643 O O . PHE A 1 207 ? 4.199 -9.836 -4.316 1 93.12 207 PHE A O 1
ATOM 1650 N N . GLN A 1 208 ? 3.393 -10.516 -6.262 1 93.38 208 GLN A N 1
ATOM 1651 C CA . GLN A 1 208 ? 3.824 -11.883 -5.977 1 93.38 208 GLN A CA 1
ATOM 1652 C C . GLN A 1 208 ? 5.336 -11.953 -5.785 1 93.38 208 GLN A C 1
ATOM 1654 O O . GLN A 1 208 ? 5.82 -12.633 -4.879 1 93.38 208 GLN A O 1
ATOM 1659 N N . ALA A 1 209 ? 6.016 -11.281 -6.652 1 94.94 209 ALA A N 1
ATOM 1660 C CA . ALA A 1 209 ? 7.473 -11.25 -6.566 1 94.94 209 ALA A CA 1
ATOM 1661 C C . ALA A 1 209 ? 7.926 -10.633 -5.246 1 94.94 209 ALA A C 1
ATOM 1663 O O . ALA A 1 209 ? 8.875 -11.117 -4.621 1 94.94 209 ALA A O 1
ATOM 1664 N N . LEU A 1 210 ? 7.254 -9.602 -4.828 1 94.88 210 LEU A N 1
ATOM 1665 C CA . LEU A 1 210 ? 7.59 -8.953 -3.566 1 94.88 210 LEU A CA 1
ATOM 1666 C C . LEU A 1 210 ? 7.375 -9.898 -2.391 1 94.88 210 LEU A C 1
ATOM 1668 O O . LEU A 1 210 ? 8.211 -9.977 -1.487 1 94.88 210 LEU A O 1
ATOM 1672 N N . PHE A 1 211 ? 6.312 -10.633 -2.426 1 93.56 211 PHE A N 1
ATOM 1673 C CA . PHE A 1 211 ? 6.043 -11.586 -1.355 1 93.56 211 PHE A CA 1
ATOM 1674 C C . PHE A 1 211 ? 7.133 -12.648 -1.288 1 93.56 211 PHE A C 1
ATOM 1676 O O . PHE A 1 211 ? 7.625 -12.969 -0.206 1 93.56 211 PHE A O 1
ATOM 1683 N N . ARG A 1 212 ? 7.469 -13.117 -2.389 1 93 212 ARG A N 1
ATOM 1684 C CA . ARG A 1 212 ? 8.5 -14.148 -2.434 1 93 212 ARG A CA 1
ATOM 1685 C C . ARG A 1 212 ? 9.836 -13.602 -1.941 1 93 212 ARG A C 1
ATOM 1687 O O . ARG A 1 212 ? 10.578 -14.297 -1.248 1 93 212 ARG A O 1
ATOM 1694 N N . LEU A 1 213 ? 10.125 -12.453 -2.348 1 94.75 213 LEU A N 1
ATOM 1695 C CA . LEU A 1 213 ? 11.352 -11.805 -1.903 1 94.75 213 LEU A CA 1
ATOM 1696 C C . LEU A 1 213 ? 11.398 -11.719 -0.381 1 94.75 213 LEU A C 1
ATOM 1698 O O . LEU A 1 213 ? 12.398 -12.094 0.232 1 94.75 213 LEU A O 1
ATOM 1702 N N . PHE A 1 214 ? 10.359 -11.273 0.239 1 92.88 214 PHE A N 1
ATOM 1703 C CA . PHE A 1 214 ? 10.383 -11.055 1.68 1 92.88 214 PHE A CA 1
ATOM 1704 C C . PHE A 1 214 ? 10.305 -12.383 2.43 1 92.88 214 PHE A C 1
ATOM 1706 O O . PHE A 1 214 ? 10.844 -12.516 3.529 1 92.88 214 PHE A O 1
ATOM 1713 N N . GLN A 1 215 ? 9.648 -13.336 1.827 1 89.62 215 GLN A N 1
ATOM 1714 C CA . GLN A 1 215 ? 9.727 -14.68 2.402 1 89.62 215 GLN A CA 1
ATOM 1715 C C . GLN A 1 215 ? 11.164 -15.195 2.412 1 89.62 215 GLN A C 1
ATOM 1717 O O . GLN A 1 215 ? 11.602 -15.789 3.395 1 89.62 215 GLN A O 1
ATOM 1722 N N . TYR A 1 216 ? 11.828 -14.93 1.347 1 90.81 216 TYR A N 1
ATOM 1723 C CA . TYR A 1 216 ? 13.234 -15.297 1.247 1 90.81 216 TYR A CA 1
ATOM 1724 C C . TYR A 1 216 ? 14.07 -14.578 2.303 1 90.81 216 TYR A C 1
ATOM 1726 O O . TYR A 1 216 ? 14.898 -15.195 2.975 1 90.81 216 TYR A O 1
ATOM 1734 N N . ILE A 1 217 ? 13.883 -13.281 2.393 1 90.56 217 ILE A N 1
ATOM 1735 C CA . ILE A 1 217 ? 14.641 -12.469 3.334 1 90.56 217 ILE A CA 1
ATOM 1736 C C . ILE A 1 217 ? 14.422 -12.984 4.754 1 90.56 217 ILE A C 1
ATOM 1738 O O . ILE A 1 217 ? 15.367 -13.07 5.543 1 90.56 217 ILE A O 1
ATOM 1742 N N . CYS A 1 218 ? 13.219 -13.367 5.09 1 85.69 218 CYS A N 1
ATOM 1743 C CA . CYS A 1 218 ? 12.898 -13.852 6.426 1 85.69 218 CYS A CA 1
ATOM 1744 C C . CYS A 1 218 ? 13.555 -15.203 6.688 1 85.69 218 CYS A C 1
ATOM 1746 O O . CYS A 1 218 ? 13.969 -15.492 7.812 1 85.69 218 CYS A O 1
ATOM 1748 N N . LYS A 1 219 ? 13.672 -15.93 5.738 1 85.62 219 LYS A N 1
ATOM 1749 C CA . LYS A 1 219 ? 14.156 -17.297 5.902 1 85.62 219 LYS A CA 1
ATOM 1750 C C . LYS A 1 219 ? 15.68 -17.359 5.754 1 85.62 219 LYS A C 1
ATOM 1752 O O . LYS A 1 219 ? 16.344 -18.125 6.465 1 85.62 219 LYS A O 1
ATOM 1757 N N . CYS A 1 220 ? 16.234 -16.5 4.844 1 82.31 220 CYS A N 1
ATOM 1758 C CA . CYS A 1 220 ? 17.594 -16.781 4.398 1 82.31 220 CYS A CA 1
ATOM 1759 C C . CYS A 1 220 ? 18.516 -15.602 4.695 1 82.31 220 CYS A C 1
ATOM 1761 O O . CYS A 1 220 ? 19.703 -15.633 4.344 1 82.31 220 CYS A O 1
ATOM 1763 N N . SER A 1 221 ? 18.109 -14.516 5.27 1 78 221 SER A N 1
ATOM 1764 C CA . SER A 1 221 ? 18.969 -13.336 5.414 1 78 221 SER A CA 1
ATOM 1765 C C . SER A 1 221 ? 20.062 -13.57 6.445 1 78 221 SER A C 1
ATOM 1767 O O . SER A 1 221 ? 21.062 -12.867 6.461 1 78 221 SER A O 1
ATOM 1769 N N . GLN A 1 222 ? 20.078 -14.602 7.207 1 75 222 GLN A N 1
ATOM 1770 C CA . GLN A 1 222 ? 21.078 -14.906 8.219 1 75 222 GLN A CA 1
ATOM 1771 C C . GLN A 1 222 ? 21.406 -13.672 9.055 1 75 222 GLN A C 1
ATOM 1773 O O . GLN A 1 222 ? 22.578 -13.391 9.312 1 75 222 GLN A O 1
ATOM 1778 N N . ALA A 1 223 ? 20.438 -12.852 9.328 1 78.75 223 ALA A N 1
ATOM 1779 C CA . ALA A 1 223 ? 20.516 -11.695 10.227 1 78.75 223 ALA A CA 1
ATOM 1780 C C . ALA A 1 223 ? 21.344 -10.57 9.602 1 78.75 223 ALA A C 1
ATOM 1782 O O . ALA A 1 223 ? 21.766 -9.648 10.297 1 78.75 223 ALA A O 1
ATOM 1783 N N . LEU A 1 224 ? 21.703 -10.68 8.336 1 88.06 224 LEU A N 1
ATOM 1784 C CA . LEU A 1 224 ? 22.391 -9.594 7.648 1 88.06 224 LEU A CA 1
ATOM 1785 C C . LEU A 1 224 ? 21.406 -8.5 7.234 1 88.06 224 LEU A C 1
ATOM 1787 O O . LEU A 1 224 ? 20.281 -8.797 6.848 1 88.06 224 LEU A O 1
ATOM 1791 N N . PRO A 1 225 ? 21.938 -7.281 7.316 1 92.88 225 PRO A N 1
ATOM 1792 C CA . PRO A 1 225 ? 21.078 -6.199 6.824 1 92.88 225 PRO A CA 1
ATOM 1793 C C . PRO A 1 225 ? 20.781 -6.312 5.332 1 92.88 225 PRO A C 1
ATOM 1795 O O . PRO A 1 225 ? 21.641 -6.758 4.562 1 92.88 225 PRO A O 1
ATOM 1798 N N . VAL A 1 226 ? 19.594 -5.957 5.004 1 95 226 VAL A N 1
ATOM 1799 C CA . VAL A 1 226 ? 19.156 -6.055 3.617 1 95 226 VAL A CA 1
ATOM 1800 C C . VAL A 1 226 ? 18.953 -4.652 3.045 1 95 226 VAL A C 1
ATOM 1802 O O . VAL A 1 226 ? 18.281 -3.816 3.662 1 95 226 VAL A O 1
ATOM 1805 N N . TYR A 1 227 ? 19.578 -4.395 1.876 1 95.69 227 TYR A N 1
ATOM 1806 C CA . TYR A 1 227 ? 19.438 -3.131 1.159 1 95.69 227 TYR A CA 1
ATOM 1807 C C . TYR A 1 227 ? 18.766 -3.346 -0.194 1 95.69 227 TYR A C 1
ATOM 1809 O O . TYR A 1 227 ? 19.172 -4.211 -0.968 1 95.69 227 TYR A O 1
ATOM 1817 N N . MET A 1 228 ? 17.703 -2.582 -0.442 1 96.38 228 MET A N 1
ATOM 1818 C CA . MET A 1 228 ? 17 -2.711 -1.714 1 96.38 228 MET A CA 1
ATOM 1819 C C . MET A 1 228 ? 16.734 -1.344 -2.338 1 96.38 228 MET A C 1
ATOM 1821 O O . MET A 1 228 ? 16.578 -0.354 -1.624 1 96.38 228 MET A O 1
ATOM 1825 N N . PRO A 1 229 ? 16.812 -1.297 -3.674 1 95.44 229 PRO A N 1
ATOM 1826 C CA . PRO A 1 229 ? 16.406 -0.064 -4.348 1 95.44 229 PRO A CA 1
ATOM 1827 C C . PRO A 1 229 ? 14.891 0.087 -4.426 1 95.44 229 PRO A C 1
ATOM 1829 O O . PRO A 1 229 ? 14.156 -0.726 -3.859 1 95.44 229 PRO A O 1
ATOM 1832 N N . LEU A 1 230 ? 14.477 1.146 -5.039 1 92.5 230 LEU A N 1
ATOM 1833 C CA . LEU A 1 230 ? 13.062 1.226 -5.395 1 92.5 230 LEU A CA 1
ATOM 1834 C C . LEU A 1 230 ? 12.695 0.14 -6.402 1 92.5 230 LEU A C 1
ATOM 1836 O O . LEU A 1 230 ? 13.344 0.009 -7.445 1 92.5 230 LEU A O 1
ATOM 1840 N N . ILE A 1 231 ? 11.758 -0.623 -6.004 1 91.56 231 ILE A N 1
ATOM 1841 C CA . ILE A 1 231 ? 11.406 -1.763 -6.848 1 91.56 231 ILE A CA 1
ATOM 1842 C C . ILE A 1 231 ? 10.109 -1.477 -7.594 1 91.56 231 ILE A C 1
ATOM 1844 O O . ILE A 1 231 ? 9.133 -1.015 -7 1 91.56 231 ILE A O 1
ATOM 1848 N N . GLY A 1 232 ? 10.102 -1.73 -8.922 1 81.94 232 GLY A N 1
ATOM 1849 C CA . GLY A 1 232 ? 8.859 -1.719 -9.68 1 81.94 232 GLY A CA 1
ATOM 1850 C C . GLY A 1 232 ? 8.656 -0.438 -10.461 1 81.94 232 GLY A C 1
ATOM 1851 O O . GLY A 1 232 ? 7.59 -0.229 -11.055 1 81.94 232 GLY A O 1
ATOM 1852 N N . LEU A 1 233 ? 9.602 0.468 -10.492 1 75.62 233 LEU A N 1
ATOM 1853 C CA . LEU A 1 233 ? 9.43 1.74 -11.18 1 75.62 233 LEU A CA 1
ATOM 1854 C C . LEU A 1 233 ? 9.195 1.521 -12.672 1 75.62 233 LEU A C 1
ATOM 1856 O O . LEU A 1 233 ? 8.469 2.287 -13.312 1 75.62 233 LEU A O 1
ATOM 1860 N N . GLY A 1 234 ? 9.766 0.491 -13.211 1 67 234 GLY A N 1
ATOM 1861 C CA . GLY A 1 234 ? 9.672 0.245 -14.641 1 67 234 GLY A CA 1
ATOM 1862 C C . GLY A 1 234 ? 8.875 -0.996 -14.984 1 67 234 GLY A C 1
ATOM 1863 O O . GLY A 1 234 ? 9.117 -1.635 -16.016 1 67 234 GLY A O 1
ATOM 1864 N N . ILE A 1 235 ? 7.906 -1.355 -14.188 1 67.88 235 ILE A N 1
ATOM 1865 C CA . ILE A 1 235 ? 7.234 -2.637 -14.367 1 67.88 235 ILE A CA 1
ATOM 1866 C C . ILE A 1 235 ? 6.055 -2.467 -15.328 1 67.88 235 ILE A C 1
ATOM 1868 O O . ILE A 1 235 ? 5.41 -3.447 -15.711 1 67.88 235 ILE A O 1
ATOM 1872 N N . SER A 1 236 ? 5.758 -1.304 -15.578 1 63.81 236 SER A N 1
ATOM 1873 C CA . SER A 1 236 ? 4.66 -1.021 -16.5 1 63.8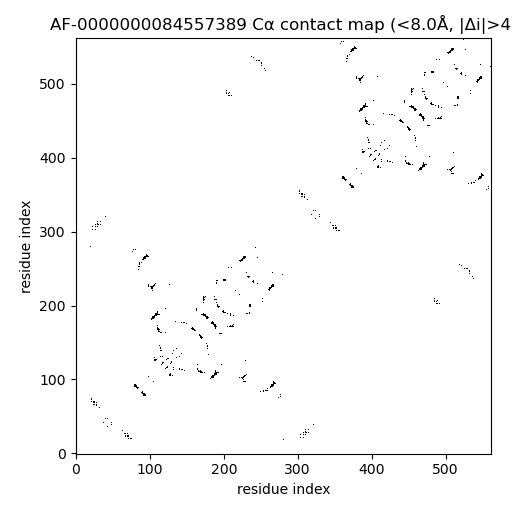1 236 SER A CA 1
ATOM 1874 C C . SER A 1 236 ? 5.004 0.132 -17.438 1 63.81 236 SER A C 1
ATOM 1876 O O . SER A 1 236 ? 6.02 0.806 -17.25 1 63.81 236 SER A O 1
ATOM 1878 N N . LYS A 1 237 ? 4.262 0.118 -18.469 1 66.88 237 LYS A N 1
ATOM 1879 C CA . LYS A 1 237 ? 4.422 1.225 -19.406 1 66.88 237 LYS A CA 1
ATOM 1880 C C . LYS A 1 237 ? 4.27 2.57 -18.703 1 66.88 237 LYS A C 1
ATOM 1882 O O . LYS A 1 237 ? 4.941 3.541 -19.047 1 66.88 237 LYS A O 1
ATOM 1887 N N . VAL A 1 238 ? 3.389 2.506 -17.734 1 63.47 238 VAL A N 1
ATOM 1888 C CA . VAL A 1 238 ? 3.23 3.691 -16.891 1 63.47 238 VAL A CA 1
ATOM 1889 C C . VAL A 1 238 ? 4.09 3.561 -15.641 1 63.47 238 VAL A C 1
ATOM 1891 O O . VAL A 1 238 ? 3.914 2.625 -14.859 1 63.47 238 VAL A O 1
ATOM 1894 N N . ALA A 1 239 ? 4.938 4.438 -15.492 1 70.88 239 ALA A N 1
ATOM 1895 C CA . ALA A 1 239 ? 5.906 4.348 -14.398 1 70.88 239 ALA A CA 1
ATOM 1896 C C . ALA A 1 239 ? 5.223 4.527 -13.047 1 70.88 239 ALA A C 1
ATOM 1898 O O . ALA A 1 239 ? 4.324 5.363 -12.906 1 70.88 239 ALA A O 1
ATOM 1899 N N . MET A 1 240 ? 5.551 3.709 -12.203 1 82.19 240 MET A N 1
ATOM 1900 C CA . MET A 1 240 ? 5.145 3.826 -10.805 1 82.19 240 MET A CA 1
ATOM 1901 C C . MET A 1 240 ? 5.945 4.91 -10.094 1 82.19 240 MET A C 1
ATOM 1903 O O . MET A 1 240 ? 7.137 5.086 -10.359 1 82.19 240 MET A O 1
ATOM 1907 N N . SER A 1 241 ? 5.27 5.66 -9.227 1 83.62 241 SER A N 1
ATOM 1908 C CA . SER A 1 241 ? 5.977 6.672 -8.453 1 83.62 241 SER A CA 1
ATOM 1909 C C . SER A 1 241 ? 6.859 6.035 -7.379 1 83.62 241 SER A C 1
ATOM 1911 O O . SER A 1 241 ? 6.605 4.91 -6.953 1 83.62 241 SER A O 1
ATOM 1913 N N . SER A 1 242 ? 7.922 6.773 -7.008 1 88.44 242 SER A N 1
ATOM 1914 C CA . SER A 1 242 ? 8.797 6.312 -5.934 1 88.44 242 SER A CA 1
ATOM 1915 C C . SER A 1 242 ? 8.016 6.07 -4.648 1 88.44 242 SER A C 1
ATOM 1917 O O . SER A 1 242 ? 8.273 5.109 -3.926 1 88.44 242 SER A O 1
ATOM 1919 N N . GLU A 1 243 ? 7.078 6.922 -4.449 1 87 243 GLU A N 1
ATOM 1920 C CA . GLU A 1 243 ? 6.25 6.805 -3.254 1 87 243 GLU A CA 1
ATOM 1921 C C . GLU A 1 243 ? 5.438 5.512 -3.27 1 87 243 GLU A C 1
ATOM 1923 O O . GLU A 1 243 ? 5.371 4.801 -2.264 1 87 243 GLU A O 1
ATOM 1928 N N . ASP A 1 244 ? 4.902 5.242 -4.418 1 87.5 244 ASP A N 1
ATOM 1929 C CA . ASP A 1 244 ? 4.094 4.035 -4.543 1 87.5 244 ASP A CA 1
ATOM 1930 C C . ASP A 1 244 ? 4.949 2.781 -4.375 1 87.5 244 ASP A C 1
ATOM 1932 O O . ASP A 1 244 ? 4.5 1.784 -3.809 1 87.5 244 ASP A O 1
ATOM 1936 N N . SER A 1 245 ? 6.133 2.875 -4.902 1 91.75 245 SER A N 1
ATOM 1937 C CA . SER A 1 245 ? 7.051 1.751 -4.754 1 91.75 245 SER A CA 1
ATOM 1938 C C . SER A 1 245 ? 7.312 1.446 -3.281 1 91.75 245 SER A C 1
ATOM 1940 O O . SER A 1 245 ? 7.211 0.295 -2.854 1 91.75 245 SER A O 1
ATOM 1942 N N . ILE A 1 246 ? 7.586 2.482 -2.531 1 92.75 246 ILE A N 1
ATOM 1943 C CA . ILE A 1 246 ? 7.871 2.328 -1.11 1 92.75 246 ILE A CA 1
ATOM 1944 C C . ILE A 1 246 ? 6.625 1.831 -0.382 1 92.75 246 ILE A C 1
ATOM 1946 O O . ILE A 1 246 ? 6.699 0.901 0.426 1 92.75 246 ILE A O 1
ATOM 1950 N N . ARG A 1 247 ? 5.527 2.375 -0.735 1 89.94 247 ARG A N 1
ATOM 1951 C CA . ARG A 1 247 ? 4.277 1.99 -0.092 1 89.94 247 ARG A CA 1
ATOM 1952 C C . ARG A 1 247 ? 3.943 0.528 -0.371 1 89.94 247 ARG A C 1
ATOM 1954 O O . ARG A 1 247 ? 3.436 -0.177 0.503 1 89.94 247 ARG A O 1
ATOM 1961 N N . ASN A 1 248 ? 4.156 0.127 -1.562 1 92.62 248 ASN A N 1
ATOM 1962 C CA . ASN A 1 248 ? 3.92 -1.272 -1.902 1 92.62 248 ASN A CA 1
ATOM 1963 C C . ASN A 1 248 ? 4.777 -2.209 -1.055 1 92.62 248 ASN A C 1
ATOM 1965 O O . ASN A 1 248 ? 4.281 -3.213 -0.539 1 92.62 248 ASN A O 1
ATOM 1969 N N . VAL A 1 249 ? 6.016 -1.854 -0.932 1 93 249 VAL A N 1
ATOM 1970 C CA . VAL A 1 249 ? 6.93 -2.67 -0.139 1 93 249 VAL A CA 1
ATOM 1971 C C . VAL A 1 249 ? 6.461 -2.707 1.313 1 93 249 VAL A C 1
ATOM 1973 O O . VAL A 1 249 ? 6.387 -3.779 1.92 1 93 249 VAL A O 1
ATOM 1976 N N . VAL A 1 250 ? 6.113 -1.577 1.812 1 90.44 250 VAL A N 1
ATOM 1977 C CA . VAL A 1 250 ? 5.676 -1.463 3.199 1 90.44 250 VAL A CA 1
ATOM 1978 C C . VAL A 1 250 ? 4.418 -2.301 3.416 1 90.44 250 VAL A C 1
ATOM 1980 O O . VAL A 1 250 ? 4.32 -3.041 4.395 1 90.44 250 VAL A O 1
ATOM 1983 N N . GLN A 1 251 ? 3.541 -2.199 2.477 1 89.88 251 GLN A N 1
ATOM 1984 C CA . GLN A 1 251 ? 2.279 -2.92 2.605 1 89.88 251 GLN A CA 1
ATOM 1985 C C . GLN A 1 251 ? 2.5 -4.43 2.555 1 89.88 251 GLN A C 1
ATOM 1987 O O . GLN A 1 251 ? 1.833 -5.184 3.266 1 89.88 251 GLN A O 1
ATOM 1992 N N . VAL A 1 252 ? 3.336 -4.84 1.703 1 91.81 252 VAL A N 1
ATOM 1993 C CA . VAL A 1 252 ? 3.648 -6.262 1.604 1 91.81 252 VAL A CA 1
ATOM 1994 C C . VAL A 1 252 ? 4.266 -6.75 2.914 1 91.81 252 VAL A C 1
ATOM 1996 O O . VAL A 1 252 ? 3.865 -7.785 3.447 1 91.81 252 VAL A O 1
ATOM 1999 N N . VAL A 1 253 ? 5.164 -5.988 3.48 1 90 253 VAL A N 1
ATOM 2000 C CA . VAL A 1 253 ? 5.828 -6.363 4.723 1 90 253 VAL A CA 1
ATOM 2001 C C . VAL A 1 253 ? 4.816 -6.379 5.867 1 90 253 VAL A C 1
ATOM 2003 O O . VAL A 1 253 ? 4.82 -7.293 6.695 1 90 253 VAL A O 1
ATOM 2006 N N . ARG A 1 254 ? 3.984 -5.422 5.867 1 86.5 254 ARG A N 1
ATOM 2007 C CA . ARG A 1 254 ? 2.959 -5.355 6.902 1 86.5 254 ARG A CA 1
ATOM 2008 C C . ARG A 1 254 ? 2.023 -6.555 6.828 1 86.5 254 ARG A C 1
ATOM 2010 O O . ARG A 1 254 ? 1.595 -7.082 7.855 1 86.5 254 ARG A O 1
ATOM 2017 N N . SER A 1 255 ? 1.706 -6.93 5.648 1 85.88 255 SER A N 1
ATOM 2018 C CA . SER A 1 255 ? 0.771 -8.031 5.445 1 85.88 255 SER A CA 1
ATOM 2019 C C . SER A 1 255 ? 1.374 -9.359 5.891 1 85.88 255 SER A C 1
ATOM 2021 O O . SER A 1 255 ? 0.647 -10.297 6.23 1 85.88 255 SER A O 1
ATOM 2023 N N . LEU A 1 256 ? 2.635 -9.445 5.855 1 82.94 256 LEU A N 1
ATOM 2024 C CA . LEU A 1 256 ? 3.307 -10.688 6.242 1 82.94 256 LEU A CA 1
ATOM 2025 C C . LEU A 1 256 ? 3.408 -10.797 7.758 1 82.94 256 LEU A C 1
ATOM 2027 O O . LEU A 1 256 ? 3.68 -11.875 8.289 1 82.94 256 LEU A O 1
ATOM 2031 N N . HIS A 1 257 ? 2.994 -9.883 8.469 1 71.25 257 HIS A N 1
ATOM 2032 C CA . HIS A 1 257 ? 3.033 -9.867 9.93 1 71.25 257 HIS A CA 1
ATOM 2033 C C . HIS A 1 257 ? 4.293 -10.539 10.453 1 71.25 257 HIS A C 1
ATOM 2035 O O . HIS A 1 257 ? 4.25 -11.25 11.469 1 71.25 257 HIS A O 1
ATOM 2041 N N . MET A 1 258 ? 5.219 -10.57 9.648 1 63.66 258 MET A N 1
ATOM 2042 C CA . MET A 1 258 ? 6.395 -11.328 10.062 1 63.66 258 MET A CA 1
ATOM 2043 C C . MET A 1 258 ? 7.316 -10.484 10.93 1 63.66 258 MET A C 1
ATOM 2045 O O . MET A 1 258 ? 7.32 -9.258 10.828 1 63.66 258 MET A O 1
ATOM 2049 N N . ASN A 1 259 ? 7.766 -11.18 11.906 1 64.75 259 ASN A N 1
ATOM 2050 C CA . ASN A 1 259 ? 8.883 -10.586 12.633 1 64.75 259 ASN A CA 1
ATOM 2051 C C . ASN A 1 259 ? 10.117 -10.438 11.742 1 64.75 259 ASN A C 1
ATOM 2053 O O . ASN A 1 259 ? 10.695 -11.438 11.312 1 64.75 259 ASN A O 1
ATOM 2057 N N . LEU A 1 260 ? 10.188 -9.305 11.102 1 71.38 260 LEU A N 1
ATOM 2058 C CA . LEU A 1 260 ? 11.375 -9.078 10.297 1 71.38 260 LEU A CA 1
ATOM 2059 C C . LEU A 1 260 ? 12.641 -9.242 11.133 1 71.38 260 LEU A C 1
ATOM 2061 O O . LEU A 1 260 ? 12.883 -8.469 12.055 1 71.38 260 LEU A O 1
ATOM 2065 N N . PRO A 1 261 ? 13.289 -10.336 10.828 1 72.12 261 PRO A N 1
ATOM 2066 C CA . PRO A 1 261 ? 14.469 -10.617 11.648 1 72.12 261 PRO A CA 1
ATOM 2067 C C . PRO A 1 261 ? 15.609 -9.633 11.391 1 72.12 261 PRO A C 1
ATOM 2069 O O . PRO A 1 261 ? 16.578 -9.602 12.148 1 72.12 261 PRO A O 1
ATOM 2072 N N . VAL A 1 262 ? 15.531 -8.867 10.359 1 81.94 262 VAL A N 1
ATOM 2073 C CA . VAL A 1 262 ? 16.688 -8.062 9.961 1 81.94 262 VAL A CA 1
ATOM 2074 C C . VAL A 1 262 ? 16.219 -6.641 9.625 1 81.94 262 VAL A C 1
ATOM 2076 O O . VAL A 1 262 ? 15.023 -6.387 9.484 1 81.94 262 VAL A O 1
ATOM 2079 N N . GLU A 1 263 ? 17.281 -5.84 9.586 1 88 263 GLU A N 1
ATOM 2080 C CA . GLU A 1 263 ? 17.031 -4.465 9.172 1 88 263 GLU A CA 1
ATOM 2081 C C . GLU A 1 263 ? 16.891 -4.363 7.652 1 88 263 GLU A C 1
ATOM 2083 O O . GLU A 1 263 ? 17.734 -4.867 6.91 1 88 263 GLU A O 1
ATOM 2088 N N . ILE A 1 264 ? 15.797 -3.803 7.273 1 92.69 264 ILE A N 1
ATOM 2089 C CA . ILE A 1 264 ? 15.547 -3.6 5.848 1 92.69 264 ILE A CA 1
ATOM 2090 C C . ILE A 1 264 ? 15.633 -2.111 5.516 1 92.69 264 ILE A C 1
ATOM 2092 O O . ILE A 1 264 ? 15.016 -1.283 6.188 1 92.69 264 ILE A O 1
ATOM 2096 N N . SER A 1 265 ? 16.469 -1.795 4.496 1 94.62 265 SER A N 1
ATOM 2097 C CA . SER A 1 265 ? 16.641 -0.406 4.078 1 94.62 265 SER A CA 1
ATOM 2098 C C . SER A 1 265 ? 16.406 -0.248 2.58 1 94.62 265 SER A C 1
ATOM 2100 O O . SER A 1 265 ? 16.922 -1.041 1.784 1 94.62 265 SER A O 1
ATOM 2102 N N . ILE A 1 266 ? 15.594 0.695 2.27 1 95.62 266 ILE A N 1
ATOM 2103 C CA . ILE A 1 266 ? 15.422 1.089 0.875 1 95.62 266 ILE A CA 1
ATOM 2104 C C . ILE A 1 266 ? 16.359 2.244 0.546 1 95.62 266 ILE A C 1
ATOM 2106 O O . ILE A 1 266 ? 16.312 3.301 1.182 1 95.62 266 ILE A O 1
ATOM 2110 N N . VAL A 1 267 ? 17.188 2.008 -0.41 1 95.38 267 VAL A N 1
ATOM 2111 C CA . VAL A 1 267 ? 18.188 3.018 -0.78 1 95.38 267 VAL A CA 1
ATOM 2112 C C . VAL A 1 267 ? 17.688 3.797 -1.999 1 95.38 267 VAL A C 1
ATOM 2114 O O . VAL A 1 267 ? 17.406 3.209 -3.045 1 95.38 267 VAL A O 1
ATOM 2117 N N . VAL A 1 268 ? 17.609 5.059 -1.849 1 92.56 268 VAL A N 1
ATOM 2118 C CA . VAL A 1 268 ? 17.156 5.953 -2.912 1 92.56 268 VAL A CA 1
ATOM 2119 C C . VAL A 1 268 ? 18.297 6.859 -3.346 1 92.56 268 VAL A C 1
ATOM 2121 O O . VAL A 1 268 ? 19.094 7.316 -2.514 1 92.56 268 VAL A O 1
ATOM 2124 N N . LEU A 1 269 ? 18.344 7.02 -4.645 1 88.38 269 LEU A N 1
ATOM 2125 C CA . LEU A 1 269 ? 19.375 7.926 -5.152 1 88.38 269 LEU A CA 1
ATOM 2126 C C . LEU A 1 269 ? 19.203 9.32 -4.57 1 88.38 269 LEU A C 1
ATOM 2128 O O . LEU A 1 269 ? 18.078 9.797 -4.414 1 88.38 269 LEU A O 1
ATOM 2132 N N . PRO A 1 270 ? 20.281 10.008 -4.344 1 84.44 270 PRO A N 1
ATOM 2133 C CA . PRO A 1 270 ? 20.234 11.336 -3.725 1 84.44 270 PRO A CA 1
ATOM 2134 C C . PRO A 1 270 ? 19.375 12.32 -4.516 1 84.44 270 PRO A C 1
ATOM 2136 O O . PRO A 1 270 ? 18.688 13.164 -3.93 1 84.44 270 PRO A O 1
ATOM 2139 N N . LYS A 1 271 ? 19.359 12.203 -5.762 1 82.06 271 LYS A N 1
ATOM 2140 C CA . LYS A 1 271 ? 18.609 13.125 -6.605 1 82.06 271 LYS A CA 1
ATOM 2141 C C . LYS A 1 271 ? 17.109 12.945 -6.41 1 82.06 271 LYS A C 1
ATOM 2143 O O . LYS A 1 271 ? 16.344 13.906 -6.527 1 82.06 271 LYS A O 1
ATOM 2148 N N . GLU A 1 272 ? 16.672 11.773 -6.082 1 82.88 272 GLU A N 1
ATOM 2149 C CA . GLU A 1 272 ? 15.258 11.453 -5.965 1 82.88 272 GLU A CA 1
ATOM 2150 C C . GLU A 1 272 ? 14.797 11.516 -4.516 1 82.88 272 GLU A C 1
ATOM 2152 O O . GLU A 1 272 ? 13.594 11.602 -4.242 1 82.88 272 GLU A O 1
ATOM 2157 N N . PHE A 1 273 ? 15.664 11.578 -3.605 1 83.81 273 PHE A N 1
ATOM 2158 C CA . PHE A 1 273 ? 15.367 11.398 -2.188 1 83.81 273 PHE A CA 1
ATOM 2159 C C . PHE A 1 273 ? 14.508 12.547 -1.665 1 83.81 273 PHE A C 1
ATOM 2161 O O . PHE A 1 273 ? 13.578 12.32 -0.887 1 83.81 273 PHE A O 1
ATOM 2168 N N . PRO A 1 274 ? 14.805 13.758 -2.08 1 74.19 274 PRO A N 1
ATOM 2169 C CA . PRO A 1 274 ? 13.969 14.844 -1.554 1 74.19 274 PRO A CA 1
ATOM 2170 C C . PRO A 1 274 ? 12.492 14.68 -1.903 1 74.19 274 PRO A C 1
ATOM 2172 O O . PRO A 1 274 ? 11.625 15.008 -1.091 1 74.19 274 PRO A O 1
ATOM 2175 N N . LYS A 1 275 ? 12.281 14.148 -3.018 1 77.31 275 LYS A N 1
ATOM 2176 C CA . LYS A 1 275 ? 10.906 13.922 -3.439 1 77.31 275 LYS A CA 1
ATOM 2177 C C . LYS A 1 275 ? 10.234 12.852 -2.584 1 77.31 275 LYS A C 1
ATOM 2179 O O . LYS A 1 275 ? 9.102 13.023 -2.146 1 77.31 275 LYS A O 1
ATOM 2184 N N . VAL A 1 276 ? 10.945 11.859 -2.352 1 78.31 276 VAL A N 1
ATOM 2185 C CA . VAL A 1 276 ? 10.438 10.742 -1.559 1 78.31 276 VAL A CA 1
ATOM 2186 C C . VAL A 1 276 ? 10.219 11.188 -0.115 1 78.31 276 VAL A C 1
ATOM 2188 O O . VAL A 1 276 ? 9.219 10.836 0.504 1 78.31 276 VAL A O 1
ATOM 2191 N N . ASN A 1 277 ? 11.148 11.906 0.373 1 70.12 277 ASN A N 1
ATOM 2192 C CA . ASN A 1 277 ? 11.07 12.391 1.748 1 70.12 277 ASN A CA 1
ATOM 2193 C C . ASN A 1 277 ? 9.836 13.258 1.968 1 70.12 277 ASN A C 1
ATOM 2195 O O . ASN A 1 277 ? 9.18 13.156 3.006 1 70.12 277 ASN A O 1
ATOM 2199 N N . LYS A 1 278 ? 9.594 13.953 1.059 1 65.06 278 LYS A N 1
ATOM 2200 C CA . LYS A 1 278 ? 8.461 14.867 1.135 1 65.06 278 LYS A CA 1
ATOM 2201 C C . LYS A 1 278 ? 7.141 14.102 1.206 1 65.06 278 LYS A C 1
ATOM 2203 O O . LYS A 1 278 ? 6.227 14.5 1.928 1 65.06 278 LYS A O 1
ATOM 2208 N N . ASP A 1 279 ? 7.062 13.062 0.594 1 64.44 279 ASP A N 1
ATOM 2209 C CA . ASP A 1 279 ? 5.832 12.289 0.501 1 64.44 279 ASP A CA 1
ATOM 2210 C C . ASP A 1 279 ? 5.555 11.539 1.804 1 64.44 279 ASP A C 1
ATOM 2212 O O . ASP A 1 279 ? 4.414 11.156 2.08 1 64.44 279 ASP A O 1
ATOM 2216 N N . PHE A 1 280 ? 6.551 11.328 2.65 1 62.88 280 PHE A N 1
ATOM 2217 C CA . PHE A 1 280 ? 6.371 10.523 3.857 1 62.88 280 PHE A CA 1
ATOM 2218 C C . PHE A 1 280 ? 6.504 11.391 5.102 1 62.88 280 PHE A C 1
ATOM 2220 O O . PHE A 1 280 ? 6.391 10.898 6.227 1 62.88 280 PHE A O 1
ATOM 2227 N N . GLU A 1 281 ? 6.781 12.656 4.957 1 55.19 281 GLU A N 1
ATOM 2228 C CA . GLU A 1 281 ? 6.789 13.578 6.094 1 55.19 281 GLU A CA 1
ATOM 2229 C C . GLU A 1 281 ? 5.379 14.055 6.426 1 55.19 281 GLU A C 1
ATOM 2231 O O . GLU A 1 281 ? 4.527 14.156 5.539 1 55.19 281 GLU A O 1
ATOM 2236 N N . MET B 1 1 ? 5.32 22.828 42.094 1 28.59 1 MET B N 1
ATOM 2237 C CA . MET B 1 1 ? 5.273 21.438 41.688 1 28.59 1 MET B CA 1
ATOM 2238 C C . MET B 1 1 ? 3.963 21.125 40.969 1 28.59 1 MET B C 1
ATOM 2240 O O . MET B 1 1 ? 3.938 20.328 40.031 1 28.59 1 MET B O 1
ATOM 2244 N N . GLN B 1 2 ? 2.834 21.719 41.344 1 35.84 2 GLN B N 1
ATOM 2245 C CA . GLN B 1 2 ? 1.504 21.469 40.781 1 35.84 2 GLN B CA 1
ATOM 2246 C C . GLN B 1 2 ? 1.345 22.094 39.406 1 35.84 2 GLN B C 1
ATOM 2248 O O . GLN B 1 2 ? 0.718 21.5 38.531 1 35.84 2 GLN B O 1
ATOM 2253 N N . ASP B 1 3 ? 1.788 23.312 39.188 1 38.03 3 ASP B N 1
ATOM 2254 C CA . ASP B 1 3 ? 1.583 24.031 37.938 1 38.03 3 ASP B CA 1
ATOM 2255 C C . ASP B 1 3 ? 2.373 23.375 36.781 1 38.03 3 ASP B C 1
ATOM 2257 O O . ASP B 1 3 ? 1.961 23.422 35.625 1 38.03 3 ASP B O 1
ATOM 2261 N N . ILE B 1 4 ? 3.559 22.781 37.125 1 36.88 4 ILE B N 1
ATOM 2262 C CA . ILE B 1 4 ? 4.32 22.062 36.125 1 36.88 4 ILE B CA 1
ATOM 2263 C C . ILE B 1 4 ? 3.553 20.812 35.688 1 36.88 4 ILE B C 1
ATOM 2265 O O . ILE B 1 4 ? 3.596 20.422 34.5 1 36.88 4 ILE B O 1
ATOM 2269 N N . ILE B 1 5 ? 2.805 20.188 36.594 1 36.84 5 ILE B N 1
ATOM 2270 C CA . ILE B 1 5 ? 2.049 18.984 36.281 1 36.84 5 ILE B CA 1
ATOM 2271 C C . ILE B 1 5 ? 0.888 19.328 35.344 1 36.84 5 ILE B C 1
ATOM 2273 O O . ILE B 1 5 ? 0.595 18.594 34.406 1 36.84 5 ILE B O 1
ATOM 2277 N N . PHE B 1 6 ? 0.254 20.484 35.531 1 36.06 6 PHE B N 1
ATOM 2278 C CA . PHE B 1 6 ? -0.856 20.844 34.656 1 36.06 6 PHE B CA 1
ATOM 2279 C C . PHE B 1 6 ? -0.362 21.141 33.25 1 36.06 6 PHE B C 1
ATOM 2281 O O . PHE B 1 6 ? -1.062 20.875 32.281 1 36.06 6 PHE B O 1
ATOM 2288 N N . GLY B 1 7 ? 0.791 21.672 33.062 1 34.22 7 GLY B N 1
ATOM 2289 C CA . GLY B 1 7 ? 1.359 21.875 31.734 1 34.22 7 GLY B CA 1
ATOM 2290 C C . GLY B 1 7 ? 1.646 20.578 31 1 34.22 7 GLY B C 1
ATOM 2291 O O . GLY B 1 7 ? 1.393 20.469 29.797 1 34.22 7 GLY B O 1
ATOM 2292 N N . GLU B 1 8 ? 2.195 19.656 31.688 1 37.53 8 GLU B N 1
ATOM 2293 C CA . GLU B 1 8 ? 2.48 18.375 31.062 1 37.53 8 GLU B CA 1
ATOM 2294 C C . GLU B 1 8 ? 1.193 17.625 30.719 1 37.53 8 GLU B C 1
ATOM 2296 O O . GLU B 1 8 ? 1.11 16.984 29.672 1 37.53 8 GLU B O 1
ATOM 2301 N N . VAL B 1 9 ? 0.237 17.625 31.641 1 36.16 9 VAL B N 1
ATOM 2302 C CA . VAL B 1 9 ? -1.03 16.953 31.359 1 36.16 9 VAL B CA 1
ATOM 2303 C C . VAL B 1 9 ? -1.728 17.641 30.188 1 36.16 9 VAL B C 1
ATOM 2305 O O . VAL B 1 9 ? -2.32 16.969 29.344 1 36.16 9 VAL B O 1
ATOM 2308 N N . LEU B 1 10 ? -1.72 18.969 30.125 1 34.03 10 LEU B N 1
ATOM 2309 C CA . LEU B 1 10 ? -2.287 19.672 28.984 1 34.03 10 LEU B CA 1
ATOM 2310 C C . LEU B 1 10 ? -1.496 19.359 27.719 1 34.03 10 LEU B C 1
ATOM 2312 O O . LEU B 1 10 ? -2.078 19.172 26.641 1 34.03 10 LEU B O 1
ATOM 2316 N N . ILE B 1 11 ? -0.184 19.391 27.766 1 37.25 11 ILE B N 1
ATOM 2317 C CA . ILE B 1 11 ? 0.629 18.984 26.625 1 37.25 11 ILE B CA 1
ATOM 2318 C C . ILE B 1 11 ? 0.357 17.531 26.297 1 37.25 11 ILE B C 1
ATOM 2320 O O . ILE B 1 11 ? 0.278 17.156 25.109 1 37.25 11 ILE B O 1
ATOM 2324 N N . MET B 1 12 ? 0.366 16.625 27.25 1 36.38 12 MET B N 1
ATOM 2325 C CA . MET B 1 12 ? 0.084 15.211 26.984 1 36.38 12 MET B CA 1
ATOM 2326 C C . MET B 1 12 ? -1.299 15.039 26.375 1 36.38 12 MET B C 1
ATOM 2328 O O . MET B 1 12 ? -1.493 14.18 25.5 1 36.38 12 MET B O 1
ATOM 2332 N N . LYS B 1 13 ? -2.322 15.555 27.047 1 39.88 13 LYS B N 1
ATOM 2333 C CA . LYS B 1 13 ? -3.674 15.453 26.516 1 39.88 13 LYS B CA 1
ATOM 2334 C C . LYS B 1 13 ? -3.775 16.141 25.156 1 39.88 13 LYS B C 1
ATOM 2336 O O . LYS B 1 13 ? -4.547 15.711 24.297 1 39.88 13 LYS B O 1
ATOM 2341 N N . PHE B 1 14 ? -3.156 17.219 25.062 1 37.75 14 PHE B N 1
ATOM 2342 C CA . PHE B 1 14 ? -3.086 17.828 23.734 1 37.75 14 PHE B CA 1
ATOM 2343 C C . PHE B 1 14 ? -2.354 16.906 22.766 1 37.75 14 PHE B C 1
ATOM 2345 O O . PHE B 1 14 ? -2.375 17.125 21.547 1 37.75 14 PHE B O 1
ATOM 2352 N N . THR B 1 15 ? -1.464 16.203 23.234 1 37.81 15 THR B N 1
ATOM 2353 C CA . THR B 1 15 ? -0.834 15.211 22.375 1 37.81 15 THR B CA 1
ATOM 2354 C C . THR B 1 15 ? -1.882 14.289 21.75 1 37.81 15 THR B C 1
ATOM 2356 O O . THR B 1 15 ? -1.624 13.641 20.734 1 37.81 15 THR B O 1
ATOM 2359 N N . PHE B 1 16 ? -2.869 14.031 22.609 1 39.31 16 PHE B N 1
ATOM 2360 C CA . PHE B 1 16 ? -3.881 13.195 21.969 1 39.31 16 PHE B CA 1
ATOM 2361 C C . PHE B 1 16 ? -4.539 13.938 20.812 1 39.31 16 PHE B C 1
ATOM 2363 O O . PHE B 1 16 ? -5.457 13.414 20.172 1 39.31 16 PHE B O 1
ATOM 2370 N N . ILE B 1 17 ? -4.445 15.234 20.859 1 42.69 17 ILE B N 1
ATOM 2371 C CA . ILE B 1 17 ? -5.051 15.977 19.766 1 42.69 17 ILE B CA 1
ATOM 2372 C C . ILE B 1 17 ? -4.348 15.625 18.453 1 42.69 17 ILE B C 1
ATOM 2374 O O . ILE B 1 17 ? -3.121 15.688 18.359 1 42.69 17 ILE B O 1
ATOM 2378 N N . ASN B 1 18 ? -5.008 14.945 17.609 1 50.06 18 ASN B N 1
ATOM 2379 C CA . ASN B 1 18 ? -4.656 14.461 16.266 1 50.06 18 ASN B CA 1
ATOM 2380 C C . ASN B 1 18 ? -3.828 15.484 15.5 1 50.06 18 ASN B C 1
ATOM 2382 O O . ASN B 1 18 ? -3.969 16.688 15.711 1 50.06 18 ASN B O 1
ATOM 2386 N N . SER B 1 19 ? -2.67 15.094 15.094 1 54 19 SER B N 1
ATOM 2387 C CA . SER B 1 19 ? -1.715 15.922 14.359 1 54 19 SER B CA 1
ATOM 2388 C C . SER B 1 19 ? -2.428 16.906 13.453 1 54 19 SER B C 1
ATOM 2390 O O . SER B 1 19 ? -2.016 18.078 13.344 1 54 19 SER B O 1
ATOM 2392 N N . TYR B 1 20 ? -3.555 16.422 13.031 1 55.78 20 TYR B N 1
ATOM 2393 C CA . TYR B 1 20 ? -4.316 17.281 12.117 1 55.78 20 TYR B CA 1
ATOM 2394 C C . TYR B 1 20 ? -4.961 18.438 12.867 1 55.78 20 TYR B C 1
ATOM 2396 O O . TYR B 1 20 ? -4.91 19.578 12.414 1 55.78 20 TYR B O 1
ATOM 2404 N N . THR B 1 21 ? -5.523 18.062 13.953 1 60.12 21 THR B N 1
ATOM 2405 C CA . THR B 1 21 ? -6.184 19.078 14.75 1 60.12 21 THR B CA 1
ATOM 2406 C C . THR B 1 21 ? -5.168 20.078 15.305 1 60.12 21 THR B C 1
ATOM 2408 O O . THR B 1 21 ? -5.445 21.281 15.391 1 60.12 21 THR B O 1
ATOM 2411 N N . GLN B 1 22 ? -4.035 19.531 15.422 1 62.5 22 GLN B N 1
ATOM 2412 C CA . GLN B 1 22 ? -3 20.406 15.953 1 62.5 22 GLN B CA 1
ATOM 2413 C C . GLN B 1 22 ? -2.531 21.406 14.906 1 62.5 22 GLN B C 1
ATOM 2415 O O . GLN B 1 22 ? -2.307 22.578 15.211 1 62.5 22 GLN B O 1
ATOM 2420 N N . ASP B 1 23 ? -2.535 20.812 13.758 1 66.31 23 ASP B N 1
ATOM 2421 C CA . ASP B 1 23 ? -2.078 21.719 12.703 1 66.31 23 ASP B CA 1
ATOM 2422 C C . ASP B 1 23 ? -3.078 22.859 12.484 1 66.31 23 ASP B C 1
ATOM 2424 O O . ASP B 1 23 ? -2.686 24.016 12.305 1 66.31 23 ASP B O 1
ATOM 2428 N N . LYS B 1 24 ? -4.254 22.484 12.539 1 65.81 24 LYS B N 1
ATOM 2429 C CA . LYS B 1 24 ? -5.277 23.516 12.359 1 65.81 24 LYS B CA 1
ATOM 2430 C C . LYS B 1 24 ? -5.277 24.5 13.523 1 65.81 24 LYS B C 1
ATOM 2432 O O . LYS B 1 24 ? -5.492 25.703 13.328 1 65.81 24 LYS B O 1
ATOM 2437 N N . PHE B 1 25 ? -5.082 24.016 14.672 1 69.12 25 PHE B N 1
ATOM 2438 C CA . PHE B 1 25 ? -5.012 24.859 15.859 1 69.12 25 PHE B CA 1
ATOM 2439 C C . PHE B 1 25 ? -3.881 25.875 15.742 1 69.12 25 PHE B C 1
ATOM 2441 O O . PHE B 1 25 ? -4.09 27.062 15.945 1 69.12 25 PHE B O 1
ATOM 2448 N N . PHE B 1 26 ? -2.754 25.359 15.312 1 71.44 26 PHE B N 1
ATOM 2449 C CA . PHE B 1 26 ? -1.599 26.25 15.289 1 71.44 26 PHE B CA 1
ATOM 2450 C C . PHE B 1 26 ? -1.701 27.234 14.125 1 71.44 26 PHE B C 1
ATOM 2452 O O . PHE B 1 26 ? -1.242 28.375 14.234 1 71.44 26 PHE B O 1
ATOM 2459 N N . LYS B 1 27 ? -2.297 26.688 13.211 1 74.06 27 LYS B N 1
ATOM 2460 C CA . LYS B 1 27 ? -2.537 27.625 12.109 1 74.06 27 LYS B CA 1
ATOM 2461 C C . LYS B 1 27 ? -3.502 28.734 12.523 1 74.06 27 LYS B C 1
ATOM 2463 O O . LYS B 1 27 ? -3.273 29.906 12.227 1 74.06 27 LYS B O 1
ATOM 2468 N N . GLY B 1 28 ? -4.566 28.344 13.18 1 69.75 28 GLY B N 1
ATOM 2469 C CA . GLY B 1 28 ? -5.508 29.328 13.695 1 69.75 28 GLY B CA 1
ATOM 2470 C C . GLY B 1 28 ? -4.895 30.25 14.719 1 69.75 28 GLY B C 1
ATOM 2471 O O . GLY B 1 28 ? -5.098 31.469 14.656 1 69.75 28 GLY B O 1
ATOM 2472 N N . LEU B 1 29 ? -4.18 29.734 15.625 1 73.62 29 LEU B N 1
ATOM 2473 C CA . LEU B 1 29 ? -3.537 30.531 16.672 1 73.62 29 LEU B CA 1
ATOM 2474 C C . LEU B 1 29 ? -2.549 31.516 16.078 1 73.62 29 LEU B C 1
ATOM 2476 O O . LEU B 1 29 ? -2.445 32.656 16.547 1 73.62 29 LEU B O 1
ATOM 2480 N N . SER B 1 30 ? -1.876 31 15.086 1 74.56 30 SER B N 1
ATOM 2481 C CA . SER B 1 30 ? -0.896 31.875 14.461 1 74.56 30 SER B CA 1
ATOM 2482 C C . SER B 1 30 ? -1.575 33.062 13.773 1 74.56 30 SER B C 1
ATOM 2484 O O . SER B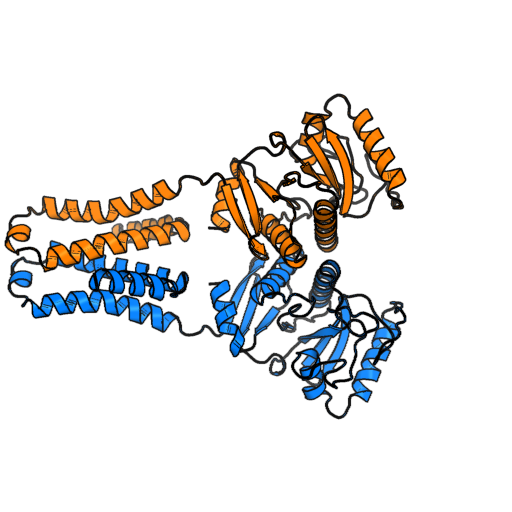 1 30 ? -1.101 34.188 13.875 1 74.56 30 SER B O 1
ATOM 2486 N N . LEU B 1 31 ? -2.564 32.812 13.18 1 73.12 31 LEU B N 1
ATOM 2487 C CA . LEU B 1 31 ? -3.266 33.875 12.469 1 73.12 31 LEU B CA 1
ATOM 2488 C C . LEU B 1 31 ? -3.844 34.875 13.453 1 73.12 31 LEU B C 1
ATOM 2490 O O . LEU B 1 31 ? -3.656 36.094 13.281 1 73.12 31 LEU B O 1
ATOM 2494 N N . VAL B 1 32 ? -4.512 34.438 14.469 1 73.81 32 VAL B N 1
ATOM 2495 C CA . VAL B 1 32 ? -5.172 35.344 15.414 1 73.81 32 VAL B CA 1
ATOM 2496 C C . VAL B 1 32 ? -4.121 36.125 16.203 1 73.81 32 VAL B C 1
ATOM 2498 O O . VAL B 1 32 ? -4.25 37.312 16.391 1 73.81 32 VAL B O 1
ATOM 2501 N N . SER B 1 33 ? -3.062 35.5 16.562 1 76.38 33 SER B N 1
ATOM 2502 C CA . SER B 1 33 ? -2.031 36.156 17.375 1 76.38 33 SER B CA 1
ATOM 2503 C C . SER B 1 33 ? -1.238 37.156 16.547 1 76.38 33 SER B C 1
ATOM 2505 O O . SER B 1 33 ? -0.842 38.188 17.062 1 76.38 33 SER B O 1
ATOM 2507 N N . SER B 1 34 ? -0.993 36.812 15.352 1 75.88 34 SER B N 1
ATOM 2508 C CA . SER B 1 34 ? -0.258 37.75 14.516 1 75.88 34 SER B CA 1
ATOM 2509 C C . SER B 1 34 ? -1.062 39.031 14.273 1 75.88 34 SER B C 1
ATOM 2511 O O . SER B 1 34 ? -0.516 40.125 14.328 1 75.88 34 SER B O 1
ATOM 2513 N N . ILE B 1 35 ? -2.23 38.875 14.086 1 73.94 35 ILE B N 1
ATOM 2514 C CA . ILE B 1 35 ? -3.096 40.031 13.875 1 73.94 35 ILE B CA 1
ATOM 2515 C C . ILE B 1 35 ? -3.164 40.875 15.148 1 73.94 35 ILE B C 1
ATOM 2517 O O . ILE B 1 35 ? -3.062 42.094 15.102 1 73.94 35 ILE B O 1
ATOM 2521 N N . LEU B 1 36 ? -3.342 40.25 16.281 1 74.62 36 LEU B N 1
ATOM 2522 C CA . LEU B 1 36 ? -3.42 40.938 17.547 1 74.62 36 LEU B CA 1
ATOM 2523 C C . LEU B 1 36 ? -2.107 41.656 17.859 1 74.62 36 LEU B C 1
ATOM 2525 O O . LEU B 1 36 ? -2.111 42.781 18.375 1 74.62 36 LEU B O 1
ATOM 2529 N N . THR B 1 37 ? -1.036 41.031 17.484 1 72.62 37 THR B N 1
ATOM 2530 C CA . THR B 1 37 ? 0.266 41.656 17.703 1 72.62 37 THR B CA 1
ATOM 2531 C C . THR B 1 37 ? 0.414 42.906 16.859 1 72.62 37 THR B C 1
ATOM 2533 O O . THR B 1 37 ? 0.909 43.938 17.328 1 72.62 37 THR B O 1
ATOM 2536 N N . ILE B 1 38 ? -0.072 42.781 15.703 1 70 38 ILE B N 1
ATOM 2537 C CA . ILE B 1 38 ? 0.022 43.938 14.82 1 70 38 ILE B CA 1
ATOM 2538 C C . ILE B 1 38 ? -0.869 45.062 15.344 1 70 38 ILE B C 1
ATOM 2540 O O . ILE B 1 38 ? -0.459 46.219 15.375 1 70 38 ILE B O 1
ATOM 2544 N N . ILE B 1 39 ? -2.043 44.781 15.828 1 70.62 39 ILE B N 1
ATOM 2545 C CA . ILE B 1 39 ? -2.979 45.781 16.344 1 70.62 39 ILE B CA 1
ATOM 2546 C C . ILE B 1 39 ? -2.42 46.375 17.625 1 70.62 39 ILE B C 1
ATOM 2548 O O . ILE B 1 39 ? -2.516 47.594 17.828 1 70.62 39 ILE B O 1
ATOM 2552 N N . LEU B 1 40 ? -1.776 45.594 18.438 1 71.19 40 LEU B N 1
ATOM 2553 C CA . LEU B 1 40 ? -1.238 46.094 19.703 1 71.19 40 LEU B CA 1
ATOM 2554 C C . LEU B 1 40 ? 0.008 46.938 19.469 1 71.19 40 LEU B C 1
ATOM 2556 O O . LEU B 1 40 ? 0.273 47.906 20.219 1 71.19 40 LEU B O 1
ATOM 2560 N N . LEU B 1 41 ? 0.702 46.562 18.438 1 67.5 41 LEU B N 1
ATOM 2561 C CA . LEU B 1 41 ? 1.918 47.312 18.156 1 67.5 41 LEU B CA 1
ATOM 2562 C C . LEU B 1 41 ? 1.585 48.688 17.578 1 67.5 41 LEU B C 1
ATOM 2564 O O . LEU B 1 41 ? 2.26 49.688 17.891 1 67.5 41 LEU B O 1
ATOM 2568 N N . PHE B 1 42 ? 0.581 48.688 16.703 1 63.59 42 PHE B N 1
ATOM 2569 C CA . PHE B 1 42 ? 0.238 49.938 16.062 1 63.59 42 PHE B CA 1
ATOM 2570 C C . PHE B 1 42 ? -0.877 50.656 16.828 1 63.59 42 PHE B C 1
ATOM 2572 O O . PHE B 1 42 ? -1.16 51.844 16.578 1 63.59 42 PHE B O 1
ATOM 2579 N N . GLY B 1 43 ? -1.558 49.938 17.609 1 60.16 43 GLY B N 1
ATOM 2580 C CA . GLY B 1 43 ? -2.633 50.562 18.359 1 60.16 43 GLY B CA 1
ATOM 2581 C C . GLY B 1 43 ? -2.137 51.594 19.375 1 60.16 43 GLY B C 1
ATOM 2582 O O . GLY B 1 43 ? -0.985 51.531 19.812 1 60.16 43 GLY B O 1
ATOM 2583 N N . THR B 1 44 ? -2.777 52.719 19.469 1 56.75 44 THR B N 1
ATOM 2584 C CA . THR B 1 44 ? -2.486 53.906 20.297 1 56.75 44 THR B CA 1
ATOM 2585 C C . THR B 1 44 ? -2.316 53.5 21.766 1 56.75 44 THR B C 1
ATOM 2587 O O . THR B 1 44 ? -3.133 52.75 22.312 1 56.75 44 THR B O 1
ATOM 2590 N N . PRO B 1 45 ? -1.054 53.625 22.281 1 56.59 45 PRO B N 1
ATOM 2591 C CA . PRO B 1 45 ? -0.773 53.375 23.703 1 56.59 45 PRO B CA 1
ATOM 2592 C C . PRO B 1 45 ? -1.954 53.75 24.609 1 56.59 45 PRO B C 1
ATOM 2594 O O . PRO B 1 45 ? -2.125 53.156 25.672 1 56.59 45 PRO B O 1
ATOM 2597 N N . ASP B 1 46 ? -2.732 54.688 24.109 1 58.75 46 ASP B N 1
ATOM 2598 C CA . ASP B 1 46 ? -3.82 55.156 24.969 1 58.75 46 ASP B CA 1
ATOM 2599 C C . ASP B 1 46 ? -4.883 54.062 25.125 1 58.75 46 ASP B C 1
ATOM 2601 O O . ASP B 1 46 ? -5.469 53.906 26.203 1 58.75 46 ASP B O 1
ATOM 2605 N N . ILE B 1 47 ? -5.062 53.281 24.125 1 56.72 47 ILE B N 1
ATOM 2606 C CA . ILE B 1 47 ? -6.109 52.281 24.188 1 56.72 47 ILE B CA 1
ATOM 2607 C C . ILE B 1 47 ? -5.664 51.125 25.109 1 56.72 47 ILE B C 1
ATOM 2609 O O . ILE B 1 47 ? -6.469 50.562 25.859 1 56.72 47 ILE B O 1
ATOM 2613 N N . LEU B 1 48 ? -4.422 50.906 25.078 1 57.5 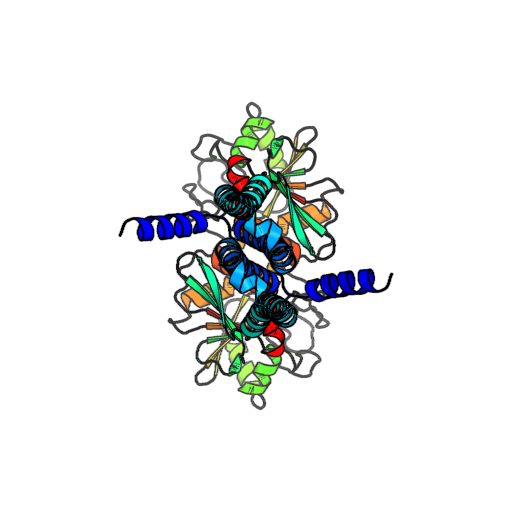48 LEU B N 1
ATOM 2614 C CA . LEU B 1 48 ? -3.877 49.812 25.906 1 57.5 48 LEU B CA 1
ATOM 2615 C C . LEU B 1 48 ? -3.834 50.25 27.375 1 57.5 48 LEU B C 1
ATOM 2617 O O . LEU B 1 48 ? -3.971 49.406 28.266 1 57.5 48 LEU B O 1
ATOM 2621 N N . GLN B 1 49 ? -3.604 51.562 27.469 1 57.97 49 GLN B N 1
ATOM 2622 C CA . GLN B 1 49 ? -3.609 52.094 28.828 1 57.97 49 GLN B CA 1
ATOM 2623 C C . GLN B 1 49 ? -5.016 52.062 29.422 1 57.97 49 GLN B C 1
ATOM 2625 O O . GLN B 1 49 ? -5.184 51.875 30.625 1 57.97 49 GLN B O 1
ATOM 2630 N N . GLU B 1 50 ? -6 52.375 28.562 1 58.56 50 GLU B N 1
ATOM 2631 C CA . GLU B 1 50 ? -7.355 52.406 29.094 1 58.56 50 GLU B CA 1
ATOM 2632 C C . GLU B 1 50 ? -7.926 51 29.219 1 58.56 50 GLU B C 1
ATOM 2634 O O . GLU B 1 50 ? -8.93 50.781 29.891 1 58.56 50 GLU B O 1
ATOM 2639 N N . CYS B 1 51 ? -7.203 50.125 28.594 1 56.25 51 CYS B N 1
ATOM 2640 C CA . CYS B 1 51 ? -7.77 48.781 28.688 1 56.25 51 CYS B CA 1
ATOM 2641 C C . CYS B 1 51 ? -7.461 48.156 30.047 1 56.25 51 CYS B C 1
ATOM 2643 O O . CYS B 1 51 ? -6.312 48.156 30.484 1 56.25 51 CYS B O 1
ATOM 2645 N N . THR B 1 52 ? -8.531 48.125 30.906 1 58.22 52 THR B N 1
ATOM 2646 C CA . THR B 1 52 ? -8.469 47.5 32.219 1 58.22 52 THR B CA 1
ATOM 2647 C C . THR B 1 52 ? -7.844 46.125 32.125 1 58.22 52 THR B C 1
ATOM 2649 O O . THR B 1 52 ? -7.816 45.531 31.062 1 58.22 52 THR B O 1
ATOM 2652 N N . VAL B 1 53 ? -7.039 45.719 33.031 1 59.12 53 VAL B N 1
ATOM 2653 C CA . VAL B 1 53 ? -6.398 44.406 33.188 1 59.12 53 VAL B CA 1
ATOM 2654 C C . VAL B 1 53 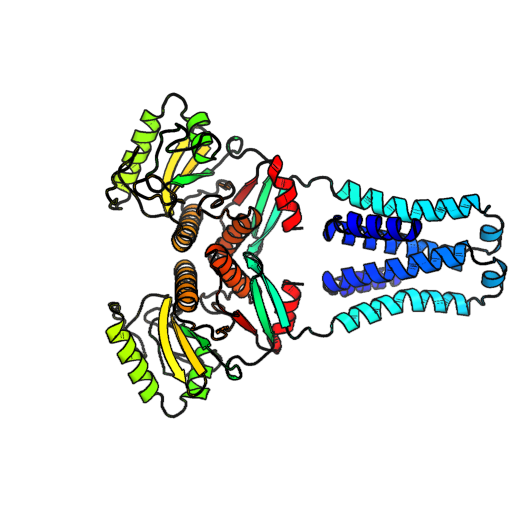? -7.375 43.312 32.781 1 59.12 53 VAL B C 1
ATOM 2656 O O . VAL B 1 53 ? -6.98 42.312 32.188 1 59.12 53 VAL B O 1
ATOM 2659 N N . PHE B 1 54 ? -8.633 43.625 33.125 1 57.28 54 PHE B N 1
ATOM 2660 C CA . PHE B 1 54 ? -9.656 42.625 32.812 1 57.28 54 PHE B CA 1
ATOM 2661 C C . PHE B 1 54 ? -9.797 42.469 31.312 1 57.28 54 PHE B C 1
ATOM 2663 O O . PHE B 1 54 ? -9.938 41.344 30.812 1 57.28 54 PHE B O 1
ATOM 2670 N N . CYS B 1 55 ? -9.68 43.5 30.594 1 62 55 CYS B N 1
ATOM 2671 C CA . CYS B 1 55 ? -9.805 43.438 29.141 1 62 55 CYS B CA 1
ATOM 2672 C C . CYS B 1 55 ? -8.609 42.719 28.531 1 62 55 CYS B C 1
ATOM 2674 O O . CYS B 1 55 ? -8.758 41.969 27.562 1 62 55 CYS B O 1
ATOM 2676 N N . LYS B 1 56 ? -7.547 42.906 29.156 1 66.38 56 LYS B N 1
ATOM 2677 C CA . LYS B 1 56 ? -6.344 42.25 28.656 1 66.38 56 LYS B CA 1
ATOM 2678 C C . LYS B 1 56 ? -6.426 40.719 28.812 1 66.38 56 LYS B C 1
ATOM 2680 O O . LYS B 1 56 ? -6.082 39.969 27.906 1 66.38 56 LYS B O 1
ATOM 2685 N N . TYR B 1 57 ? -6.945 40.312 29.969 1 64.5 57 TYR B N 1
ATOM 2686 C CA . TYR B 1 57 ? -7.117 38.875 30.203 1 64.5 57 TYR B CA 1
ATOM 2687 C C . TYR B 1 57 ? -8.172 38.281 29.281 1 64.5 57 TYR B C 1
ATOM 2689 O O . TYR B 1 57 ? -8.047 37.156 28.812 1 64.5 57 TYR B O 1
ATOM 2697 N N . PHE B 1 58 ? -9.078 39.062 28.984 1 66 58 PHE B N 1
ATOM 2698 C CA . PHE B 1 58 ? -10.156 38.625 28.109 1 66 58 PHE B CA 1
ATOM 2699 C C . PHE B 1 58 ? -9.648 38.438 26.688 1 66 58 PHE B C 1
ATOM 2701 O O . PHE B 1 58 ? -10.008 37.469 26.016 1 66 58 PHE B O 1
ATOM 2708 N N . VAL B 1 59 ? -8.781 39.219 26.266 1 67.81 59 VAL B N 1
ATOM 2709 C CA . VAL B 1 59 ? -8.234 39.125 24.906 1 67.81 59 VAL B CA 1
ATOM 2710 C C . VAL B 1 59 ? -7.344 37.875 24.797 1 67.81 59 VAL B C 1
ATOM 2712 O O . VAL B 1 59 ? -7.391 37.156 23.797 1 67.81 59 VAL B O 1
ATOM 2715 N N . ILE B 1 60 ? -6.625 37.656 25.859 1 69.81 60 ILE B N 1
ATOM 2716 C CA . ILE B 1 60 ? -5.777 36.469 25.875 1 69.81 60 ILE B CA 1
ATOM 2717 C C . ILE B 1 60 ? -6.645 35.219 25.844 1 69.81 60 ILE B C 1
ATOM 2719 O O . ILE B 1 60 ? -6.34 34.25 25.125 1 69.81 60 ILE B O 1
ATOM 2723 N N . PHE B 1 61 ? -7.723 35.25 26.578 1 69.06 61 PHE B N 1
ATOM 2724 C CA . PHE B 1 61 ? -8.641 34.125 26.625 1 69.06 61 PHE B CA 1
ATOM 2725 C C . PHE B 1 61 ? -9.258 33.875 25.25 1 69.06 61 PHE B C 1
ATOM 2727 O O . PHE B 1 61 ? -9.336 32.75 24.797 1 69.06 61 PHE B O 1
ATOM 2734 N N . LEU B 1 62 ? -9.57 34.906 24.594 1 68 62 LEU B N 1
ATOM 2735 C CA . LEU B 1 62 ? -10.18 34.781 23.281 1 68 62 LEU B CA 1
ATOM 2736 C C . LEU B 1 62 ? -9.172 34.281 22.25 1 68 62 LEU B C 1
ATOM 2738 O O . LEU B 1 62 ? -9.523 33.5 21.359 1 68 62 LEU B O 1
ATOM 2742 N N . LEU B 1 63 ? -7.953 34.656 22.375 1 74 63 LEU B N 1
ATOM 2743 C CA . LEU B 1 63 ? -6.871 34.25 21.469 1 74 63 LEU B CA 1
ATOM 2744 C C . LEU B 1 63 ? -6.68 32.75 21.5 1 74 63 LEU B C 1
ATOM 2746 O O . LEU B 1 63 ? -6.43 32.125 20.453 1 74 63 LEU B O 1
ATOM 2750 N N . PHE B 1 64 ? -6.906 32.156 22.625 1 74.5 64 PHE B N 1
ATOM 2751 C CA . PHE B 1 64 ? -6.676 30.734 22.75 1 74.5 64 PHE B CA 1
ATOM 2752 C C . PHE B 1 64 ? -7.969 29.953 22.531 1 74.5 64 PHE B C 1
ATOM 2754 O O . PHE B 1 64 ? -7.949 28.828 22.047 1 74.5 64 PHE B O 1
ATOM 2761 N N . ALA B 1 65 ? -9.078 30.547 22.875 1 69.38 65 ALA B N 1
ATOM 2762 C CA . ALA B 1 65 ? -10.359 29.859 22.812 1 69.38 65 ALA B CA 1
ATOM 2763 C C . ALA B 1 65 ? -10.812 29.672 21.359 1 69.38 65 ALA B C 1
ATOM 2765 O O . ALA B 1 65 ? -11.352 28.625 21 1 69.38 65 ALA B O 1
ATOM 2766 N N . MET B 1 66 ? -10.516 30.641 20.562 1 73.75 66 MET B N 1
ATOM 2767 C CA . MET B 1 66 ? -11.023 30.609 19.203 1 73.75 66 MET B CA 1
ATOM 2768 C C . MET B 1 66 ? -10.383 29.484 18.406 1 73.75 66 MET B C 1
ATOM 2770 O O . MET B 1 66 ? -11.086 28.719 17.734 1 73.75 66 MET B O 1
ATOM 2774 N N . PRO B 1 67 ? -9.07 29.328 18.406 1 70.06 67 PRO B N 1
ATOM 2775 C CA . PRO B 1 67 ? -8.508 28.203 17.656 1 70.06 67 PRO B CA 1
ATOM 2776 C C . PRO B 1 67 ? -8.945 26.859 18.203 1 70.06 67 PRO B C 1
ATOM 2778 O O . PRO B 1 67 ? -9.094 25.891 17.453 1 70.06 67 PRO B O 1
ATOM 2781 N N . VAL B 1 68 ? -9.188 26.797 19.438 1 67.19 68 VAL B N 1
ATOM 2782 C CA . VAL B 1 68 ? -9.641 25.547 20.047 1 67.19 68 VAL B CA 1
ATOM 2783 C C . VAL B 1 68 ? -11.031 25.203 19.531 1 67.19 68 VAL B C 1
ATOM 2785 O O . VAL B 1 68 ? -11.305 24.047 19.172 1 67.19 68 VAL B O 1
ATOM 2788 N N . VAL B 1 69 ? -11.922 26.172 19.578 1 64.25 69 VAL B N 1
ATOM 2789 C CA . VAL B 1 69 ? -13.273 25.938 19.094 1 64.25 69 VAL B CA 1
ATOM 2790 C C . VAL B 1 69 ? -13.219 25.531 17.625 1 64.25 69 VAL B C 1
ATOM 2792 O O . VAL B 1 69 ? -13.914 24.609 17.203 1 64.25 69 VAL B O 1
ATOM 2795 N N . TYR B 1 70 ? -12.383 26.203 16.875 1 64.19 70 TYR B N 1
ATOM 2796 C CA . TYR B 1 70 ? -12.234 25.891 15.461 1 64.19 70 TYR B CA 1
ATOM 2797 C C . TYR B 1 70 ? -11.742 24.469 15.266 1 64.19 70 TYR B C 1
ATOM 2799 O O . TYR B 1 70 ? -12.234 23.75 14.391 1 64.19 70 TYR B O 1
ATOM 2807 N N . SER B 1 71 ? -10.82 24.125 15.969 1 63.62 71 SER B N 1
ATOM 2808 C CA . SER B 1 71 ? -10.273 22.781 15.867 1 63.62 71 SER B CA 1
ATOM 2809 C C . SER B 1 71 ? -11.305 21.719 16.266 1 63.62 71 SER B C 1
ATOM 2811 O O . SER B 1 71 ? -11.359 20.641 15.672 1 63.62 71 SER B O 1
ATOM 2813 N N . LEU B 1 72 ? -12.047 22.062 17.203 1 60.03 72 LEU B N 1
ATOM 2814 C CA . LEU B 1 72 ? -13.047 21.125 17.688 1 60.03 72 LEU B CA 1
ATOM 2815 C C . LEU B 1 72 ? -14.18 20.969 16.688 1 60.03 72 LEU B C 1
ATOM 2817 O O . LEU B 1 72 ? -14.688 19.859 16.5 1 60.03 72 LEU B O 1
ATOM 2821 N N . THR B 1 73 ? -14.633 22.031 16.156 1 57.5 73 THR B N 1
ATOM 2822 C CA . THR B 1 73 ? -15.727 21.938 15.195 1 57.5 73 THR B CA 1
ATOM 2823 C C . THR B 1 73 ? -15.273 21.25 13.914 1 57.5 73 THR B C 1
ATOM 2825 O O . THR B 1 73 ? -16.078 20.656 13.203 1 57.5 73 THR B O 1
ATOM 2828 N N . SER B 1 74 ? -14.078 21.469 13.516 1 53.66 74 SER B N 1
ATOM 2829 C CA . SER B 1 74 ? -13.578 20.797 12.32 1 53.66 74 SER B CA 1
ATOM 2830 C C . SER B 1 74 ? -13.547 19.281 12.492 1 53.66 74 SER B C 1
ATOM 2832 O O . SER B 1 74 ? -13.383 18.547 11.516 1 53.66 74 SER B O 1
ATOM 2834 N N . TRP B 1 75 ? -13.523 19.062 13.703 1 50.66 75 TRP B N 1
ATOM 2835 C CA . TRP B 1 75 ? -13.656 17.625 13.992 1 50.66 75 TRP B CA 1
ATOM 2836 C C . TRP B 1 75 ? -14.984 17.094 13.469 1 50.66 75 TRP B C 1
ATOM 2838 O O . TRP B 1 75 ? -15.164 15.875 13.352 1 50.66 75 TRP B O 1
ATOM 2848 N N . HIS B 1 76 ? -15.789 18.031 13.133 1 51.94 76 HIS B N 1
ATOM 2849 C CA . HIS B 1 76 ? -17.062 17.469 12.68 1 51.94 76 HIS B CA 1
ATOM 2850 C C . HIS B 1 76 ? -16.844 16.453 11.562 1 51.94 76 HIS B C 1
ATOM 2852 O O . HIS B 1 76 ? -16.141 16.734 10.586 1 51.94 76 HIS B O 1
ATOM 2858 N N . CYS B 1 77 ? -17.047 15.336 12 1 54.69 77 CYS B N 1
ATOM 2859 C CA . CYS B 1 77 ? -16.875 14.016 11.406 1 54.69 77 CYS B CA 1
ATOM 2860 C C . CYS B 1 77 ? -17.297 14.023 9.945 1 54.69 77 CYS B C 1
ATOM 2862 O O . CYS B 1 77 ? -18.469 14.258 9.633 1 54.69 77 CYS B O 1
ATOM 2864 N N . ARG B 1 78 ? -16.328 14.352 9.031 1 63.06 78 ARG B N 1
ATOM 2865 C CA . ARG B 1 78 ? -16.609 14.07 7.629 1 63.06 78 ARG B CA 1
ATOM 2866 C C . ARG B 1 78 ? -17.125 12.648 7.445 1 63.06 78 ARG B C 1
ATOM 2868 O O . ARG B 1 78 ? -16.672 11.727 8.133 1 63.06 78 ARG B O 1
ATOM 2875 N N . LYS B 1 79 ? -18.344 12.547 6.871 1 78.75 79 LYS B N 1
ATOM 2876 C CA . LYS B 1 79 ? -18.938 11.234 6.621 1 78.75 79 LYS B CA 1
ATOM 2877 C C . LYS B 1 79 ? -18.344 10.594 5.371 1 78.75 79 LYS B C 1
ATOM 2879 O O . LYS B 1 79 ? -18.672 9.453 5.043 1 78.75 79 LYS B O 1
ATOM 2884 N N . ARG B 1 80 ? -17.531 11.359 4.727 1 83.81 80 ARG B N 1
ATOM 2885 C CA . ARG B 1 80 ? -16.938 10.797 3.521 1 83.81 80 ARG B CA 1
ATOM 2886 C C . ARG B 1 80 ? -15.609 11.492 3.195 1 83.81 80 ARG B C 1
ATOM 2888 O O . ARG B 1 80 ? -15.422 12.664 3.527 1 83.81 80 ARG B O 1
ATOM 2895 N N . PHE B 1 81 ? -14.633 10.742 2.748 1 85.81 81 PHE B N 1
ATOM 2896 C CA . PHE B 1 81 ? -13.414 11.32 2.188 1 85.81 81 PHE B CA 1
ATOM 2897 C C . PHE B 1 81 ? -12.945 10.523 0.977 1 85.81 81 PHE B C 1
ATOM 2899 O O . PHE B 1 81 ? -13.352 9.375 0.784 1 85.81 81 PHE B O 1
ATOM 2906 N N . SER B 1 82 ? -12.227 11.227 0.091 1 88 82 SER B N 1
ATOM 2907 C CA . SER B 1 82 ? -11.766 10.586 -1.139 1 88 82 SER B CA 1
ATOM 2908 C C . SER B 1 82 ? -10.242 10.477 -1.17 1 88 82 SER B C 1
ATOM 2910 O O . SER B 1 82 ? -9.539 11.383 -0.722 1 88 82 SER B O 1
ATOM 2912 N N . ILE B 1 83 ? -9.781 9.367 -1.554 1 87.38 83 ILE B N 1
ATOM 2913 C CA . ILE B 1 83 ? -8.352 9.133 -1.71 1 87.38 83 ILE B CA 1
ATOM 2914 C C . ILE B 1 83 ? -7.988 9.133 -3.191 1 87.38 83 ILE B C 1
ATOM 2916 O O . ILE B 1 83 ? -8.547 8.359 -3.975 1 87.38 83 ILE B O 1
ATOM 2920 N N . PRO B 1 84 ? -7.031 9.984 -3.512 1 84.81 84 PRO B N 1
ATOM 2921 C CA . PRO B 1 84 ? -6.633 10 -4.922 1 84.81 84 PRO B CA 1
ATOM 2922 C C . PRO B 1 84 ? -5.84 8.758 -5.324 1 84.81 84 PRO B C 1
ATOM 2924 O O . PRO B 1 84 ? -4.984 8.297 -4.57 1 84.81 84 PRO B O 1
ATOM 2927 N N . VAL B 1 85 ? -6.16 8.234 -6.297 1 82.5 85 VAL B N 1
ATOM 2928 C CA . VAL B 1 85 ? -5.438 7.094 -6.852 1 82.5 85 VAL B CA 1
ATOM 2929 C C . VAL B 1 85 ? -4.695 7.52 -8.117 1 82.5 85 VAL B C 1
ATOM 2931 O O . VAL B 1 85 ? -3.951 8.5 -8.102 1 82.5 85 VAL B O 1
ATOM 2934 N N . VAL B 1 86 ? -4.879 7.078 -9.312 1 72.75 86 VAL B N 1
ATOM 2935 C CA . VAL B 1 86 ? -4.176 7.426 -10.547 1 72.75 86 VAL B CA 1
ATOM 2936 C C . VAL B 1 86 ? -5.016 8.398 -11.367 1 72.75 86 VAL B C 1
ATOM 2938 O O . VAL B 1 86 ? -6.223 8.195 -11.539 1 72.75 86 VAL B O 1
ATOM 2941 N N . GLY B 1 87 ? -4.273 9.484 -11.734 1 69.88 87 GLY B N 1
ATOM 2942 C CA . GLY B 1 87 ? -4.957 10.461 -12.562 1 69.88 87 GLY B CA 1
ATOM 2943 C C . GLY B 1 87 ? -5.996 11.266 -11.805 1 69.88 87 GLY B C 1
ATOM 2944 O O . GLY B 1 87 ? -5.699 11.844 -10.758 1 69.88 87 GLY B O 1
ATOM 2945 N N . GLU B 1 88 ? -7.219 11.406 -12.32 1 71.69 88 GLU B N 1
ATOM 2946 C CA . GLU B 1 88 ? -8.32 12.156 -11.719 1 71.69 88 GLU B CA 1
ATOM 2947 C C . GLU B 1 88 ? -9.336 11.211 -11.078 1 71.69 88 GLU B C 1
ATOM 2949 O O . GLU B 1 88 ? -10.508 11.562 -10.938 1 71.69 88 GLU B O 1
ATOM 2954 N N . LYS B 1 89 ? -8.773 10.047 -10.781 1 82.25 89 LYS B N 1
ATOM 2955 C CA . LYS B 1 89 ? -9.703 9.102 -10.18 1 82.25 89 LYS B CA 1
ATOM 2956 C C . LYS B 1 89 ? -9.477 8.984 -8.672 1 82.25 89 LYS B C 1
ATOM 2958 O O . LYS B 1 89 ? -8.359 9.18 -8.195 1 82.25 89 LYS B O 1
ATOM 2963 N N . TYR B 1 90 ? -10.648 8.672 -7.969 1 86.5 90 TYR B N 1
ATOM 2964 C CA . TYR B 1 90 ? -10.602 8.609 -6.512 1 86.5 90 TYR B CA 1
ATOM 2965 C C . TYR B 1 90 ? -11.344 7.383 -5.996 1 86.5 90 TYR B C 1
ATOM 2967 O O . TYR B 1 90 ? -12.258 6.875 -6.656 1 86.5 90 TYR B O 1
ATOM 2975 N N . ILE B 1 91 ? -10.867 6.945 -4.879 1 90.31 91 ILE B N 1
ATOM 2976 C CA . ILE B 1 91 ? -11.625 5.984 -4.082 1 90.31 91 ILE B CA 1
ATOM 2977 C C . ILE B 1 91 ? -12.289 6.695 -2.906 1 90.31 91 ILE B C 1
ATOM 2979 O O . ILE B 1 91 ? -11.625 7.422 -2.16 1 90.31 91 ILE B O 1
ATOM 2983 N N . ASN B 1 92 ? -13.57 6.469 -2.809 1 91.62 92 ASN B N 1
ATOM 2984 C CA . ASN B 1 92 ? -14.312 7.113 -1.729 1 91.62 92 ASN B CA 1
ATOM 2985 C C . ASN B 1 92 ? -14.422 6.207 -0.506 1 91.62 92 ASN B C 1
ATOM 2987 O O . ASN B 1 92 ? -14.609 4.996 -0.64 1 91.62 92 ASN B O 1
ATOM 2991 N N . VAL B 1 93 ? -14.219 6.773 0.6 1 92.5 93 VAL B N 1
ATOM 2992 C CA . VAL B 1 93 ? -14.477 6.09 1.864 1 92.5 93 VAL B CA 1
ATOM 2993 C C . VAL B 1 93 ? -15.68 6.727 2.561 1 92.5 93 VAL B C 1
ATOM 2995 O O . VAL B 1 93 ? -15.664 7.922 2.867 1 92.5 93 VAL B O 1
ATOM 2998 N N . LEU B 1 94 ? -16.672 5.941 2.734 1 91.94 94 LEU B N 1
ATOM 2999 C CA . LEU B 1 94 ? -17.953 6.422 3.262 1 91.94 94 LEU B CA 1
ATOM 3000 C C . LEU B 1 94 ? -18.266 5.762 4.598 1 91.94 94 LEU B C 1
ATOM 3002 O O . LEU B 1 94 ? -18 4.574 4.793 1 91.94 94 LEU B O 1
ATOM 3006 N N . SER B 1 95 ? -18.844 6.578 5.445 1 91.19 95 SER B N 1
ATOM 3007 C CA . SER B 1 95 ? -19.391 6.035 6.684 1 91.19 95 SER B CA 1
ATOM 3008 C C . SER B 1 95 ? -20.828 5.598 6.508 1 91.19 95 SER B C 1
ATOM 3010 O O . SER B 1 95 ? -21.688 6.398 6.105 1 91.19 95 SER B O 1
ATOM 3012 N N . GLY B 1 96 ? -21.109 4.332 6.672 1 90.38 96 GLY B N 1
ATOM 3013 C CA . GLY B 1 96 ? -22.469 3.852 6.504 1 90.38 96 GLY B CA 1
ATOM 3014 C C . GLY B 1 96 ? -22.578 2.338 6.508 1 90.38 96 GLY B C 1
ATOM 3015 O O . GLY B 1 96 ? -21.734 1.654 7.098 1 90.38 96 GLY B O 1
ATOM 3016 N N . ASP B 1 97 ? -23.797 1.901 5.941 1 91.19 97 ASP B N 1
ATOM 3017 C CA . ASP B 1 97 ? -24.078 0.472 5.836 1 91.19 97 ASP B CA 1
ATOM 3018 C C . ASP B 1 97 ? -23.922 -0.016 4.398 1 91.19 97 ASP B C 1
ATOM 3020 O O . ASP B 1 97 ? -24.531 0.539 3.48 1 91.19 97 ASP B O 1
ATOM 3024 N N . LEU B 1 98 ? -23.094 -1.04 4.281 1 93.5 98 LEU B N 1
ATOM 3025 C CA . LEU B 1 98 ? -22.812 -1.619 2.973 1 93.5 98 LEU B CA 1
ATOM 3026 C C . LEU B 1 98 ? -24.094 -2.068 2.277 1 93.5 98 LEU B C 1
ATOM 3028 O O . LEU B 1 98 ? -24.25 -1.872 1.07 1 93.5 98 LEU B O 1
ATOM 3032 N N . PHE B 1 99 ? -25.062 -2.541 3.041 1 92.31 99 PHE B N 1
ATOM 3033 C CA . PHE B 1 99 ? -26.234 -3.213 2.48 1 92.31 99 PHE B CA 1
ATOM 3034 C C . PHE B 1 99 ? -27.328 -2.207 2.123 1 92.31 99 PHE B C 1
ATOM 3036 O O . PHE B 1 99 ? -28.328 -2.566 1.516 1 92.31 99 PHE B O 1
ATOM 3043 N N . ASN B 1 100 ? -27.109 -0.964 2.43 1 89.5 100 ASN B N 1
ATOM 3044 C CA . ASN B 1 100 ? -28.047 0.093 2.08 1 89.5 100 ASN B CA 1
ATOM 3045 C C . ASN B 1 100 ? -27.656 0.79 0.781 1 89.5 100 ASN B C 1
ATOM 3047 O O . ASN B 1 100 ? -28.375 1.648 0.284 1 89.5 100 ASN B O 1
ATOM 3051 N N . GLN B 1 101 ? -26.562 0.378 0.251 1 89.69 101 GLN B N 1
ATOM 3052 C CA . GLN B 1 101 ? -26.078 1.014 -0.97 1 89.69 101 GLN B CA 1
ATOM 3053 C C . GLN B 1 101 ? -26.719 0.391 -2.205 1 89.69 101 GLN B C 1
ATOM 3055 O O . GLN B 1 101 ? -27.125 -0.774 -2.182 1 89.69 101 GLN B O 1
ATOM 3060 N N . LYS B 1 102 ? -26.891 1.225 -3.23 1 89.56 102 LYS B N 1
ATOM 3061 C CA . LYS B 1 102 ? -27.453 0.763 -4.5 1 89.56 102 LYS B CA 1
ATOM 3062 C C . LYS B 1 102 ? -26.359 0.601 -5.555 1 89.56 102 LYS B C 1
ATOM 3064 O O . LYS B 1 102 ? -25.562 1.51 -5.766 1 89.56 102 LYS B O 1
ATOM 3069 N N . GLY B 1 103 ? -26.25 -0.551 -6.211 1 92.44 103 GLY B N 1
ATOM 3070 C CA . GLY B 1 103 ? -25.219 -0.899 -7.188 1 92.44 103 GLY B CA 1
ATOM 3071 C C . GLY B 1 103 ? -24.594 -2.252 -6.93 1 92.44 103 GLY B C 1
ATOM 3072 O O . GLY B 1 103 ? -25.281 -3.203 -6.547 1 92.44 103 GLY B O 1
ATOM 3073 N N . ILE B 1 104 ? -23.344 -2.328 -7.199 1 95.06 104 ILE B N 1
ATOM 3074 C CA . ILE B 1 104 ? -22.609 -3.566 -6.969 1 95.06 104 ILE B CA 1
ATOM 3075 C C . ILE B 1 104 ? -22 -3.551 -5.562 1 95.06 104 ILE B C 1
ATOM 3077 O O . ILE B 1 104 ? -21.344 -2.584 -5.172 1 95.06 104 ILE B O 1
ATOM 3081 N N . ILE B 1 105 ? -22.312 -4.543 -4.816 1 96.06 105 ILE B N 1
ATOM 3082 C CA . ILE B 1 105 ? -21.734 -4.652 -3.486 1 96.06 105 ILE B CA 1
ATOM 3083 C C . ILE B 1 105 ? -20.797 -5.855 -3.43 1 96.06 105 ILE B C 1
ATOM 3085 O O . ILE B 1 105 ? -21.141 -6.945 -3.887 1 96.06 105 ILE B O 1
ATOM 3089 N N . VAL B 1 106 ? -19.625 -5.629 -2.924 1 96.88 106 VAL B N 1
ATOM 3090 C CA . VAL B 1 106 ? -18.625 -6.68 -2.816 1 96.88 106 VAL B CA 1
ATOM 3091 C C . VAL B 1 106 ? -18.703 -7.34 -1.441 1 96.88 106 VAL B C 1
ATOM 3093 O O . VAL B 1 106 ? -18.734 -6.652 -0.417 1 96.88 106 VAL B O 1
ATOM 3096 N N . ILE B 1 107 ? -18.75 -8.656 -1.43 1 96.25 107 ILE B N 1
ATOM 3097 C CA . ILE B 1 107 ? -18.844 -9.43 -0.193 1 96.25 107 ILE B CA 1
ATOM 3098 C C . ILE B 1 107 ? -17.656 -10.391 -0.094 1 96.25 107 ILE B C 1
ATOM 3100 O O . ILE B 1 107 ? -17.609 -11.406 -0.791 1 96.25 107 ILE B O 1
ATOM 3104 N N . PRO B 1 108 ? -16.75 -10.07 0.8 1 95.81 108 PRO B N 1
ATOM 3105 C CA . PRO B 1 108 ? -15.68 -11.047 1.028 1 95.81 108 PRO B CA 1
ATOM 3106 C C . PRO B 1 108 ? -16.188 -12.328 1.697 1 95.81 108 PRO B C 1
ATOM 3108 O O . PRO B 1 108 ? -16.875 -12.266 2.713 1 95.81 108 PRO B O 1
ATOM 3111 N N . VAL B 1 109 ? -15.859 -13.438 1.106 1 94.06 109 VAL B N 1
ATOM 3112 C CA . VAL B 1 109 ? -16.281 -14.727 1.635 1 94.06 109 VAL B CA 1
ATOM 3113 C C . VAL B 1 109 ? -15.07 -15.656 1.75 1 94.06 109 VAL B C 1
ATOM 3115 O O . VAL B 1 109 ? -13.953 -15.281 1.383 1 94.06 109 VAL B O 1
ATOM 3118 N N . ASN B 1 110 ? -15.312 -16.828 2.326 1 90.69 110 ASN B N 1
ATOM 3119 C CA . ASN B 1 110 ? -14.227 -17.797 2.426 1 90.69 110 ASN B CA 1
ATOM 3120 C C . ASN B 1 110 ? -14.078 -18.594 1.136 1 90.69 110 ASN B C 1
ATOM 3122 O O . ASN B 1 110 ? -14.969 -18.594 0.285 1 90.69 110 ASN B O 1
ATOM 3126 N N . SER B 1 111 ? -13.008 -19.297 1.016 1 92.5 111 SER B N 1
ATOM 3127 C CA . SER B 1 111 ? -12.648 -20 -0.214 1 92.5 111 SER B CA 1
ATOM 3128 C C . SER B 1 111 ? -13.633 -21.125 -0.519 1 92.5 111 SER B C 1
ATOM 3130 O O . SER B 1 111 ? -13.703 -21.609 -1.652 1 92.5 111 SER B O 1
ATOM 3132 N N . ALA B 1 112 ? -14.422 -21.562 0.431 1 92.12 112 ALA B N 1
ATOM 3133 C CA . ALA B 1 112 ? -15.391 -22.641 0.238 1 92.12 112 ALA B CA 1
ATOM 3134 C C . ALA B 1 112 ? -16.781 -22.078 -0.052 1 92.12 112 ALA B C 1
ATOM 3136 O O . ALA B 1 112 ? -17.703 -22.828 -0.347 1 92.12 112 ALA B O 1
ATOM 3137 N N . PHE B 1 113 ? -16.938 -20.766 0.04 1 93.75 113 PHE B N 1
ATOM 3138 C CA . PHE B 1 113 ? -18.219 -20.109 -0.168 1 93.75 113 PHE B CA 1
ATOM 3139 C C . PHE B 1 113 ? -19.281 -20.719 0.733 1 93.75 113 PHE B C 1
ATOM 3141 O O . PHE B 1 113 ? -20.375 -21.062 0.269 1 93.75 113 PHE B O 1
ATOM 3148 N N . ASP B 1 114 ? -18.953 -20.781 1.94 1 90.56 114 ASP B N 1
ATOM 3149 C CA . ASP B 1 114 ? -19.891 -21.344 2.916 1 90.56 114 ASP B CA 1
ATOM 3150 C C . ASP B 1 114 ? -21.109 -20.453 3.074 1 90.56 114 ASP B C 1
ATOM 3152 O O . ASP B 1 114 ? -21.016 -19.219 2.932 1 90.56 114 ASP B O 1
ATOM 3156 N N . THR B 1 115 ? -22.266 -21.125 3.357 1 91.25 115 THR B N 1
ATOM 3157 C CA . THR B 1 115 ? -23.5 -20.344 3.512 1 91.25 115 THR B CA 1
ATOM 3158 C C . THR B 1 115 ? -24.125 -20.594 4.879 1 91.25 115 THR B C 1
ATOM 3160 O O . THR B 1 115 ? -25.203 -20.078 5.18 1 91.25 115 THR B O 1
ATOM 3163 N N . ILE B 1 116 ? -23.453 -21.359 5.688 1 87.19 116 ILE B N 1
ATOM 3164 C CA . ILE B 1 116 ? -23.969 -21.703 7.004 1 87.19 116 ILE B CA 1
ATOM 3165 C C . ILE B 1 116 ? -23.484 -20.688 8.031 1 87.19 116 ILE B C 1
ATOM 3167 O O . ILE B 1 116 ? -22.297 -20.625 8.344 1 87.19 116 ILE B O 1
ATOM 3171 N N . VAL B 1 117 ? -24.453 -19.969 8.539 1 89 117 VAL B N 1
ATOM 3172 C CA . VAL B 1 117 ? -24.141 -18.969 9.555 1 89 117 VAL B CA 1
ATOM 3173 C C . VAL B 1 117 ? -24.453 -19.516 10.938 1 89 117 VAL B C 1
ATOM 3175 O O . VAL B 1 117 ? -25.578 -19.359 11.43 1 89 117 VAL B O 1
ATOM 3178 N N . ASP B 1 118 ? -23.562 -20.188 11.578 1 85.06 118 ASP B N 1
ATOM 3179 C CA . ASP B 1 118 ? -23.797 -20.797 12.875 1 85.06 118 ASP B CA 1
ATOM 3180 C C . ASP B 1 118 ? -22.75 -20.359 13.891 1 85.06 118 ASP B C 1
ATOM 3182 O O . ASP B 1 118 ? -22.562 -21 14.93 1 85.06 118 ASP B O 1
ATOM 3186 N N . ASN B 1 119 ? -22 -19.344 13.594 1 81.06 119 ASN B N 1
ATOM 3187 C CA . ASN B 1 119 ? -20.953 -18.781 14.438 1 81.06 119 ASN B CA 1
ATOM 3188 C C . ASN B 1 119 ? -19.812 -19.781 14.641 1 81.06 119 ASN B C 1
ATOM 3190 O O . ASN B 1 119 ? -19 -19.625 15.555 1 81.06 119 ASN B O 1
ATOM 3194 N N . ARG B 1 120 ? -19.922 -20.891 14.023 1 78.69 120 ARG B N 1
ATOM 3195 C CA . ARG B 1 120 ? -18.828 -21.844 13.977 1 78.69 120 ARG B CA 1
ATOM 3196 C C . ARG B 1 120 ? -18.109 -21.781 12.625 1 78.69 120 ARG B C 1
ATOM 3198 O O . ARG B 1 120 ? -16.891 -21.625 12.562 1 78.69 120 ARG B O 1
ATOM 3205 N N . ILE B 1 121 ? -18.844 -21.781 11.594 1 79.5 121 ILE B N 1
ATOM 3206 C CA . ILE B 1 121 ? -18.297 -21.703 10.242 1 79.5 121 ILE B CA 1
ATOM 3207 C C . ILE B 1 121 ? -18.234 -20.25 9.797 1 79.5 121 ILE B C 1
ATOM 3209 O O . ILE B 1 121 ? -17.156 -19.75 9.453 1 79.5 121 ILE B O 1
ATOM 3213 N N . ILE B 1 122 ? -19.344 -19.641 9.797 1 83.44 122 ILE B N 1
ATOM 3214 C CA . ILE B 1 122 ? -19.422 -18.219 9.5 1 83.44 122 ILE B CA 1
ATOM 3215 C C . ILE B 1 122 ? -20 -17.469 10.695 1 83.44 122 ILE B C 1
ATOM 3217 O O . ILE B 1 122 ? -21.047 -17.859 11.234 1 83.44 122 ILE B O 1
ATOM 3221 N N . ALA B 1 123 ? -19.344 -16.469 11.109 1 83.5 123 ALA B N 1
ATOM 3222 C CA . ALA B 1 123 ? -19.844 -15.641 12.211 1 83.5 123 ALA B CA 1
ATOM 3223 C C . ALA B 1 123 ? -20.906 -14.656 11.727 1 83.5 123 ALA B C 1
ATOM 3225 O O . ALA B 1 123 ? -20.781 -14.07 10.648 1 83.5 123 ALA B O 1
ATOM 3226 N N . GLU B 1 124 ? -21.906 -14.414 12.555 1 86.25 124 GLU B N 1
ATOM 3227 C CA . GLU B 1 124 ? -23 -13.5 12.227 1 86.25 124 GLU B CA 1
ATOM 3228 C C . GLU B 1 124 ? -22.516 -12.055 12.188 1 86.25 124 GLU B C 1
ATOM 3230 O O . GLU B 1 124 ? -23.094 -11.219 11.5 1 86.25 124 GLU B O 1
ATOM 3235 N N . SER B 1 125 ? -21.484 -11.859 12.883 1 84.31 125 SER B N 1
ATOM 3236 C CA . SER B 1 125 ? -20.984 -10.492 13.039 1 84.31 125 SER B CA 1
ATOM 3237 C C . SER B 1 125 ? -20.141 -10.07 11.844 1 84.31 125 SER B C 1
ATOM 3239 O O . SER B 1 125 ? -19.828 -8.891 11.672 1 84.31 125 SER B O 1
ATOM 3241 N N . THR B 1 126 ? -19.828 -10.969 10.945 1 86.62 126 THR B N 1
ATOM 3242 C CA . THR B 1 126 ? -19 -10.664 9.773 1 86.62 126 THR B CA 1
ATOM 3243 C C . THR B 1 126 ? -19.875 -10.156 8.625 1 86.62 126 THR B C 1
ATOM 3245 O O . THR B 1 126 ? -21.094 -10.32 8.641 1 86.62 126 THR B O 1
ATOM 3248 N N . VAL B 1 127 ? -19.281 -9.516 7.719 1 90.75 127 VAL B N 1
ATOM 3249 C CA . VAL B 1 127 ? -19.984 -9.039 6.531 1 90.75 127 VAL B CA 1
ATOM 3250 C C . VAL B 1 127 ? -20.594 -10.227 5.785 1 90.75 127 VAL B C 1
ATOM 3252 O O . VAL B 1 127 ? -21.734 -10.148 5.316 1 90.75 127 VAL B O 1
ATOM 3255 N N . HIS B 1 128 ? -19.828 -11.289 5.758 1 91 128 HIS B N 1
ATOM 3256 C CA . HIS B 1 128 ? -20.297 -12.523 5.129 1 91 128 HIS B CA 1
ATOM 3257 C C . HIS B 1 128 ? -21.578 -13.016 5.785 1 91 128 HIS B C 1
ATOM 3259 O O . HIS B 1 128 ? -22.578 -13.258 5.102 1 91 128 HIS B O 1
ATOM 3265 N N . GLY B 1 129 ? -21.625 -13.094 7.035 1 91.06 129 GLY B N 1
ATOM 3266 C CA . GLY B 1 129 ? -22.797 -13.531 7.766 1 91.06 129 GLY B CA 1
ATOM 3267 C C . GLY B 1 129 ? -23.953 -12.562 7.66 1 91.06 129 GLY B C 1
ATOM 3268 O O . GLY B 1 129 ? -25.109 -12.984 7.492 1 91.06 129 GLY B O 1
ATOM 3269 N N . SER B 1 130 ? -23.656 -11.289 7.75 1 91.69 130 SER B N 1
ATOM 3270 C CA . SER B 1 130 ? -24.672 -10.258 7.648 1 91.69 130 SER B CA 1
ATOM 3271 C C . SER B 1 130 ? -25.359 -10.289 6.285 1 91.69 130 SER B C 1
ATOM 3273 O O . SER B 1 130 ? -26.562 -10.078 6.184 1 91.69 130 SER B O 1
ATOM 3275 N N . PHE B 1 131 ? -24.625 -10.578 5.328 1 93.06 131 PHE B N 1
ATOM 3276 C CA . PHE B 1 131 ? -25.156 -10.664 3.973 1 93.06 131 PHE B CA 1
ATOM 3277 C C . PHE B 1 131 ? -26.156 -11.805 3.863 1 93.06 131 PHE B C 1
ATOM 3279 O O . PHE B 1 131 ? -27.266 -11.609 3.369 1 93.06 131 PHE B O 1
ATOM 3286 N N . ILE B 1 132 ? -25.734 -12.938 4.348 1 92.81 132 ILE B N 1
ATOM 3287 C CA . ILE B 1 132 ? -26.594 -14.117 4.27 1 92.81 132 ILE B CA 1
ATOM 3288 C C . ILE B 1 132 ? -27.875 -13.883 5.078 1 92.81 132 ILE B C 1
ATOM 3290 O O . ILE B 1 132 ? -28.969 -14.172 4.609 1 92.81 132 ILE B O 1
ATOM 3294 N N . ASN B 1 133 ? -27.734 -13.297 6.215 1 91.12 133 ASN B N 1
ATOM 3295 C CA . ASN B 1 133 ? -28.875 -13.07 7.098 1 91.12 133 ASN B CA 1
ATOM 3296 C C . ASN B 1 133 ? -29.828 -12.023 6.523 1 91.12 133 ASN B C 1
ATOM 3298 O O . ASN B 1 133 ? -31.047 -12.133 6.676 1 91.12 133 ASN B O 1
ATOM 3302 N N . LYS B 1 134 ? -29.297 -11.062 5.883 1 89.88 134 LYS B N 1
ATOM 3303 C CA . LYS B 1 134 ? -30.109 -9.953 5.387 1 89.88 134 LYS B CA 1
ATOM 3304 C C . LYS B 1 134 ? -30.828 -10.328 4.098 1 89.88 134 LYS B C 1
ATOM 3306 O O . LYS B 1 134 ? -32 -10.023 3.936 1 89.88 134 LYS B O 1
ATOM 3311 N N . PHE B 1 135 ? -30.156 -11 3.229 1 90.25 135 PHE B N 1
ATOM 3312 C CA . PHE B 1 135 ? -30.719 -11.211 1.899 1 90.25 135 PHE B CA 1
ATOM 3313 C C . PHE B 1 135 ? -31.266 -12.625 1.765 1 90.25 135 PHE B C 1
ATOM 3315 O O . PHE B 1 135 ? -32.156 -12.883 0.951 1 90.25 135 PHE B O 1
ATOM 3322 N N . PHE B 1 136 ? -30.75 -13.555 2.615 1 90.5 136 PHE B N 1
ATOM 3323 C CA . PHE B 1 136 ? -31.109 -14.945 2.383 1 90.5 136 PHE B CA 1
ATOM 3324 C C . PHE B 1 136 ? -31.484 -15.633 3.693 1 90.5 136 PHE B C 1
ATOM 3326 O O . PHE B 1 136 ? -31.328 -16.859 3.82 1 90.5 136 PHE B O 1
ATOM 3333 N N . LYS B 1 137 ? -31.797 -15.008 4.723 1 81.44 137 LYS B N 1
ATOM 3334 C CA . LYS B 1 137 ? -32.094 -15.555 6.043 1 81.44 137 LYS B CA 1
ATOM 3335 C C . LYS B 1 137 ? -32.875 -16.859 5.93 1 81.44 137 LYS B C 1
ATOM 3337 O O . LYS B 1 137 ? -32.562 -17.844 6.578 1 81.44 137 LYS B O 1
ATOM 3342 N N . ASN B 1 138 ? -33.969 -16.922 5.125 1 79.06 138 ASN B N 1
ATOM 3343 C CA . ASN B 1 138 ? -34.812 -18.109 5.031 1 79.06 138 ASN B CA 1
ATOM 3344 C C . ASN B 1 138 ? -34.656 -18.781 3.674 1 79.06 138 ASN B C 1
ATOM 3346 O O . ASN B 1 138 ? -35.5 -19.594 3.281 1 79.06 138 ASN B O 1
ATOM 3350 N N . ASN B 1 139 ? -33.625 -18.562 2.992 1 86.06 139 ASN B N 1
ATOM 3351 C CA . ASN B 1 139 ? -33.469 -19.094 1.643 1 86.06 139 ASN B CA 1
ATOM 3352 C C . ASN B 1 139 ? -32 -19.375 1.312 1 86.06 139 ASN B C 1
ATOM 3354 O O . ASN B 1 139 ? -31.531 -19.016 0.231 1 86.06 139 ASN B O 1
ATOM 3358 N N . THR B 1 140 ? -31.391 -20 2.287 1 88.81 140 THR B N 1
ATOM 3359 C CA . THR B 1 140 ? -29.969 -20.281 2.094 1 88.81 140 THR B CA 1
ATOM 3360 C C . THR B 1 140 ? -29.766 -21.328 1.014 1 88.81 140 THR B C 1
ATOM 3362 O O . THR B 1 140 ? -28.734 -21.375 0.352 1 88.81 140 THR B O 1
ATOM 3365 N N . HIS B 1 141 ? -30.781 -22.125 0.811 1 89.5 141 HIS B N 1
ATOM 3366 C CA . HIS B 1 141 ? -30.719 -23.156 -0.21 1 89.5 141 HIS B CA 1
ATOM 3367 C C . HIS B 1 141 ? -30.609 -22.547 -1.605 1 89.5 141 HIS B C 1
ATOM 3369 O O . HIS B 1 141 ? -29.859 -23.047 -2.449 1 89.5 141 HIS B O 1
ATOM 3375 N N . ARG B 1 142 ? -31.391 -21.516 -1.812 1 90.12 142 ARG B N 1
ATOM 3376 C CA . ARG B 1 142 ? -31.328 -20.828 -3.094 1 90.12 142 ARG B CA 1
ATOM 3377 C C . ARG B 1 142 ? -29.938 -20.25 -3.332 1 90.12 142 ARG B C 1
ATOM 3379 O O . ARG B 1 142 ? -29.406 -20.328 -4.441 1 90.12 142 ARG B O 1
ATOM 3386 N N . LEU B 1 143 ? -29.375 -19.656 -2.34 1 92.31 143 LEU B N 1
ATOM 3387 C CA . LEU B 1 143 ? -28.031 -19.094 -2.42 1 92.31 143 LEU B CA 1
ATOM 3388 C C . LEU B 1 143 ? -27.016 -20.188 -2.754 1 92.31 143 LEU B C 1
ATOM 3390 O O . LEU B 1 143 ? -26.172 -20 -3.635 1 92.31 143 LEU B O 1
ATOM 3394 N N . ASP B 1 144 ? -27.156 -21.281 -2.107 1 91.44 144 ASP B N 1
ATOM 3395 C CA . ASP B 1 144 ? -26.25 -22.406 -2.328 1 91.44 144 ASP B CA 1
ATOM 3396 C C . ASP B 1 144 ? -26.312 -22.891 -3.773 1 91.44 144 ASP B C 1
ATOM 3398 O O . ASP B 1 144 ? -25.281 -23.188 -4.387 1 91.44 144 ASP B O 1
ATOM 3402 N N . LEU B 1 145 ? -27.5 -22.969 -4.215 1 91.31 145 LEU B N 1
ATOM 3403 C CA . LEU B 1 145 ? -27.703 -23.453 -5.578 1 91.31 145 LEU B CA 1
ATOM 3404 C C . LEU B 1 145 ? -27.094 -22.484 -6.59 1 91.31 145 LEU B C 1
ATOM 3406 O O . LEU B 1 145 ? -26.438 -22.922 -7.547 1 91.31 145 LEU B O 1
ATOM 3410 N N . GLU B 1 146 ? -27.328 -21.234 -6.398 1 91.62 146 GLU B N 1
ATOM 3411 C CA . GLU B 1 146 ? -26.797 -20.219 -7.297 1 91.62 146 GLU B CA 1
ATOM 3412 C C . GLU B 1 146 ? -25.266 -20.219 -7.297 1 91.62 146 GLU B C 1
ATOM 3414 O O . GLU B 1 146 ? -24.641 -20.141 -8.352 1 91.62 146 GLU B O 1
ATOM 3419 N N . ILE B 1 147 ? -24.688 -20.359 -6.156 1 94.12 147 ILE B N 1
ATOM 3420 C CA . ILE B 1 147 ? -23.234 -20.391 -6.008 1 94.12 147 ILE B CA 1
ATOM 3421 C C . ILE B 1 147 ? -22.672 -21.641 -6.703 1 94.12 147 ILE B C 1
ATOM 3423 O O . ILE B 1 147 ? -21.719 -21.547 -7.484 1 94.12 147 ILE B O 1
ATOM 3427 N N . LYS B 1 148 ? -23.297 -22.766 -6.43 1 91.62 148 LYS B N 1
ATOM 3428 C CA . LYS B 1 148 ? -22.828 -24.031 -6.996 1 91.62 148 LYS B CA 1
ATOM 3429 C C . LYS B 1 148 ? -22.906 -24.016 -8.523 1 91.62 148 LYS B C 1
ATOM 3431 O O . LYS B 1 148 ? -22 -24.5 -9.195 1 91.62 148 LYS B O 1
ATOM 3436 N N . GLN B 1 149 ? -23.953 -23.453 -9.008 1 92.62 149 GLN B N 1
ATOM 3437 C CA . GLN B 1 149 ? -24.125 -23.375 -10.453 1 92.62 149 GLN B CA 1
ATOM 3438 C C . GLN B 1 149 ? -23.047 -22.531 -11.102 1 92.62 149 GLN B C 1
ATOM 3440 O O . GLN B 1 149 ? -22.469 -22.922 -12.125 1 92.62 149 GLN B O 1
ATOM 3445 N N . GLN B 1 150 ? -22.734 -21.406 -10.57 1 93.62 150 GLN B N 1
ATOM 3446 C CA . GLN B 1 150 ? -21.734 -20.516 -11.133 1 93.62 150 GLN B CA 1
ATOM 3447 C C . GLN B 1 150 ? -20.328 -21.109 -10.984 1 93.62 150 GLN B C 1
ATOM 3449 O O . GLN B 1 150 ? -19.5 -20.969 -11.883 1 93.62 150 GLN B O 1
ATOM 3454 N N . LEU B 1 151 ? -20.094 -21.734 -9.875 1 93.06 151 LEU B N 1
ATOM 3455 C CA . LEU B 1 151 ? -18.781 -22.328 -9.625 1 93.06 151 LEU B CA 1
ATOM 3456 C C . LEU B 1 151 ? -18.547 -23.516 -10.547 1 93.06 151 LEU B C 1
ATOM 3458 O O . LEU B 1 151 ? -17.406 -23.781 -10.953 1 93.06 151 LEU B O 1
ATOM 3462 N N . ALA B 1 152 ? -19.562 -24.219 -10.812 1 89.12 152 ALA B N 1
ATOM 3463 C CA . ALA B 1 152 ? -19.453 -25.344 -11.727 1 89.12 152 ALA B CA 1
ATOM 3464 C C . ALA B 1 152 ? -19.078 -24.891 -13.133 1 89.12 152 ALA B C 1
ATOM 3466 O O . ALA B 1 152 ? -18.391 -25.609 -13.867 1 89.12 152 ALA B O 1
ATOM 3467 N N . ASN B 1 153 ? -19.406 -23.641 -13.461 1 87 153 ASN B N 1
ATOM 3468 C CA . ASN B 1 153 ? -19.234 -23.109 -14.812 1 87 153 ASN B CA 1
ATOM 3469 C C . ASN B 1 153 ? -17.953 -22.281 -14.922 1 87 153 ASN B C 1
ATOM 3471 O O . ASN B 1 153 ? -17.609 -21.812 -16 1 87 153 ASN B O 1
ATOM 3475 N N . CYS B 1 154 ? -17.266 -22.031 -13.844 1 85.5 154 CYS B N 1
ATOM 3476 C CA . CYS B 1 154 ? -16.141 -21.094 -13.867 1 85.5 154 CYS B CA 1
ATOM 3477 C C . CYS B 1 154 ? -14.867 -21.797 -14.328 1 85.5 154 CYS B C 1
ATOM 3479 O O . CYS B 1 154 ? -13.836 -21.156 -14.523 1 85.5 154 CYS B O 1
ATOM 3481 N N . GLY B 1 155 ? -14.875 -23.062 -14.57 1 83.69 155 GLY B N 1
ATOM 3482 C CA . GLY B 1 155 ? -13.742 -23.781 -15.133 1 83.69 155 GLY B CA 1
ATOM 3483 C C . GLY B 1 155 ? -12.641 -24.031 -14.125 1 83.69 155 GLY B C 1
ATOM 3484 O O . GLY B 1 155 ? -11.531 -24.422 -14.5 1 83.69 155 GLY B O 1
ATOM 3485 N N . ILE B 1 156 ? -12.836 -23.719 -12.883 1 86.62 156 ILE B N 1
ATOM 3486 C CA . ILE B 1 156 ? -11.836 -23.953 -11.852 1 86.62 156 ILE B CA 1
ATOM 3487 C C . ILE B 1 156 ? -12.102 -25.281 -11.148 1 86.62 156 ILE B C 1
ATOM 3489 O O . ILE B 1 156 ? -13.242 -25.578 -10.789 1 86.62 156 ILE B O 1
ATOM 3493 N N . THR B 1 157 ? -11.078 -26.047 -10.969 1 84.38 157 THR B N 1
ATOM 3494 C CA . THR B 1 157 ? -11.195 -27.297 -10.219 1 84.38 157 THR B CA 1
ATOM 3495 C C . THR B 1 157 ? -10.961 -27.047 -8.734 1 84.38 157 THR B C 1
ATOM 3497 O O . THR B 1 157 ? -9.875 -26.625 -8.328 1 84.38 157 THR B O 1
ATOM 3500 N N . PRO B 1 158 ? -12.055 -27.328 -8.023 1 89.06 158 PRO B N 1
ATOM 3501 C CA . PRO B 1 158 ? -11.898 -27.109 -6.582 1 89.06 158 PRO B CA 1
ATOM 3502 C C . PRO B 1 158 ? -11.031 -28.172 -5.918 1 89.06 158 PRO B C 1
ATOM 3504 O O . PRO B 1 158 ? -10.773 -29.219 -6.508 1 89.06 158 PRO B O 1
ATOM 3507 N N . VAL B 1 159 ? -10.438 -27.828 -4.828 1 88.06 159 VAL B N 1
ATOM 3508 C CA . VAL B 1 159 ? -9.695 -28.766 -3.99 1 88.06 159 VAL B CA 1
ATOM 3509 C C . VAL B 1 159 ? -10.609 -29.312 -2.896 1 88.06 159 VAL B C 1
ATOM 3511 O O . VAL B 1 159 ? -11.289 -28.547 -2.203 1 88.06 159 VAL B O 1
ATOM 3514 N N . LYS B 1 160 ? -10.602 -30.625 -2.816 1 88.06 160 LYS B N 1
ATOM 3515 C CA . LYS B 1 160 ? -11.461 -31.266 -1.817 1 88.06 160 LYS B CA 1
ATOM 3516 C C . LYS B 1 160 ? -10.875 -31.094 -0.415 1 88.06 160 LYS B C 1
ATOM 3518 O O . LYS B 1 160 ? -9.664 -31.203 -0.224 1 88.06 160 LYS B O 1
ATOM 3523 N N . GLN B 1 161 ? -11.828 -30.672 0.464 1 83.5 161 GLN B N 1
ATOM 3524 C CA . GLN B 1 161 ? -11.445 -30.531 1.863 1 83.5 161 GLN B CA 1
ATOM 3525 C C . GLN B 1 161 ? -12.43 -31.25 2.781 1 83.5 161 GLN B C 1
ATOM 3527 O O . GLN B 1 161 ? -13.578 -31.484 2.404 1 83.5 161 GLN B O 1
ATOM 3532 N N . ASN B 1 162 ? -11.82 -31.672 3.939 1 78.5 162 ASN B N 1
ATOM 3533 C CA . ASN B 1 162 ? -12.664 -32.312 4.941 1 78.5 162 ASN B CA 1
ATOM 3534 C C . ASN B 1 162 ? -13 -31.359 6.086 1 78.5 162 ASN B C 1
ATOM 3536 O O . ASN B 1 162 ? -12.32 -31.359 7.113 1 78.5 162 ASN B O 1
ATOM 3540 N N . LYS B 1 163 ? -13.945 -30.578 5.809 1 75.56 163 LYS B N 1
ATOM 3541 C CA . LYS B 1 163 ? -14.336 -29.641 6.867 1 75.56 163 LYS B CA 1
ATOM 3542 C C . LYS B 1 163 ? -15.852 -29.562 6.996 1 75.56 163 LYS B C 1
ATOM 3544 O O . LYS B 1 163 ? -16.578 -30.094 6.152 1 75.56 163 LYS B O 1
ATOM 3549 N N . ALA B 1 164 ? -16.266 -28.938 8.109 1 79.69 164 ALA B N 1
ATOM 3550 C CA . ALA B 1 164 ? -17.688 -28.641 8.258 1 79.69 164 ALA B CA 1
ATOM 3551 C C . ALA B 1 164 ? -18.125 -27.578 7.25 1 79.69 164 ALA B C 1
ATOM 3553 O O . ALA B 1 164 ? -17.375 -26.641 6.953 1 79.69 164 ALA B O 1
ATOM 3554 N N . GLY B 1 165 ? -19.234 -27.797 6.57 1 80.62 165 GLY B N 1
ATOM 3555 C CA . GLY B 1 165 ? -19.703 -26.906 5.52 1 80.62 165 GLY B CA 1
ATOM 3556 C C . GLY B 1 165 ? -19.422 -27.438 4.125 1 80.62 165 GLY B C 1
ATOM 3557 O O . GLY B 1 165 ? -19.562 -28.641 3.875 1 80.62 165 GLY B O 1
ATOM 3558 N N . ASN B 1 166 ? -19.109 -26.438 3.268 1 85.56 166 ASN B N 1
ATOM 3559 C CA . ASN B 1 166 ? -18.797 -26.859 1.908 1 85.56 166 ASN B CA 1
ATOM 3560 C C . ASN B 1 166 ? -17.406 -27.516 1.837 1 85.56 166 ASN B C 1
ATOM 3562 O O . ASN B 1 166 ? -16.438 -26.969 2.367 1 85.56 166 ASN B O 1
ATOM 3566 N N . CYS B 1 167 ? -17.281 -28.594 1.128 1 84.94 167 CYS B N 1
ATOM 3567 C CA . CYS B 1 167 ? -16.078 -29.406 1.154 1 84.94 167 CYS B CA 1
ATOM 3568 C C . CYS B 1 167 ? -15.227 -29.172 -0.091 1 84.94 167 CYS B C 1
ATOM 3570 O O . CYS B 1 167 ? -14.328 -29.953 -0.397 1 84.94 167 CYS B O 1
ATOM 3572 N N . GLU B 1 168 ? -15.594 -28.156 -0.797 1 89.44 168 GLU B N 1
ATOM 3573 C CA . GLU B 1 168 ? -14.805 -27.766 -1.956 1 89.44 168 GLU B CA 1
ATOM 3574 C C . GLU B 1 168 ? -14.211 -26.359 -1.772 1 89.44 168 GLU B C 1
ATOM 3576 O O . GLU B 1 168 ? -14.922 -25.438 -1.368 1 89.44 168 GLU B O 1
ATOM 3581 N N . LYS B 1 169 ? -12.992 -26.375 -2.039 1 91.25 169 LYS B N 1
ATOM 3582 C CA . LYS B 1 169 ? -12.281 -25.109 -1.892 1 91.25 169 LYS B CA 1
ATOM 3583 C C . LYS B 1 169 ? -11.844 -24.562 -3.248 1 91.25 169 LYS B C 1
ATOM 3585 O O . LYS B 1 169 ? -11.383 -25.312 -4.105 1 91.25 169 LYS B O 1
ATOM 3590 N N . TYR B 1 170 ? -12.039 -23.25 -3.375 1 93.31 170 TYR B N 1
ATOM 3591 C CA . TYR B 1 170 ? -11.664 -22.562 -4.602 1 93.31 170 TYR B CA 1
ATOM 3592 C C . TYR B 1 170 ? -10.523 -21.594 -4.352 1 93.31 170 TYR B C 1
ATOM 3594 O O . TYR B 1 170 ? -10.297 -21.156 -3.217 1 93.31 170 TYR B O 1
ATOM 3602 N N . PRO B 1 171 ? -9.766 -21.281 -5.402 1 93.12 171 PRO B N 1
ATOM 3603 C CA . PRO B 1 171 ? -8.664 -20.328 -5.227 1 93.12 171 PRO B CA 1
ATOM 3604 C C . PRO B 1 171 ? -9.141 -18.953 -4.797 1 93.12 171 PRO B C 1
ATOM 3606 O O . PRO B 1 171 ? -10.234 -18.516 -5.184 1 93.12 171 PRO B O 1
ATOM 3609 N N . LEU B 1 172 ? -8.312 -18.344 -4.016 1 93.88 172 LEU B N 1
ATOM 3610 C CA . LEU B 1 172 ? -8.617 -16.969 -3.635 1 93.88 172 LEU B CA 1
ATOM 3611 C C . LEU B 1 172 ? -8.75 -16.078 -4.867 1 93.88 172 LEU B C 1
ATOM 3613 O O . LEU B 1 172 ? -7.977 -16.203 -5.82 1 93.88 172 LEU B O 1
ATOM 3617 N N . GLY B 1 173 ? -9.773 -15.219 -4.844 1 94.56 173 GLY B N 1
ATOM 3618 C CA . GLY B 1 173 ? -10.039 -14.359 -5.984 1 94.56 173 GLY B CA 1
ATOM 3619 C C . GLY B 1 173 ? -11.18 -14.852 -6.859 1 94.56 173 GLY B C 1
ATOM 3620 O O . GLY B 1 173 ? -11.625 -14.148 -7.762 1 94.56 173 GLY B O 1
ATOM 3621 N N . THR B 1 174 ? -11.609 -16.078 -6.594 1 95.44 174 THR B N 1
ATOM 3622 C CA . THR B 1 174 ? -12.781 -16.562 -7.309 1 95.44 174 THR B CA 1
ATOM 3623 C C . THR B 1 174 ? -13.992 -15.68 -7.02 1 95.44 174 THR B C 1
ATOM 3625 O O . THR B 1 174 ? -14.219 -15.281 -5.875 1 95.44 174 THR B O 1
ATOM 3628 N N . ILE B 1 175 ? -14.703 -15.391 -8.086 1 96.06 175 ILE B N 1
ATOM 3629 C CA . ILE B 1 175 ? -15.797 -14.43 -7.953 1 96.06 175 ILE B CA 1
ATOM 3630 C C . ILE B 1 175 ? -17.109 -15.086 -8.367 1 96.06 175 ILE B C 1
ATOM 3632 O O . ILE B 1 175 ? -17.156 -15.836 -9.344 1 96.06 175 ILE B O 1
ATOM 3636 N N . VAL B 1 176 ? -18.172 -14.906 -7.586 1 95.88 176 VAL B N 1
ATOM 3637 C CA . VAL B 1 176 ? -19.531 -15.328 -7.895 1 95.88 176 VAL B CA 1
ATOM 3638 C C . VAL B 1 176 ? -20.469 -14.133 -7.809 1 95.88 176 VAL B C 1
ATOM 3640 O O . VAL B 1 176 ? -20.422 -13.367 -6.848 1 95.88 176 VAL B O 1
ATOM 3643 N N . GLU B 1 177 ? -21.281 -13.984 -8.805 1 94.88 177 GLU B N 1
ATOM 3644 C CA . GLU B 1 177 ? -22.25 -12.891 -8.836 1 94.88 177 GLU B CA 1
ATOM 3645 C C . GLU B 1 177 ? -23.625 -13.367 -8.406 1 94.88 177 GLU B C 1
ATOM 3647 O O . GLU B 1 177 ? -24.141 -14.359 -8.938 1 94.88 177 GLU B O 1
ATOM 3652 N N . ILE B 1 178 ? -24.156 -12.695 -7.461 1 94.75 178 ILE B N 1
ATOM 3653 C CA . ILE B 1 178 ? -25.5 -13.039 -6.992 1 94.75 178 ILE B CA 1
ATOM 3654 C C . ILE B 1 178 ? -26.422 -11.844 -7.168 1 94.75 178 ILE B C 1
ATOM 3656 O O . ILE B 1 178 ? -26.25 -10.805 -6.523 1 94.75 178 ILE B O 1
ATOM 3660 N N . PRO B 1 179 ? -27.422 -12.016 -7.957 1 91.81 179 PRO B N 1
ATOM 3661 C CA . PRO B 1 179 ? -28.406 -10.945 -8.055 1 91.81 179 PRO B CA 1
ATOM 3662 C C . PRO B 1 179 ? -29.312 -10.859 -6.828 1 91.81 179 PRO B C 1
ATOM 3664 O O . PRO B 1 179 ? -29.875 -11.867 -6.395 1 91.81 179 PRO B O 1
ATOM 3667 N N . CYS B 1 180 ? -29.297 -9.75 -6.172 1 88.5 180 CYS B N 1
ATOM 3668 C CA . CYS B 1 180 ? -30.125 -9.492 -5.008 1 88.5 180 CYS B CA 1
ATOM 3669 C C . CYS B 1 180 ? -31.062 -8.32 -5.262 1 88.5 180 CYS B C 1
ATOM 3671 O O . CYS B 1 180 ? -30.875 -7.234 -4.703 1 88.5 180 CYS B O 1
ATOM 3673 N N . GLY B 1 181 ? -32.094 -8.492 -6.02 1 83.5 181 GLY B N 1
ATOM 3674 C CA . GLY B 1 181 ? -33.031 -7.418 -6.324 1 83.5 181 GLY B CA 1
ATOM 3675 C C . GLY B 1 181 ? -32.375 -6.277 -7.094 1 83.5 181 GLY B C 1
ATOM 3676 O O . GLY B 1 181 ? -31.938 -6.461 -8.227 1 83.5 181 GLY B O 1
ATOM 3677 N N . GLU B 1 182 ? -32.281 -5.156 -6.414 1 84.12 182 GLU B N 1
ATOM 3678 C CA . GLU B 1 182 ? -31.75 -3.957 -7.035 1 84.12 182 GLU B CA 1
ATOM 3679 C C . GLU B 1 182 ? -30.234 -3.887 -6.852 1 84.12 182 GLU B C 1
ATOM 3681 O O . GLU B 1 182 ? -29.578 -2.977 -7.371 1 84.12 182 GLU B O 1
ATOM 3686 N N . VAL B 1 183 ? -29.797 -4.891 -6.121 1 88.88 183 VAL B N 1
ATOM 3687 C CA . VAL B 1 183 ? -28.375 -4.906 -5.816 1 88.88 183 VAL B CA 1
ATOM 3688 C C . VAL B 1 183 ? -27.734 -6.168 -6.398 1 88.88 183 VAL B C 1
ATOM 3690 O O . VAL B 1 183 ? -28.359 -7.227 -6.445 1 88.88 183 VAL B O 1
ATOM 3693 N N . LYS B 1 184 ? -26.562 -5.934 -6.961 1 93.75 184 LYS B N 1
ATOM 3694 C CA . LYS B 1 184 ? -25.766 -7.074 -7.391 1 93.75 184 LYS B CA 1
ATOM 3695 C C . LYS B 1 184 ? -24.641 -7.367 -6.391 1 93.75 184 LYS B C 1
ATOM 3697 O O . LYS B 1 184 ? -23.75 -6.551 -6.199 1 93.75 184 LYS B O 1
ATOM 3702 N N . ALA B 1 185 ? -24.781 -8.523 -5.797 1 95.75 185 ALA B N 1
ATOM 3703 C CA . ALA B 1 185 ? -23.766 -8.93 -4.84 1 95.75 185 ALA B CA 1
ATOM 3704 C C . ALA B 1 185 ? -22.641 -9.711 -5.523 1 95.75 185 ALA B C 1
ATOM 3706 O O . ALA B 1 185 ? -22.906 -10.664 -6.258 1 95.75 185 ALA B O 1
ATOM 3707 N N . VAL B 1 186 ? -21.453 -9.25 -5.332 1 96.5 186 VAL B N 1
ATOM 3708 C CA . VAL B 1 186 ? -20.281 -9.938 -5.859 1 96.5 186 VAL B CA 1
ATOM 3709 C C . VAL B 1 186 ? -19.516 -10.602 -4.719 1 96.5 186 VAL B C 1
ATOM 3711 O O . VAL B 1 186 ? -18.875 -9.922 -3.908 1 96.5 186 VAL B O 1
ATOM 3714 N N . LEU B 1 187 ? -19.625 -11.922 -4.695 1 97.06 187 LEU B N 1
ATOM 3715 C CA . LEU B 1 187 ? -18.891 -12.695 -3.695 1 97.06 187 LEU B CA 1
ATOM 3716 C C . LEU B 1 187 ? -17.469 -12.977 -4.16 1 97.06 187 LEU B C 1
ATOM 3718 O O . LEU B 1 187 ? -17.266 -13.484 -5.266 1 97.06 187 LEU B O 1
ATOM 3722 N N . VAL B 1 188 ? -16.547 -12.633 -3.346 1 96.5 188 VAL B N 1
ATOM 3723 C CA . VAL B 1 188 ? -15.148 -12.867 -3.688 1 96.5 188 VAL B CA 1
ATOM 3724 C C . VAL B 1 188 ? -14.477 -13.672 -2.578 1 96.5 188 VAL B C 1
ATOM 3726 O O . VAL B 1 188 ? -14.602 -13.336 -1.398 1 96.5 188 VAL B O 1
ATOM 3729 N N . ALA B 1 189 ? -13.812 -14.734 -2.945 1 95.19 189 ALA B N 1
ATOM 3730 C CA . ALA B 1 189 ? -13.078 -15.555 -1.983 1 95.19 189 ALA B CA 1
ATOM 3731 C C . ALA B 1 189 ? -11.828 -14.836 -1.497 1 95.19 189 ALA B C 1
ATOM 3733 O O . ALA B 1 189 ? -10.875 -14.648 -2.262 1 95.19 189 ALA B O 1
ATOM 3734 N N . ILE B 1 190 ? -11.766 -14.484 -0.222 1 93.25 190 ILE B N 1
ATOM 3735 C CA . ILE B 1 190 ? -10.664 -13.695 0.324 1 93.25 190 ILE B CA 1
ATOM 3736 C C . ILE B 1 190 ? -9.945 -14.5 1.403 1 93.25 190 ILE B C 1
ATOM 3738 O O . ILE B 1 190 ? -8.727 -14.359 1.575 1 93.25 190 ILE B O 1
ATOM 3742 N N . THR B 1 191 ? -10.664 -15.289 2.131 1 89.06 191 THR B N 1
ATOM 3743 C CA . THR B 1 191 ? -10.062 -15.984 3.266 1 89.06 191 THR B CA 1
ATOM 3744 C C . THR B 1 191 ? -9.922 -17.469 2.975 1 89.06 191 THR B C 1
ATOM 3746 O O . THR B 1 191 ? -10.789 -18.078 2.34 1 89.06 191 THR B O 1
ATOM 3749 N N . ASP B 1 192 ? -8.781 -17.891 3.473 1 86.31 192 ASP B N 1
ATOM 3750 C CA . ASP B 1 192 ? -8.477 -19.312 3.348 1 86.31 192 ASP B CA 1
ATOM 3751 C C . ASP B 1 192 ? -8.578 -20.016 4.699 1 86.31 192 ASP B C 1
ATOM 3753 O O . ASP B 1 192 ? -8.18 -19.453 5.723 1 86.31 192 ASP B O 1
ATOM 3757 N N . PHE B 1 193 ? -9.172 -21.188 4.66 1 83.19 193 PHE B N 1
ATOM 3758 C CA . PHE B 1 193 ? -9.344 -21.938 5.898 1 83.19 193 PHE B CA 1
ATOM 3759 C C . PHE B 1 193 ? -8.75 -23.344 5.773 1 83.19 193 PHE B C 1
ATOM 3761 O O . PHE B 1 193 ? -8.703 -23.906 4.68 1 83.19 193 PHE B O 1
ATOM 3768 N N . ASP B 1 194 ? -8.289 -23.766 6.898 1 82.94 194 ASP B N 1
ATOM 3769 C CA . ASP B 1 194 ? -7.809 -25.141 6.926 1 82.94 194 ASP B CA 1
ATOM 3770 C C . ASP B 1 194 ? -8.945 -26.109 7.23 1 82.94 194 ASP B C 1
ATOM 3772 O O . ASP B 1 194 ? -10.109 -25.719 7.262 1 82.94 194 ASP B O 1
ATOM 3776 N N . ASP B 1 195 ? -8.617 -27.391 7.418 1 82.12 195 ASP B N 1
ATOM 3777 C CA . ASP B 1 195 ? -9.609 -28.438 7.594 1 82.12 195 ASP B CA 1
ATOM 3778 C C . ASP B 1 195 ? -10.359 -28.266 8.914 1 82.12 195 ASP B C 1
ATOM 3780 O O . ASP B 1 195 ? -11.445 -28.828 9.094 1 82.12 195 ASP B O 1
ATOM 3784 N N . ASP B 1 196 ? -9.781 -27.547 9.836 1 79.44 196 ASP B N 1
ATOM 3785 C CA . ASP B 1 196 ? -10.43 -27.312 11.117 1 79.44 196 ASP B CA 1
ATOM 3786 C C . ASP B 1 196 ? -11.141 -25.953 11.133 1 79.44 196 ASP B C 1
ATOM 3788 O O . ASP B 1 196 ? -11.492 -25.438 12.195 1 79.44 196 ASP B O 1
ATOM 3792 N N . ASN B 1 197 ? -11.234 -25.391 9.969 1 77.88 197 ASN B N 1
ATOM 3793 C CA . ASN B 1 197 ? -11.93 -24.125 9.789 1 77.88 197 ASN B CA 1
ATOM 3794 C C . ASN B 1 197 ? -11.188 -22.984 10.484 1 77.88 197 ASN B C 1
ATOM 3796 O O . ASN B 1 197 ? -11.812 -22.062 11 1 77.88 197 ASN B O 1
ATOM 3800 N N . HIS B 1 198 ? -9.93 -23.281 10.602 1 81.75 198 HIS B N 1
ATOM 3801 C CA . HIS B 1 198 ? -9.102 -22.172 11.055 1 81.75 198 HIS B CA 1
ATOM 3802 C C . HIS B 1 198 ? -8.555 -21.375 9.875 1 81.75 198 HIS B C 1
ATOM 3804 O O . HIS B 1 198 ? -8.227 -21.938 8.836 1 81.75 198 HIS B O 1
ATOM 3810 N N . ILE B 1 199 ? -8.445 -20.141 10.141 1 81.62 199 ILE B N 1
ATOM 3811 C CA . ILE B 1 199 ? -7.961 -19.234 9.117 1 81.62 199 ILE B CA 1
ATOM 3812 C C . ILE B 1 199 ? -6.496 -19.531 8.805 1 81.62 199 ILE B C 1
ATOM 3814 O O . ILE B 1 199 ? -5.699 -19.766 9.711 1 81.62 199 ILE B O 1
ATOM 3818 N N . ILE B 1 200 ? -6.176 -19.656 7.547 1 83.75 200 ILE B N 1
ATOM 3819 C CA . ILE B 1 200 ? -4.809 -19.812 7.059 1 83.75 200 ILE B CA 1
ATOM 3820 C C . ILE B 1 200 ? -4.262 -18.453 6.629 1 83.75 200 ILE B C 1
ATOM 3822 O O . ILE B 1 200 ? -4.879 -17.75 5.82 1 83.75 200 ILE B O 1
ATOM 3826 N N . ASP B 1 201 ? -3.166 -18.109 7.23 1 83.44 201 ASP B N 1
ATOM 3827 C CA . ASP B 1 201 ? -2.516 -16.859 6.848 1 83.44 201 ASP B CA 1
ATOM 3828 C C . ASP B 1 201 ? -1.939 -16.953 5.438 1 83.44 201 ASP B C 1
ATOM 3830 O O . ASP B 1 201 ? -1.021 -17.734 5.184 1 83.44 201 ASP B O 1
ATOM 3834 N N . ASN B 1 202 ? -2.525 -16.234 4.516 1 88.31 202 ASN B N 1
ATOM 3835 C CA . ASN B 1 202 ? -2.094 -16.219 3.123 1 88.31 202 ASN B CA 1
ATOM 3836 C C . ASN B 1 202 ? -2.168 -14.812 2.531 1 88.31 202 ASN B C 1
ATOM 3838 O O . ASN B 1 202 ? -3 -14.539 1.664 1 88.31 202 ASN B O 1
ATOM 3842 N N . PRO B 1 203 ? -1.202 -13.977 2.975 1 88.94 203 PRO B N 1
ATOM 3843 C CA . PRO B 1 203 ? -1.221 -12.602 2.477 1 88.94 203 PRO B CA 1
ATOM 3844 C C . PRO B 1 203 ? -1.062 -12.516 0.96 1 88.94 203 PRO B C 1
ATOM 3846 O O . PRO B 1 203 ? -1.649 -11.641 0.321 1 88.94 203 PRO B O 1
ATOM 3849 N N . GLU B 1 204 ? -0.221 -13.359 0.385 1 90.5 204 GLU B N 1
ATOM 3850 C CA . GLU B 1 204 ? -0.063 -13.383 -1.066 1 90.5 204 GLU B CA 1
ATOM 3851 C C . GLU B 1 204 ? -1.393 -13.656 -1.763 1 90.5 204 GLU B C 1
ATOM 3853 O O . GLU B 1 204 ? -1.738 -12.992 -2.74 1 90.5 204 GLU B O 1
ATOM 3858 N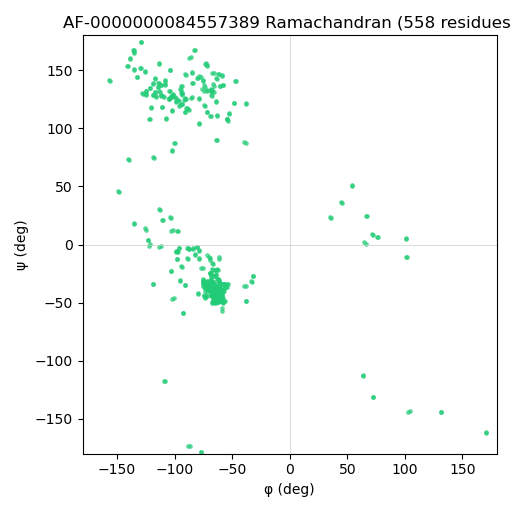 N . GLY B 1 205 ? -2.096 -14.648 -1.249 1 91.75 205 GLY B N 1
ATOM 3859 C CA . GLY B 1 205 ? -3.408 -14.961 -1.79 1 91.75 205 GLY B CA 1
ATOM 3860 C C . GLY B 1 205 ? -4.395 -13.812 -1.67 1 91.75 205 GLY B C 1
ATOM 3861 O O . GLY B 1 205 ? -5.203 -13.586 -2.57 1 91.75 205 GLY B O 1
ATOM 3862 N N . TYR B 1 206 ? -4.285 -13.172 -0.601 1 92.38 206 TYR B N 1
ATOM 3863 C CA . TYR B 1 206 ? -5.129 -12.008 -0.366 1 92.38 206 TYR B CA 1
ATOM 3864 C C . TYR B 1 206 ? -4.941 -10.961 -1.464 1 92.38 206 TYR B C 1
ATOM 3866 O O . TYR B 1 206 ? -5.914 -10.477 -2.039 1 92.38 206 TYR B O 1
ATOM 3874 N N . PHE B 1 207 ? -3.738 -10.602 -1.79 1 93.12 207 PHE B N 1
ATOM 3875 C CA . PHE B 1 207 ? -3.463 -9.609 -2.822 1 93.12 207 PHE B CA 1
ATOM 3876 C C . PHE B 1 207 ? -3.893 -10.117 -4.191 1 93.12 207 PHE B C 1
ATOM 3878 O O . PHE B 1 207 ? -4.426 -9.359 -5.004 1 93.12 207 PHE B O 1
ATOM 3885 N N . GLN B 1 208 ? -3.664 -11.336 -4.367 1 93.44 208 GLN B N 1
ATOM 3886 C CA . GLN B 1 208 ? -4.129 -11.93 -5.617 1 93.44 208 GLN B CA 1
ATOM 3887 C C . GLN B 1 208 ? -5.641 -11.781 -5.77 1 93.44 208 GLN B C 1
ATOM 3889 O O . GLN B 1 208 ? -6.133 -11.469 -6.855 1 93.44 208 GLN B O 1
ATOM 3894 N N . ALA B 1 209 ? -6.309 -12.047 -4.703 1 94.94 209 ALA B N 1
ATOM 3895 C CA . ALA B 1 209 ? -7.762 -11.914 -4.707 1 94.94 209 ALA B CA 1
ATOM 3896 C C . ALA B 1 209 ? -8.188 -10.484 -5.016 1 94.94 209 ALA B C 1
ATOM 3898 O O . ALA B 1 209 ? -9.133 -10.258 -5.77 1 94.94 209 ALA B O 1
ATOM 3899 N N . LEU B 1 210 ? -7.48 -9.539 -4.461 1 94.88 210 LEU B N 1
ATOM 3900 C CA . LEU B 1 210 ? -7.781 -8.133 -4.707 1 94.88 210 LEU B CA 1
ATOM 3901 C C . LEU B 1 210 ? -7.578 -7.785 -6.18 1 94.88 210 LEU B C 1
ATOM 3903 O O . LEU B 1 210 ? -8.398 -7.09 -6.777 1 94.88 210 LEU B O 1
ATOM 3907 N N . PHE B 1 211 ? -6.535 -8.289 -6.75 1 93.56 211 PHE B N 1
ATOM 3908 C CA . PHE B 1 211 ? -6.273 -8.023 -8.164 1 93.56 211 PHE B CA 1
ATOM 3909 C C . PHE B 1 211 ? -7.391 -8.594 -9.031 1 93.56 211 PHE B C 1
ATOM 3911 O O . PHE B 1 211 ? -7.883 -7.914 -9.938 1 93.56 211 PHE B O 1
ATOM 3918 N N . ARG B 1 212 ? -7.758 -9.75 -8.734 1 93 212 ARG B N 1
ATOM 3919 C CA . ARG B 1 212 ? -8.82 -10.383 -9.508 1 93 212 ARG B CA 1
ATOM 3920 C C . ARG B 1 212 ? -10.133 -9.625 -9.359 1 93 212 ARG B C 1
ATOM 3922 O O . ARG B 1 212 ? -10.891 -9.484 -10.328 1 93 212 ARG B O 1
ATOM 3929 N N . LEU B 1 213 ? -10.398 -9.227 -8.195 1 94.75 213 LEU B N 1
ATOM 3930 C CA . LEU B 1 213 ? -11.602 -8.445 -7.938 1 94.75 213 LEU B CA 1
ATOM 3931 C C . LEU B 1 213 ? -11.625 -7.188 -8.797 1 94.75 213 LEU B C 1
ATOM 3933 O O . LEU B 1 213 ? -12.633 -6.906 -9.461 1 94.75 213 LEU B O 1
ATOM 3937 N N . PHE B 1 214 ? -10.562 -6.457 -8.836 1 92.88 214 PHE B N 1
ATOM 3938 C CA . PHE B 1 214 ? -10.562 -5.18 -9.539 1 92.88 214 PHE B CA 1
ATOM 3939 C C . PHE B 1 214 ? -10.508 -5.395 -11.047 1 92.88 214 PHE B C 1
ATOM 3941 O O . PHE B 1 214 ? -11.031 -4.59 -11.812 1 92.88 214 PHE B O 1
ATOM 3948 N N . GLN B 1 215 ? -9.883 -6.477 -11.453 1 89.69 215 GLN B N 1
ATOM 3949 C CA . GLN B 1 215 ? -9.984 -6.832 -12.859 1 89.69 215 GLN B CA 1
ATOM 3950 C C . GLN B 1 215 ? -11.43 -7.102 -13.258 1 89.69 215 GLN B C 1
ATOM 3952 O O . GLN B 1 215 ? -11.875 -6.676 -14.328 1 89.69 215 GLN B O 1
ATOM 3957 N N . TYR B 1 216 ? -12.117 -7.762 -12.391 1 90.88 216 TYR B N 1
ATOM 3958 C CA . TYR B 1 216 ? -13.531 -8.031 -12.609 1 90.88 216 TYR B CA 1
ATOM 3959 C C . TYR B 1 216 ? -14.328 -6.734 -12.68 1 90.88 216 TYR B C 1
ATOM 3961 O O . TYR B 1 216 ? -15.164 -6.555 -13.562 1 90.88 216 TYR B O 1
ATOM 3969 N N . ILE B 1 217 ? -14.109 -5.875 -11.703 1 90.56 217 ILE B N 1
ATOM 3970 C CA . ILE B 1 217 ? -14.828 -4.613 -11.625 1 90.56 217 ILE B CA 1
ATOM 3971 C C . ILE B 1 217 ? -14.602 -3.805 -12.898 1 90.56 217 ILE B C 1
ATOM 3973 O O . ILE B 1 217 ? -15.539 -3.211 -13.445 1 90.56 217 ILE B O 1
ATOM 3977 N N . CYS B 1 218 ? -13.406 -3.812 -13.422 1 85.75 218 CYS B N 1
ATOM 3978 C CA . CYS B 1 218 ? -13.078 -3.057 -14.625 1 85.75 218 CYS B CA 1
ATOM 3979 C C . CYS B 1 218 ? -13.766 -3.652 -15.844 1 85.75 218 CYS B C 1
ATOM 3981 O O . CYS B 1 218 ? -14.18 -2.924 -16.75 1 85.75 218 CYS B O 1
ATOM 3983 N N . LYS B 1 219 ? -13.914 -4.848 -15.836 1 85.75 219 LYS B N 1
ATOM 3984 C CA . LYS B 1 219 ? -14.43 -5.535 -17.016 1 85.75 219 LYS B CA 1
ATOM 3985 C C . LYS B 1 219 ? -15.953 -5.645 -16.969 1 85.75 219 LYS B C 1
ATOM 3987 O O . LYS B 1 219 ? -16.625 -5.523 -17.984 1 85.75 219 LYS B O 1
ATOM 3992 N N . CYS B 1 220 ? -16.5 -5.816 -15.719 1 82.38 220 CYS B N 1
ATOM 3993 C CA . CYS B 1 220 ? -17.875 -6.309 -15.656 1 82.38 220 CYS B CA 1
ATOM 3994 C C . CYS B 1 220 ? -18.766 -5.332 -14.906 1 82.38 220 CYS B C 1
ATOM 3996 O O . CYS B 1 220 ? -19.953 -5.594 -14.711 1 82.38 220 CYS B O 1
ATOM 3998 N N . SER B 1 221 ? -18.312 -4.23 -14.383 1 78.12 221 SER B N 1
ATOM 3999 C CA . SER B 1 221 ? -19.125 -3.375 -13.523 1 78.12 221 SER B CA 1
ATOM 4000 C C . SER B 1 221 ? -20.219 -2.666 -14.328 1 78.12 221 SER B C 1
ATOM 4002 O O . SER B 1 221 ? -21.203 -2.201 -13.766 1 78.12 221 SER B O 1
ATOM 4004 N N . GLN B 1 222 ? -20.234 -2.678 -15.617 1 75.44 222 GLN B N 1
ATOM 4005 C CA . GLN B 1 222 ? -21.219 -2.025 -16.469 1 75.44 222 GLN B CA 1
ATOM 4006 C C . GLN B 1 222 ? -21.5 -0.604 -15.992 1 75.44 222 GLN B C 1
ATOM 4008 O O . GLN B 1 222 ? -22.656 -0.194 -15.914 1 75.44 222 GLN B O 1
ATOM 4013 N N . ALA B 1 223 ? -20.516 0.08 -15.5 1 78.69 223 ALA B N 1
ATOM 4014 C CA . ALA B 1 223 ? -20.547 1.491 -15.125 1 78.69 223 ALA B CA 1
ATOM 4015 C C . ALA B 1 223 ? -21.359 1.703 -13.844 1 78.69 223 ALA B C 1
ATOM 4017 O O . ALA B 1 223 ? -21.75 2.828 -13.531 1 78.69 223 ALA B O 1
ATOM 4018 N N . LEU B 1 224 ? -21.766 0.629 -13.172 1 88.06 224 LEU B N 1
ATOM 4019 C CA . LEU B 1 224 ? -22.438 0.762 -11.883 1 88.06 224 LEU B CA 1
ATOM 4020 C C . LEU B 1 224 ? -21.438 1.069 -10.773 1 88.06 224 LEU B C 1
ATOM 4022 O O . LEU B 1 224 ? -20.312 0.552 -10.781 1 88.06 224 LEU B O 1
ATOM 4026 N N . PRO B 1 225 ? -21.938 1.899 -9.852 1 92.94 225 PRO B N 1
ATOM 4027 C CA . PRO B 1 225 ? -21.062 2.146 -8.703 1 92.94 225 PRO B CA 1
ATOM 4028 C C . PRO B 1 225 ? -20.781 0.885 -7.883 1 92.94 225 PRO B C 1
ATOM 4030 O O . PRO B 1 225 ? -21.656 0.025 -7.762 1 92.94 225 PRO B O 1
ATOM 4033 N N . VAL B 1 226 ? -19.594 0.801 -7.422 1 95 226 VAL B N 1
ATOM 4034 C CA . VAL B 1 226 ? -19.172 -0.37 -6.66 1 95 226 VAL B CA 1
ATOM 4035 C C . VAL B 1 226 ? -18.938 0.02 -5.203 1 95 226 VAL B C 1
ATOM 4037 O O . VAL B 1 226 ? -18.25 1.002 -4.922 1 95 226 VAL B O 1
ATOM 4040 N N . TYR B 1 227 ? -19.578 -0.729 -4.273 1 95.75 227 TYR B N 1
ATOM 4041 C CA . TYR B 1 227 ? -19.406 -0.535 -2.84 1 95.75 227 TYR B CA 1
ATOM 4042 C C . TYR B 1 227 ? -18.766 -1.758 -2.195 1 95.75 227 TYR B C 1
ATOM 4044 O O . TYR B 1 227 ? -19.219 -2.887 -2.404 1 95.75 227 TYR B O 1
ATOM 4052 N N . MET B 1 228 ? -17.688 -1.525 -1.453 1 96.44 228 MET B N 1
ATOM 4053 C CA . MET B 1 228 ? -17 -2.633 -0.792 1 96.44 228 MET B CA 1
ATOM 4054 C C . MET B 1 228 ? -16.719 -2.303 0.671 1 96.44 228 MET B C 1
ATOM 4056 O O . MET B 1 228 ? -16.516 -1.141 1.021 1 96.44 228 MET B O 1
ATOM 4060 N N . PRO B 1 229 ? -16.812 -3.326 1.525 1 95.44 229 PRO B N 1
ATOM 4061 C CA . PRO B 1 229 ? -16.391 -3.121 2.91 1 95.44 229 PRO B CA 1
ATOM 4062 C C . PRO B 1 229 ? -14.867 -3.127 3.059 1 95.44 229 PRO B C 1
ATOM 4064 O O . PRO B 1 229 ? -14.148 -3.193 2.061 1 95.44 229 PRO B O 1
ATOM 4067 N N . LEU B 1 230 ? -14.438 -2.975 4.27 1 92.62 230 LEU B N 1
ATOM 4068 C CA . LEU B 1 230 ? -13.031 -3.248 4.535 1 92.62 230 LEU B CA 1
ATOM 4069 C C . LEU B 1 230 ? -12.703 -4.715 4.281 1 92.62 230 LEU B C 1
ATOM 4071 O O . LEU B 1 230 ? -13.375 -5.605 4.812 1 92.62 230 LEU B O 1
ATOM 4075 N N . ILE B 1 231 ? -11.773 -4.902 3.436 1 91.56 231 ILE B N 1
ATOM 4076 C CA . ILE B 1 231 ? -11.469 -6.273 3.039 1 91.56 231 ILE B CA 1
ATOM 4077 C C . ILE B 1 231 ? -10.172 -6.727 3.705 1 91.56 231 ILE B C 1
ATOM 4079 O O . ILE B 1 231 ? -9.172 -6 3.695 1 91.56 231 ILE B O 1
ATOM 4083 N N . GLY B 1 232 ? -10.188 -7.922 4.301 1 81.81 232 GLY B N 1
ATOM 4084 C CA . GLY B 1 232 ? -8.953 -8.547 4.758 1 81.81 232 GLY B CA 1
ATOM 4085 C C . GLY B 1 232 ? -8.727 -8.398 6.25 1 81.81 232 GLY B C 1
ATOM 4086 O O . GLY B 1 232 ? -7.672 -8.773 6.766 1 81.81 232 GLY B O 1
ATOM 4087 N N . LEU B 1 233 ? -9.648 -7.84 6.992 1 75.81 233 LEU B N 1
ATOM 4088 C CA . LEU B 1 233 ? -9.453 -7.617 8.422 1 75.81 233 LEU B CA 1
ATOM 4089 C C . LEU B 1 233 ? -9.25 -8.938 9.156 1 75.81 233 LEU B C 1
ATOM 4091 O O . LEU B 1 233 ? -8.523 -9 10.148 1 75.81 233 LEU B O 1
ATOM 4095 N N . GLY B 1 234 ? -9.852 -9.984 8.664 1 66.81 234 GLY B N 1
ATOM 4096 C CA . GLY B 1 234 ? -9.789 -11.273 9.336 1 66.81 234 GLY B CA 1
ATOM 4097 C C . GLY B 1 234 ? -9.016 -12.32 8.555 1 66.81 234 GLY B C 1
ATOM 4098 O O . GLY B 1 234 ? -9.289 -13.516 8.672 1 66.81 234 GLY B O 1
ATOM 4099 N N . ILE B 1 235 ? -8.055 -11.93 7.77 1 67.5 235 ILE B N 1
ATOM 4100 C CA . ILE B 1 235 ? -7.41 -12.867 6.855 1 67.5 235 ILE B CA 1
ATOM 4101 C C . ILE B 1 235 ? -6.246 -13.555 7.562 1 67.5 235 ILE B C 1
ATOM 4103 O O . ILE B 1 235 ? -5.645 -14.484 7.016 1 67.5 235 ILE B O 1
ATOM 4107 N N . SER B 1 236 ? -5.922 -13.047 8.633 1 63.84 236 SER B N 1
ATOM 4108 C CA . SER B 1 236 ? -4.832 -13.633 9.406 1 63.84 236 SER B CA 1
ATOM 4109 C C . SER B 1 236 ? -5.16 -13.664 10.891 1 63.84 236 SER B C 1
ATOM 4111 O O . SER B 1 236 ? -6.145 -13.062 11.328 1 63.84 236 SER B O 1
ATOM 4113 N N . LYS B 1 237 ? -4.441 -14.516 11.516 1 66.69 237 LYS B N 1
ATOM 4114 C CA . LYS B 1 237 ? -4.586 -14.578 12.969 1 66.69 237 LYS B CA 1
ATOM 4115 C C . LYS B 1 237 ? -4.383 -13.203 13.602 1 66.69 237 LYS B C 1
ATOM 4117 O O . LYS B 1 237 ? -5.031 -12.867 14.594 1 66.69 237 LYS B O 1
ATOM 4122 N N . VAL B 1 238 ? -3.486 -12.492 12.93 1 63.22 238 VAL B N 1
ATOM 4123 C CA . VAL B 1 238 ? -3.279 -11.117 13.359 1 63.22 238 VAL B CA 1
ATOM 4124 C C . VAL B 1 238 ? -4.125 -10.18 12.5 1 63.22 238 VAL B C 1
ATOM 4126 O O . VAL B 1 238 ? -3.973 -10.141 11.273 1 63.22 238 VAL B O 1
ATOM 4129 N N . ALA B 1 239 ? -4.961 -9.516 13.117 1 71.12 239 ALA B N 1
ATOM 4130 C CA . ALA B 1 239 ? -5.914 -8.68 12.398 1 71.12 239 ALA B CA 1
ATOM 4131 C C . ALA B 1 239 ? -5.211 -7.512 11.711 1 71.12 239 ALA B C 1
ATOM 4133 O O . ALA B 1 239 ? -4.289 -6.914 12.273 1 71.12 239 ALA B O 1
ATOM 4134 N N . MET B 1 240 ? -5.535 -7.324 10.547 1 82.25 240 MET B N 1
ATOM 4135 C CA . MET B 1 240 ? -5.105 -6.156 9.789 1 82.25 240 MET B CA 1
ATOM 4136 C C . MET B 1 240 ? -5.875 -4.914 10.219 1 82.25 240 MET B C 1
ATOM 4138 O O . MET B 1 240 ? -7.066 -4.988 10.516 1 82.25 240 MET B O 1
ATOM 4142 N N . SER B 1 241 ? -5.18 -3.793 10.281 1 83.75 241 SER B N 1
ATOM 4143 C CA . SER B 1 241 ? -5.855 -2.545 10.617 1 83.75 241 SER B CA 1
ATOM 4144 C C . SER B 1 241 ? -6.734 -2.059 9.469 1 83.75 241 SER B C 1
ATOM 4146 O O . SER B 1 241 ? -6.5 -2.408 8.312 1 83.75 241 SER B O 1
ATOM 4148 N N . SER B 1 242 ? -7.766 -1.281 9.844 1 88.56 242 SER B N 1
ATOM 4149 C CA . SER B 1 242 ? -8.633 -0.687 8.836 1 88.56 242 SER B CA 1
ATOM 4150 C C . SER B 1 242 ? -7.836 0.165 7.852 1 88.56 242 SER B C 1
ATOM 4152 O O . SER B 1 242 ? -8.117 0.158 6.648 1 88.56 242 SER B O 1
ATOM 4154 N N . GLU B 1 243 ? -6.887 0.815 8.398 1 87.12 243 GLU B N 1
ATOM 4155 C CA . GLU B 1 243 ? -6.039 1.668 7.566 1 87.12 243 GLU B CA 1
ATOM 4156 C C . GLU B 1 243 ? -5.262 0.846 6.547 1 87.12 243 GLU B C 1
ATOM 4158 O O . GLU B 1 243 ? -5.195 1.209 5.367 1 87.12 243 GLU B O 1
ATOM 4163 N N . ASP B 1 244 ? -4.75 -0.247 7.027 1 87.5 244 ASP B N 1
ATOM 4164 C CA . ASP B 1 244 ? -3.975 -1.105 6.141 1 87.5 244 ASP B CA 1
ATOM 4165 C C . ASP B 1 244 ? -4.859 -1.715 5.055 1 87.5 244 ASP B C 1
ATOM 4167 O O . ASP B 1 244 ? -4.422 -1.885 3.914 1 87.5 244 ASP B O 1
ATOM 4171 N N . SER B 1 245 ? -6.043 -2.041 5.461 1 91.88 245 SER B N 1
ATOM 4172 C CA . SER B 1 245 ? -6.988 -2.58 4.488 1 91.88 245 SER B CA 1
ATOM 4173 C C . SER B 1 245 ? -7.242 -1.593 3.355 1 91.88 245 SER B C 1
ATOM 4175 O O . SER B 1 245 ? -7.16 -1.956 2.18 1 91.88 245 SER B O 1
ATOM 4177 N N . ILE B 1 246 ? -7.473 -0.356 3.725 1 92.75 246 ILE B N 1
ATOM 4178 C CA . ILE B 1 246 ? -7.746 0.684 2.738 1 92.75 246 ILE B CA 1
ATOM 4179 C C . ILE B 1 246 ? -6.504 0.926 1.886 1 92.75 246 ILE B C 1
ATOM 4181 O O . ILE B 1 246 ? -6.59 1.004 0.658 1 92.75 246 ILE B O 1
ATOM 4185 N N . ARG B 1 247 ? -5.395 0.946 2.521 1 90 247 ARG B N 1
ATOM 4186 C CA . ARG B 1 247 ? -4.145 1.188 1.811 1 90 247 ARG B CA 1
ATOM 4187 C C . ARG B 1 247 ? -3.854 0.069 0.817 1 90 247 ARG B C 1
ATOM 4189 O O . ARG B 1 247 ? -3.346 0.32 -0.279 1 90 247 ARG B O 1
ATOM 4196 N N . ASN B 1 248 ? -4.098 -1.115 1.227 1 92.56 248 ASN B N 1
ATOM 4197 C CA . ASN B 1 248 ? -3.9 -2.242 0.321 1 92.56 248 ASN B CA 1
ATOM 4198 C C . ASN B 1 248 ? -4.77 -2.115 -0.927 1 92.56 248 ASN B C 1
ATOM 4200 O O . ASN B 1 248 ? -4.297 -2.33 -2.045 1 92.56 248 ASN B O 1
ATOM 4204 N N . VAL B 1 249 ? -5.996 -1.765 -0.713 1 93 249 VAL B N 1
ATOM 4205 C CA . VAL B 1 249 ? -6.922 -1.607 -1.829 1 93 249 VAL B CA 1
ATOM 4206 C C . VAL B 1 249 ? -6.438 -0.49 -2.75 1 93 249 VAL B C 1
ATOM 4208 O O . VAL B 1 249 ? -6.383 -0.663 -3.971 1 93 249 VAL B O 1
ATOM 4211 N N . VAL B 1 250 ? -6.047 0.579 -2.156 1 90.5 250 VAL B N 1
ATOM 4212 C CA . VAL B 1 250 ? -5.59 1.738 -2.916 1 90.5 250 VAL B CA 1
ATOM 4213 C C . VAL B 1 250 ? -4.352 1.369 -3.729 1 90.5 250 VAL B C 1
ATOM 4215 O O . VAL B 1 250 ? -4.262 1.694 -4.914 1 90.5 250 VAL B O 1
ATOM 4218 N N . GLN B 1 251 ? -3.48 0.665 -3.088 1 89.94 251 GLN B N 1
ATOM 4219 C CA . GLN B 1 251 ? -2.238 0.297 -3.758 1 89.94 251 GLN B CA 1
ATOM 4220 C C . GLN B 1 251 ? -2.5 -0.656 -4.922 1 89.94 251 GLN B C 1
ATOM 4222 O O . GLN B 1 251 ? -1.85 -0.564 -5.965 1 89.94 251 GLN B O 1
ATOM 4227 N N . VAL B 1 252 ? -3.367 -1.563 -4.715 1 91.75 252 VAL B N 1
ATOM 4228 C CA . VAL B 1 252 ? -3.719 -2.498 -5.777 1 91.75 252 VAL B CA 1
ATOM 4229 C C . VAL B 1 252 ? -4.332 -1.738 -6.953 1 91.75 252 VAL B C 1
ATOM 4231 O O . VAL B 1 252 ? -3.959 -1.957 -8.109 1 91.75 252 VAL B O 1
ATOM 4234 N N . VAL B 1 253 ? -5.199 -0.802 -6.68 1 90 253 VAL B N 1
ATOM 4235 C CA . VAL B 1 253 ? -5.859 -0.027 -7.723 1 90 253 VAL B CA 1
ATOM 4236 C C . VAL B 1 253 ? -4.836 0.845 -8.445 1 90 253 VAL B C 1
ATOM 4238 O O . VAL B 1 253 ? -4.859 0.95 -9.68 1 90 253 VAL B O 1
ATOM 4241 N N . ARG B 1 254 ? -3.973 1.407 -7.703 1 86.56 254 ARG B N 1
ATOM 4242 C CA . ARG B 1 254 ? -2.934 2.244 -8.297 1 86.56 254 ARG B CA 1
ATOM 4243 C C . ARG B 1 254 ? -2.031 1.43 -9.219 1 86.56 254 ARG B C 1
ATOM 4245 O O . ARG B 1 254 ? -1.603 1.917 -10.266 1 86.56 254 ARG B O 1
ATOM 4252 N N . SER B 1 255 ? -1.74 0.257 -8.797 1 86 255 SER B N 1
ATOM 4253 C CA . SER B 1 255 ? -0.835 -0.599 -9.555 1 86 255 SER B CA 1
ATOM 4254 C C . SER B 1 255 ? -1.466 -1.041 -10.867 1 86 255 SER B C 1
ATOM 4256 O O . SER B 1 255 ? -0.758 -1.354 -11.828 1 86 255 SER B O 1
ATOM 4258 N N . LEU B 1 256 ? -2.723 -1.093 -10.906 1 82.88 256 LEU B N 1
ATOM 4259 C CA . LEU B 1 256 ? -3.42 -1.522 -12.117 1 82.88 256 LEU B CA 1
ATOM 4260 C C . LEU B 1 256 ? -3.506 -0.385 -13.125 1 82.88 256 LEU B C 1
ATOM 4262 O O . LEU B 1 256 ? -3.795 -0.615 -14.305 1 82.88 256 LEU B O 1
ATOM 4266 N N . HIS B 1 257 ? -3.055 0.717 -12.844 1 71.06 257 HIS B N 1
ATOM 4267 C CA . HIS B 1 257 ? -3.07 1.889 -13.711 1 71.06 257 HIS B CA 1
ATOM 4268 C C . HIS B 1 257 ? -4.344 1.933 -14.555 1 71.06 257 HIS B C 1
ATOM 4270 O O . HIS B 1 257 ? -4.301 2.295 -15.727 1 71.06 257 HIS B O 1
ATOM 4276 N N . MET B 1 258 ? -5.285 1.303 -14.07 1 63.44 258 MET B N 1
ATOM 4277 C CA . MET B 1 258 ? -6.469 1.198 -14.922 1 63.44 258 MET B CA 1
ATOM 4278 C C . MET B 1 258 ? -7.359 2.426 -14.758 1 63.44 258 MET B C 1
ATOM 4280 O O . MET B 1 258 ? -7.336 3.086 -13.719 1 63.44 258 MET B O 1
ATOM 4284 N N . ASN B 1 259 ? -7.816 2.793 -15.906 1 64.62 259 ASN B N 1
ATOM 4285 C CA . ASN B 1 259 ? -8.914 3.754 -15.867 1 64.62 259 ASN B CA 1
ATOM 4286 C C . ASN B 1 259 ? -10.148 3.166 -15.195 1 64.62 259 ASN B C 1
ATOM 4288 O O . ASN B 1 259 ? -10.758 2.23 -15.711 1 64.62 259 ASN B O 1
ATOM 4292 N N . LEU B 1 260 ? -10.203 3.348 -13.898 1 71.56 260 LEU B N 1
ATOM 4293 C CA . LEU B 1 260 ? -11.398 2.875 -13.211 1 71.56 260 LEU B CA 1
ATOM 4294 C C . LEU B 1 260 ? -12.656 3.471 -13.836 1 71.56 260 LEU B C 1
ATOM 4296 O O . LEU B 1 260 ? -12.867 4.684 -13.773 1 71.56 260 LEU B O 1
ATOM 4300 N N . PRO B 1 261 ? -13.328 2.58 -14.516 1 72.06 261 PRO B N 1
ATOM 4301 C CA . PRO B 1 261 ? -14.5 3.1 -15.219 1 72.06 261 PRO B CA 1
ATOM 4302 C C . PRO B 1 261 ? -15.625 3.514 -14.273 1 72.06 261 PRO B C 1
ATOM 4304 O O . PRO B 1 261 ? -16.594 4.148 -14.695 1 72.06 261 PRO B O 1
ATOM 4307 N N . VAL B 1 262 ? -15.539 3.168 -13.039 1 82 262 VAL B N 1
ATOM 4308 C CA . VAL B 1 262 ? -16.672 3.379 -12.141 1 82 262 VAL B CA 1
ATOM 4309 C C . VAL B 1 262 ? -16.172 3.963 -10.812 1 82 262 VAL B C 1
ATOM 4311 O O . VAL B 1 262 ? -14.969 3.977 -10.547 1 82 262 VAL B O 1
ATOM 4314 N N . GLU B 1 263 ? -17.203 4.441 -10.141 1 87.94 263 GLU B N 1
ATOM 4315 C CA . GLU B 1 263 ? -16.922 4.941 -8.797 1 87.94 263 GLU B CA 1
ATOM 4316 C C . GLU B 1 263 ? -16.797 3.799 -7.797 1 87.94 263 GLU B C 1
ATOM 4318 O O . GLU B 1 263 ? -17.672 2.926 -7.734 1 87.94 263 GLU B O 1
ATOM 4323 N N . ILE B 1 264 ? -15.703 3.803 -7.129 1 92.62 264 ILE B N 1
ATOM 4324 C CA . ILE B 1 264 ? -15.477 2.791 -6.105 1 92.62 264 ILE B CA 1
ATOM 4325 C C . ILE B 1 264 ? -15.523 3.438 -4.723 1 92.62 264 ILE B C 1
ATOM 4327 O O . ILE B 1 264 ? -14.883 4.461 -4.484 1 92.62 264 ILE B O 1
ATOM 4331 N N . SER B 1 265 ? -16.359 2.84 -3.844 1 94.62 265 SER B N 1
ATOM 4332 C CA . SER B 1 265 ? -16.5 3.359 -2.486 1 94.62 265 SER B CA 1
ATOM 4333 C C . SER B 1 265 ? -16.297 2.26 -1.45 1 94.62 265 SER B C 1
ATOM 4335 O O . SER B 1 265 ? -16.828 1.159 -1.589 1 94.62 265 SER B O 1
ATOM 4337 N N . ILE B 1 266 ? -15.461 2.572 -0.519 1 95.62 266 ILE B N 1
ATOM 4338 C CA . ILE B 1 266 ? -15.297 1.7 0.64 1 95.62 266 ILE B CA 1
ATOM 4339 C C . ILE B 1 266 ? -16.219 2.166 1.767 1 95.62 266 ILE B C 1
ATOM 4341 O O . ILE B 1 266 ? -16.125 3.311 2.217 1 95.62 266 ILE B O 1
ATOM 4345 N N . VAL B 1 267 ? -17.062 1.291 2.164 1 95.38 267 VAL B N 1
ATOM 4346 C CA . VAL B 1 267 ? -18.031 1.636 3.201 1 95.38 267 VAL B CA 1
ATOM 4347 C C . VAL B 1 267 ? -17.547 1.13 4.555 1 95.38 267 VAL B C 1
ATOM 4349 O O . VAL B 1 267 ? -17.281 -0.065 4.723 1 95.38 267 VAL B O 1
ATOM 4352 N N . VAL B 1 268 ? -17.422 2.01 5.465 1 92.62 268 VAL B N 1
ATOM 4353 C CA . VAL B 1 268 ? -16.969 1.698 6.816 1 92.62 268 VAL B CA 1
ATOM 4354 C C . VAL B 1 268 ? -18.094 1.938 7.812 1 92.62 268 VAL B C 1
ATOM 4356 O O . VAL B 1 268 ? -18.859 2.9 7.676 1 92.62 268 VAL B O 1
ATOM 4359 N N . LEU B 1 269 ? -18.156 1.013 8.727 1 88.44 269 LEU B N 1
ATOM 4360 C CA . LEU B 1 269 ? -19.156 1.19 9.766 1 88.44 269 LEU B CA 1
ATOM 4361 C C . LEU B 1 269 ? -18.938 2.498 10.523 1 88.44 269 LEU B C 1
ATOM 4363 O O . LEU B 1 269 ? -17.797 2.879 10.789 1 88.44 269 LEU B O 1
ATOM 4367 N N . PRO B 1 270 ? -20 3.127 10.93 1 84.44 270 PRO B N 1
ATOM 4368 C CA . PRO B 1 270 ? -19.906 4.422 11.602 1 84.44 270 PRO B CA 1
ATOM 4369 C C . PRO B 1 270 ? -19.031 4.371 12.859 1 84.44 270 PRO B C 1
ATOM 4371 O O . PRO B 1 270 ? -18.328 5.328 13.156 1 84.44 270 PRO B O 1
ATOM 4374 N N . LYS B 1 271 ? -19.047 3.314 13.523 1 82.12 271 LYS B N 1
ATOM 4375 C CA . LYS B 1 271 ? -18.297 3.188 14.766 1 82.12 271 LYS B CA 1
ATOM 4376 C C . LYS B 1 271 ? -16.797 3.193 14.484 1 82.12 271 LYS B C 1
ATOM 4378 O O . LYS B 1 271 ? -16 3.658 15.312 1 82.12 271 LYS B O 1
ATOM 4383 N N . GLU B 1 272 ? -16.391 2.719 13.352 1 83 272 GLU B N 1
ATOM 4384 C CA . GLU B 1 272 ? -14.984 2.574 13.008 1 83 272 GLU B CA 1
ATOM 4385 C C . GLU B 1 272 ? -14.492 3.748 12.164 1 83 272 GLU B C 1
ATOM 4387 O O . GLU B 1 272 ? -13.289 3.982 12.055 1 83 272 GLU B O 1
ATOM 4392 N N . PHE B 1 273 ? -15.352 4.535 11.672 1 83.88 273 PHE B N 1
ATOM 4393 C CA . PHE B 1 273 ? -15.039 5.543 10.664 1 83.88 273 PHE B CA 1
ATOM 4394 C C . PHE B 1 273 ? -14.141 6.629 11.242 1 83.88 273 PHE B C 1
ATOM 4396 O O . PHE B 1 273 ? -13.203 7.082 10.578 1 83.88 273 PHE B O 1
ATOM 4403 N N . PRO B 1 274 ? -14.398 7.047 12.461 1 74.06 274 PRO B N 1
ATOM 4404 C CA . PRO B 1 274 ? -13.531 8.102 12.992 1 74.06 274 PRO B CA 1
ATOM 4405 C C . PRO B 1 274 ? -12.07 7.684 13.062 1 74.06 274 PRO B C 1
ATOM 4407 O O . PRO B 1 274 ? -11.172 8.5 12.812 1 74.06 274 PRO B O 1
ATOM 4410 N N . LYS B 1 275 ? -11.891 6.465 13.32 1 77.44 275 LYS B N 1
ATOM 4411 C CA . LYS B 1 275 ? -10.523 5.953 13.383 1 77.44 275 LYS B CA 1
ATOM 4412 C C . LYS B 1 275 ? -9.875 5.961 12 1 77.44 275 LYS B C 1
ATOM 4414 O O . LYS B 1 275 ? -8.719 6.375 11.852 1 77.44 275 LYS B O 1
ATOM 4419 N N . VAL B 1 276 ? -10.602 5.566 11.078 1 78.5 276 VAL B N 1
ATOM 4420 C CA . VAL B 1 276 ? -10.117 5.5 9.703 1 78.5 276 VAL B CA 1
ATOM 4421 C C . VAL B 1 276 ? -9.867 6.914 9.18 1 78.5 276 VAL B C 1
ATOM 4423 O O . VAL B 1 276 ? -8.859 7.164 8.508 1 78.5 276 VAL B O 1
ATOM 4426 N N . ASN B 1 277 ? -10.758 7.758 9.469 1 70.19 277 ASN B N 1
ATOM 4427 C CA . ASN B 1 277 ? -10.648 9.141 9.008 1 70.19 277 ASN B CA 1
ATOM 4428 C C . ASN B 1 277 ? -9.391 9.812 9.547 1 70.19 277 ASN B C 1
ATOM 4430 O O . ASN B 1 277 ? -8.719 10.555 8.828 1 70.19 277 ASN B O 1
ATOM 4434 N N . LYS B 1 278 ? -9.133 9.516 10.672 1 64.94 278 LYS B N 1
ATOM 4435 C CA . LYS B 1 278 ? -7.969 10.102 11.336 1 64.94 278 LYS B CA 1
ATOM 4436 C C . LYS B 1 278 ? -6.672 9.656 10.664 1 64.94 278 LYS B C 1
ATOM 4438 O O . LYS B 1 278 ? -5.734 10.445 10.531 1 64.94 278 LYS B O 1
ATOM 4443 N N . ASP B 1 279 ? -6.645 8.539 10.203 1 63.84 279 ASP B N 1
ATOM 4444 C CA . ASP B 1 279 ? -5.434 7.957 9.633 1 63.84 279 ASP B CA 1
ATOM 4445 C C . ASP B 1 279 ? -5.164 8.523 8.234 1 63.84 279 ASP B C 1
ATOM 4447 O O . ASP B 1 279 ? -4.027 8.484 7.754 1 63.84 279 ASP B O 1
ATOM 4451 N N . PHE B 1 280 ? -6.164 9.078 7.566 1 62.25 280 PHE B N 1
ATOM 4452 C CA . PHE B 1 280 ? -5.988 9.547 6.199 1 62.25 280 PHE B CA 1
ATOM 4453 C C . PHE B 1 280 ? -6.078 11.062 6.125 1 62.25 280 PHE B C 1
ATOM 4455 O O . PHE B 1 280 ? -5.961 11.648 5.047 1 62.25 280 PHE B O 1
ATOM 4462 N N . GLU B 1 281 ? -6.32 11.727 7.215 1 54.91 281 GLU B N 1
ATOM 4463 C CA . GLU B 1 281 ? -6.289 13.188 7.254 1 54.91 281 GLU B CA 1
ATOM 4464 C C . GLU B 1 281 ? -4.859 13.703 7.398 1 54.91 281 GLU B C 1
ATOM 4466 O O . GLU B 1 281 ? -4.012 13.047 8 1 54.91 281 GLU B O 1
#

Foldseek 3Di:
DVVVVVVVVCVVVCVVVFPVLVVQLVVQLVVLVVVVVVCVVPPDPVVVVPQPPVNVVVSVVCSNVVSVVVSVVVLPQDQKDWDDFFDPATEMEGADDQVPDFAEEEAEDAQLLFLDDPCQQHDCVGSSNVVCCVQPVPNSVVVVVQQVVVVVVPPFAFDAAQAPGRRTGHQFQDWGWDDRDRYIYIYTHQWYAHRSSHTDQDVVSNLVNLLSVQVCCQVPRPQTEYEYEQPQQRNDPHGDDSQVSVVSNSVSVNVVSDPRSYHHYYYYHNVCSSVNVSVVD/DVVVVVVVVCVVVCVVVFPVLVVQLVVLLVVLVVVVVVCVVPPDVVVVVPQPPVNVVVSVVCSNVVSVVVSVVVLPFDQKDWDDFPDPATEMEGADDQVPDFAEEEAEDAQLLFLDDPCQQHDCPGSSNVVCCVQPVPPSVVVVVQQVVVVVVPPFAFDAAQAPTRRTGHQFQDWGWDDRDRYIYIYTHQWYAHRDSHTDQDVVSNLVNLLSVQVCQQVPRPQTEYEYEQPQQRNDPHGDDSQVSVVSNSVSVNVVSDPRSYHHYYYYHNVCSSVNVSVVD

Nearest PDB structures (foldseek):
  8v6q-assembly1_B  TM=8.362E-01  e=1.318E-16  Escherichia coli
  8v6s-assembly1_B  TM=8.290E-01  e=5.933E-14  Pseudomonas corrugata
  8rsi-assembly1_A  TM=6.356E-01  e=3.185E-05  Methanobrevibacter oralis
  5fsu-assembly2_B  TM=6.002E-01  e=1.467E-04  Trypanosoma brucei
  5v8f-assembly1_E  TM=2.890E-01  e=1.756E-01  Saccharomyces cerevisiae S288C

pLDDT: mean 78.88, std 15.96, range [28.09, 97.06]

Solvent-accessible surface area (backbone atoms only — not comparable to full-atom values): 30138 Å² total; per-residue (Å²): 120,66,68,62,48,51,50,49,50,50,53,51,57,48,58,66,44,48,71,59,42,45,44,48,24,25,41,40,29,18,53,54,24,44,51,49,35,51,47,61,64,68,42,58,50,63,58,62,62,67,43,49,70,67,54,48,53,48,50,54,50,49,54,55,46,49,21,49,53,51,32,55,57,66,54,55,72,71,58,56,50,71,43,78,52,59,87,95,39,54,41,33,40,33,50,43,61,71,88,74,56,78,28,35,34,48,40,62,33,40,25,40,61,64,78,57,67,72,62,71,80,26,41,60,88,37,70,50,24,41,47,43,53,70,78,27,64,92,39,51,65,59,53,50,51,55,51,51,53,51,49,69,68,66,78,63,81,57,46,82,46,74,39,88,76,51,39,42,31,43,62,54,26,44,72,47,79,41,83,52,88,82,24,37,36,36,37,30,14,50,31,44,60,46,58,82,66,38,70,37,74,44,54,66,47,35,53,47,12,51,48,42,47,53,52,43,49,65,71,63,39,82,69,37,40,34,38,29,52,81,58,60,43,74,31,29,94,65,63,48,51,71,58,56,30,52,48,50,53,48,49,53,53,43,56,57,68,55,79,69,73,42,54,40,32,35,32,30,47,64,88,54,32,64,62,46,52,58,72,73,100,121,67,71,64,49,52,52,49,50,50,52,53,56,48,58,66,42,48,71,58,42,44,44,50,24,25,43,40,30,18,54,53,24,44,50,50,35,51,48,62,64,70,42,58,51,63,58,62,61,66,43,49,71,66,53,49,53,49,50,53,49,48,53,56,47,51,21,50,51,51,34,55,58,64,53,55,72,71,57,57,51,70,44,78,53,60,86,95,37,54,40,32,38,33,50,42,60,71,86,75,57,79,30,35,33,50,38,62,33,41,27,39,62,63,81,58,67,71,63,71,80,26,40,61,88,38,70,49,22,42,48,43,52,71,77,26,63,91,38,51,65,59,53,51,50,54,51,51,55,52,50,69,68,64,78,62,82,57,46,81,48,74,38,89,75,51,38,43,32,44,63,54,27,44,71,46,79,41,84,51,87,81,26,39,36,35,36,29,13,51,30,43,60,47,57,83,67,39,70,38,74,45,53,66,46,36,53,48,13,53,49,43,47,53,54,44,48,64,72,63,40,83,70,39,40,34,38,28,54,80,57,61,43,74,32,30,93,64,64,47,51,71,59,54,29,52,49,50,53,48,50,54,53,42,56,56,68,56,81,68,73,43,53,41,31,36,31,31,47,63,89,54,31,65,61,46,50,59,73,74,99

Secondary structure (DSSP, 8-state):
-HHHHHHHHHHHHGGGS-HHHHHHHHHHHHHHHHHHHHHHHHS-HHHHHHS-HHHHHHHHHHHHHHHHHHHHHTTS--SEEEEE-STT-EEEEEES-GGG--SEEEEEEETT-----SSSSS-TTSHHHHHHHHHHTT-HHHHHHHHHHHHHHS---PEE--SSS--EE--TT-EEEEEETTEEEEEEEEEEE-TTSPEE--HHHHHHHHHHHHHHHHHH-TT--EEE---STTSSSSPPPHHHHHHHHHHHHHHHT----S-EEEEE-TTTHHHHHHHH-/-HHHHHHHHHHHHHTTS-HHHHHHHHHHHHHHHHHHHHHHHHS-HHHHHHS-HHHHHHHHHHHHHHHHHHHHHTTS--SEEEEE-STT-EEEEEES-GGG--SEEEEEEETT-----SSSSS-TTSHHHHHHHHHHTT-HHHHHHHHHHHHHHS-PPPEE--SSS--EE--TT-EEEEEETTEEEEEEEEEEE-TTSPEE--HHHHHHHHHHHHHHHHHH-TT--EEE---STTSSSSPPPHHHHHHHHHHHHHHHT----S-EEEEE-TTTHHHHHHHH-